Protein AF-0000000075980446 (afdb_homodimer)

InterPro domains:
  IPR002347 Short-chain dehydrogenase/reductase SDR [PF00106] (13-188)
  IPR002347 Short-chain dehydrogenase/reductase SDR [PR00080] (93-104)
  IPR002347 Short-chain dehydrogenase/reductase SDR [PR00080] (146-154)
  IPR002347 Short-chain dehydrogenase/reductase SDR [PR00080] (161-180)
  IPR002347 Short-chain dehydrogenase/reductase SDR [PR00081] (14-31)
  IPR002347 Short-chain dehydrogenase/reductase SDR [PR00081] (93-104)
  IPR002347 Short-chain dehydrogenase/reductase SDR [PR00081] (140-156)
  IPR002347 Short-chain dehydrogenase/reductase SDR [PR00081] (161-180)
  IPR036291 NAD(P)-binding domain superfamily [SSF51735] (7-264)

Radius of gyration: 24.49 Å; Cα contacts (8 Å, |Δi|>4): 1030; chains: 2; bounding box: 55×76×62 Å

Structure (mmCIF, N/CA/C/O backbone):
data_AF-0000000075980446-model_v1
#
loop_
_entity.id
_entity.type
_entity.pdbx_description
1 polymer 'Dehydrogenase/reductase SDR family protein 7-like isoform X8'
#
loop_
_atom_site.group_PDB
_atom_site.id
_atom_site.type_symbol
_atom_site.label_atom_id
_atom_site.label_alt_id
_atom_site.label_comp_id
_atom_site.label_asym_id
_atom_site.label_entity_id
_atom_site.label_seq_id
_atom_site.pdbx_PDB_ins_code
_atom_site.Cartn_x
_atom_site.Cartn_y
_atom_site.Cartn_z
_atom_site.occupancy
_atom_site.B_iso_or_equiv
_atom_site.auth_seq_id
_atom_site.auth_comp_id
_atom_site.auth_asym_id
_atom_site.auth_atom_id
_atom_site.pdbx_PDB_model_num
ATOM 1 N N . MET A 1 1 ? -15.836 35.219 -12.602 1 21.02 1 MET A N 1
ATOM 2 C CA . MET A 1 1 ? -14.555 35.594 -12.016 1 21.02 1 MET A CA 1
ATOM 3 C C . MET A 1 1 ? -14.586 35.438 -10.492 1 21.02 1 MET A C 1
ATOM 5 O O . MET A 1 1 ? -14.891 36.375 -9.773 1 21.02 1 MET A O 1
ATOM 9 N N . HIS A 1 2 ? -15.367 34.5 -10.016 1 27.27 2 HIS A N 1
ATOM 10 C CA . HIS A 1 2 ? -15.641 34.469 -8.586 1 27.27 2 HIS A CA 1
ATOM 11 C C . HIS A 1 2 ? -14.352 34.531 -7.773 1 27.27 2 HIS A C 1
ATOM 13 O O . HIS A 1 2 ? -13.375 33.875 -8.094 1 27.27 2 HIS A O 1
ATOM 19 N N . LYS A 1 3 ? -14.102 35.75 -7.324 1 30.23 3 LYS A N 1
ATOM 20 C CA . LYS A 1 3 ? -12.977 36.156 -6.48 1 30.23 3 LYS A CA 1
ATOM 21 C C . LYS A 1 3 ? -12.695 35.125 -5.398 1 30.23 3 LYS A C 1
ATOM 23 O O . LYS A 1 3 ? -13.547 34.875 -4.539 1 30.23 3 LYS A O 1
ATOM 28 N N . VAL A 1 4 ? -12.195 34 -5.766 1 33.69 4 VAL A N 1
ATOM 29 C CA . VAL A 1 4 ? -11.594 33.188 -4.73 1 33.69 4 VAL A CA 1
ATOM 30 C C . VAL A 1 4 ? -10.859 34.062 -3.717 1 33.69 4 VAL A C 1
ATOM 32 O O . VAL A 1 4 ? -9.875 34.719 -4.051 1 33.69 4 VAL A O 1
ATOM 35 N N . HIS A 1 5 ? -11.57 35.031 -3.084 1 35.28 5 HIS A N 1
ATOM 36 C CA . HIS A 1 5 ? -11.078 35.844 -1.991 1 35.28 5 HIS A CA 1
ATOM 37 C C . HIS A 1 5 ? -10.047 35.094 -1.156 1 35.28 5 HIS A C 1
ATOM 39 O O . HIS A 1 5 ? -10.391 34.219 -0.392 1 35.28 5 HIS A O 1
ATOM 45 N N . ARG A 1 6 ? -8.875 34.688 -1.707 1 39.31 6 ARG A N 1
ATOM 46 C CA . ARG A 1 6 ? -7.668 33.906 -1.4 1 39.31 6 ARG A CA 1
ATOM 47 C C . ARG A 1 6 ? -7.023 34.406 -0.108 1 39.31 6 ARG A C 1
ATOM 49 O O . ARG A 1 6 ? -5.918 33.969 0.236 1 39.31 6 ARG A O 1
ATOM 56 N N . ASP A 1 7 ? -7.297 35.531 0.406 1 41.75 7 ASP A N 1
ATOM 57 C CA . ASP A 1 7 ? -6.324 35.938 1.417 1 41.75 7 ASP A CA 1
ATOM 58 C C . ASP A 1 7 ? -6.309 34.938 2.59 1 41.75 7 ASP A C 1
ATOM 60 O O . ASP A 1 7 ? -6.891 35.219 3.643 1 41.75 7 ASP A O 1
ATOM 64 N N . LYS A 1 8 ? -6.73 33.719 2.387 1 56.25 8 LYS A N 1
ATOM 65 C CA . LYS A 1 8 ? -6.914 32.938 3.611 1 56.25 8 LYS A CA 1
ATOM 66 C C . LYS A 1 8 ? -5.602 32.812 4.383 1 56.25 8 LYS A C 1
ATOM 68 O O . LYS A 1 8 ? -4.656 32.156 3.91 1 56.25 8 LYS A O 1
ATOM 73 N N . SER A 1 9 ? -5.262 33.875 5.25 1 77.81 9 SER A N 1
ATOM 74 C CA . SER A 1 9 ? -4.113 34.094 6.117 1 77.81 9 SER A CA 1
ATOM 75 C C . SER A 1 9 ? -3.814 32.875 6.984 1 77.81 9 SER A C 1
ATOM 77 O O . SER A 1 9 ? -4.734 32.219 7.473 1 77.81 9 SER A O 1
ATOM 79 N N . LEU A 1 10 ? -2.586 32.312 6.848 1 89 10 LEU A N 1
ATOM 80 C CA . LEU A 1 10 ? -2.092 31.25 7.691 1 89 10 LEU A CA 1
ATOM 81 C C . LEU A 1 10 ? -1.815 31.75 9.109 1 89 10 LEU A C 1
ATOM 83 O O . LEU A 1 10 ? -1.533 30.953 10.008 1 89 10 LEU A O 1
ATOM 87 N N . VAL A 1 11 ? -2.053 33.062 9.227 1 91.62 11 VAL A N 1
ATOM 88 C CA . VAL A 1 11 ? -1.737 33.656 10.516 1 91.62 11 VAL A CA 1
ATOM 89 C C . VAL A 1 11 ? -2.65 33.062 11.594 1 91.62 11 VAL A C 1
ATOM 91 O O . VAL A 1 11 ? -3.873 33.062 11.445 1 91.62 11 VAL A O 1
ATOM 94 N N . GLY A 1 12 ? -2.045 32.531 12.602 1 93.81 12 GLY A N 1
ATOM 95 C CA . GLY A 1 12 ? -2.781 32.031 13.75 1 93.81 12 GLY A CA 1
ATOM 96 C C . GLY A 1 12 ? -3.24 30.609 13.594 1 93.81 12 GLY A C 1
ATOM 97 O O . GLY A 1 12 ? -3.721 29.984 14.547 1 93.81 12 GLY A O 1
ATOM 98 N N . LYS A 1 13 ? -3.121 30.016 12.414 1 95.06 13 LYS A N 1
ATOM 99 C CA . LYS A 1 13 ? -3.508 28.625 12.203 1 95.06 13 LYS A CA 1
ATOM 100 C C . LYS A 1 13 ? -2.564 27.672 12.93 1 95.06 13 LYS A C 1
ATOM 102 O O . LYS A 1 13 ? -1.362 27.938 13.016 1 95.06 13 LYS A O 1
ATOM 107 N N . ILE A 1 14 ? -3.133 26.656 13.445 1 97.62 14 ILE A N 1
ATOM 108 C CA . ILE A 1 14 ? -2.355 25.656 14.172 1 97.62 14 ILE A CA 1
ATOM 109 C C . ILE A 1 14 ? -1.976 24.516 13.234 1 97.62 14 ILE A C 1
ATOM 111 O O . ILE A 1 14 ? -2.848 23.844 12.68 1 97.62 14 ILE A O 1
ATOM 115 N N . VAL A 1 15 ? -0.643 24.281 13.078 1 97.88 15 VAL A N 1
ATOM 116 C CA . VAL A 1 15 ? -0.138 23.312 12.117 1 97.88 15 VAL A CA 1
ATOM 117 C C . VAL A 1 15 ? 0.655 22.219 12.836 1 97.88 15 VAL A C 1
ATOM 119 O O . VAL A 1 15 ? 1.551 22.531 13.633 1 97.88 15 VAL A O 1
ATOM 122 N N . LEU A 1 16 ? 0.258 21 12.641 1 98.69 16 LEU A N 1
ATOM 123 C CA . LEU A 1 16 ? 1.044 19.844 13.078 1 98.69 16 LEU A CA 1
ATOM 124 C C . LEU A 1 16 ? 1.894 19.312 11.938 1 98.69 16 LEU A C 1
ATOM 126 O O . LEU A 1 16 ? 1.36 18.891 10.906 1 98.69 16 LEU A O 1
ATOM 130 N N . VAL A 1 17 ? 3.207 19.312 12.062 1 98.06 17 VAL A N 1
ATOM 131 C CA . VAL A 1 17 ? 4.133 18.812 11.047 1 98.06 17 VAL A CA 1
ATOM 132 C C . VAL A 1 17 ? 4.82 17.547 11.555 1 98.06 17 VAL A C 1
ATOM 134 O O . VAL A 1 17 ? 5.574 17.594 12.531 1 98.06 17 VAL A O 1
ATOM 137 N N . THR A 1 18 ? 4.566 16.469 10.914 1 97.81 18 THR A N 1
ATOM 138 C CA . THR A 1 18 ? 5.301 15.25 11.266 1 97.81 18 THR A CA 1
ATOM 139 C C . THR A 1 18 ? 6.648 15.211 10.547 1 97.81 18 THR A C 1
ATOM 141 O O . THR A 1 18 ? 6.789 15.75 9.453 1 97.81 18 THR A O 1
ATOM 144 N N . GLY A 1 19 ? 7.637 14.578 11.234 1 95.88 19 GLY A N 1
ATOM 145 C CA . GLY A 1 19 ? 8.977 14.555 10.672 1 95.88 19 GLY A CA 1
ATOM 146 C C . GLY A 1 19 ? 9.641 15.922 10.656 1 95.88 19 GLY A C 1
ATOM 147 O O . GLY A 1 19 ? 10.375 16.25 9.719 1 95.88 19 GLY A O 1
ATOM 148 N N . ALA A 1 20 ? 9.383 16.703 11.609 1 96.75 20 ALA A N 1
ATOM 149 C CA . ALA A 1 20 ? 9.797 18.109 11.609 1 96.75 20 ALA A CA 1
ATOM 150 C C . ALA A 1 20 ? 11.258 18.25 12.047 1 96.75 20 ALA A C 1
ATOM 152 O O . ALA A 1 20 ? 11.789 19.359 12.117 1 96.75 20 ALA A O 1
ATOM 153 N N . SER A 1 21 ? 11.945 17.141 12.273 1 95.38 21 SER A N 1
ATOM 154 C CA . SER A 1 21 ? 13.273 17.188 12.867 1 95.38 21 SER A CA 1
ATOM 155 C C . SER A 1 21 ? 14.352 17.406 11.812 1 95.38 21 SER A C 1
ATOM 157 O O . SER A 1 21 ? 15.516 17.672 12.141 1 95.38 21 SER A O 1
ATOM 159 N N . SER A 1 22 ? 14.023 17.188 10.516 1 90.12 22 SER A N 1
ATOM 160 C CA . SER A 1 22 ? 15.039 17.344 9.477 1 90.12 22 SER A CA 1
ATOM 161 C C . SER A 1 22 ? 14.398 17.484 8.094 1 90.12 22 SER A C 1
ATOM 163 O O . SER A 1 22 ? 13.18 17.344 7.957 1 90.12 22 SER A O 1
ATOM 165 N N . GLY A 1 23 ? 15.219 17.984 7.18 1 87.75 23 GLY A N 1
ATOM 166 C CA . GLY A 1 23 ? 14.852 17.953 5.773 1 87.75 23 GLY A CA 1
ATOM 167 C C . GLY A 1 23 ? 13.648 18.812 5.449 1 87.75 23 GLY A C 1
ATOM 168 O O . GLY A 1 23 ? 13.617 20 5.801 1 87.75 23 GLY A O 1
ATOM 169 N N . LEU A 1 24 ? 12.758 18.203 4.676 1 85.88 24 LEU A N 1
ATOM 170 C CA . LEU A 1 24 ? 11.57 18.922 4.219 1 85.88 24 LEU A CA 1
ATOM 171 C C . LEU A 1 24 ? 10.664 19.266 5.395 1 85.88 24 LEU A C 1
ATOM 173 O O . LEU A 1 24 ? 10.062 20.344 5.414 1 85.88 24 LEU A O 1
ATOM 177 N N . GLY A 1 25 ? 10.602 18.359 6.398 1 93.06 25 GLY A N 1
ATOM 178 C CA . GLY A 1 25 ? 9.789 18.641 7.57 1 93.06 25 GLY A CA 1
ATOM 179 C C . GLY A 1 25 ? 10.234 19.859 8.344 1 93.06 25 GLY A C 1
ATOM 180 O O . GLY A 1 25 ? 9.406 20.672 8.758 1 93.06 25 GLY A O 1
ATOM 181 N N . GLU A 1 26 ? 11.5 19.922 8.461 1 94.94 26 GLU A N 1
ATOM 182 C CA . GLU A 1 26 ? 12.055 21.109 9.125 1 94.94 26 GLU A CA 1
ATOM 183 C C . GLU A 1 26 ? 11.797 22.375 8.312 1 94.94 26 GLU A C 1
ATOM 185 O O . GLU A 1 26 ? 11.414 23.406 8.867 1 94.94 26 GLU A O 1
ATOM 190 N N . ALA A 1 27 ? 11.961 22.297 7 1 92.5 27 ALA A N 1
ATOM 191 C CA . ALA A 1 27 ? 11.711 23.438 6.121 1 92.5 27 ALA A CA 1
ATOM 192 C C . ALA A 1 27 ? 10.25 23.859 6.168 1 92.5 27 ALA A C 1
ATOM 194 O O . ALA A 1 27 ? 9.938 25.047 6.145 1 92.5 27 ALA A O 1
ATOM 195 N N . LEU A 1 28 ? 9.391 22.922 6.242 1 93.56 28 LEU A N 1
ATOM 196 C CA . LEU A 1 28 ? 7.965 23.203 6.34 1 93.56 28 LEU A CA 1
ATOM 197 C C . LEU A 1 28 ? 7.637 23.906 7.648 1 93.56 28 LEU A C 1
ATOM 199 O O . LEU A 1 28 ? 6.852 24.859 7.668 1 93.56 28 LEU A O 1
ATOM 203 N N . ALA A 1 29 ? 8.266 23.422 8.727 1 96.69 29 ALA A N 1
ATOM 204 C CA . ALA A 1 29 ? 8.078 24.062 10.023 1 96.69 29 ALA A CA 1
ATOM 205 C C . ALA A 1 29 ? 8.508 25.531 9.977 1 96.69 29 ALA A C 1
ATOM 207 O O . ALA A 1 29 ? 7.785 26.406 10.461 1 96.69 29 ALA A O 1
ATOM 208 N N . HIS A 1 30 ? 9.633 25.797 9.352 1 95.62 30 HIS A N 1
ATOM 209 C CA . HIS A 1 30 ? 10.133 27.156 9.211 1 95.62 30 HIS A CA 1
ATOM 210 C C . HIS A 1 30 ? 9.18 28.016 8.398 1 95.62 30 HIS A C 1
ATOM 212 O O . HIS A 1 30 ? 8.859 29.141 8.789 1 95.62 30 HIS A O 1
ATOM 218 N N . ALA A 1 31 ? 8.711 27.469 7.312 1 93 31 ALA A N 1
ATOM 219 C CA . ALA A 1 31 ? 7.816 28.203 6.426 1 93 31 ALA A CA 1
ATOM 220 C C . ALA A 1 31 ? 6.504 28.547 7.129 1 93 31 ALA A C 1
ATOM 222 O O . ALA A 1 31 ? 6.012 29.672 7.035 1 93 31 ALA A O 1
ATOM 223 N N . CYS A 1 32 ? 5.961 27.594 7.887 1 94.88 32 CYS A N 1
ATOM 224 C CA . CYS A 1 32 ? 4.711 27.812 8.609 1 94.88 32 CYS A CA 1
ATOM 225 C C . CYS A 1 32 ? 4.895 28.844 9.719 1 94.88 32 CYS A C 1
ATOM 227 O O . CYS A 1 32 ? 4.047 29.703 9.906 1 94.88 32 CYS A O 1
ATOM 229 N N . PHE A 1 33 ? 6.016 28.719 10.398 1 95.81 33 PHE A N 1
ATOM 230 C CA . PHE A 1 33 ? 6.312 29.641 11.484 1 95.81 33 PHE A CA 1
ATOM 231 C C . PHE A 1 33 ? 6.43 31.078 10.953 1 95.81 33 PHE A C 1
ATOM 233 O O . PHE A 1 33 ? 5.836 32 11.516 1 95.81 33 PHE A O 1
ATOM 240 N N . LYS A 1 34 ? 7.105 31.25 9.859 1 92.94 34 LYS A N 1
ATOM 241 C CA . LYS A 1 34 ? 7.285 32.562 9.234 1 92.94 34 LYS A CA 1
ATOM 242 C C . LYS A 1 34 ? 5.957 33.125 8.742 1 92.94 34 LYS A C 1
ATOM 244 O O . LYS A 1 34 ? 5.766 34.344 8.719 1 92.94 34 LYS A O 1
ATOM 249 N N . ALA A 1 35 ? 5.039 32.25 8.43 1 91 35 ALA A N 1
ATOM 250 C CA . ALA A 1 35 ? 3.736 32.656 7.906 1 91 35 ALA A CA 1
ATOM 251 C C . ALA A 1 35 ? 2.781 33.031 9.039 1 91 35 ALA A C 1
ATOM 253 O O . ALA A 1 35 ? 1.65 33.469 8.789 1 91 35 ALA A O 1
ATOM 254 N N . GLY A 1 36 ? 3.23 32.875 10.32 1 93.06 36 GLY A N 1
ATOM 255 C CA . GLY A 1 36 ? 2.439 33.312 11.469 1 93.06 36 GLY A CA 1
ATOM 256 C C . GLY A 1 36 ? 1.646 32.156 12.094 1 93.06 36 GLY A C 1
ATOM 257 O O . GLY A 1 36 ? 0.797 32.406 12.961 1 93.06 36 GLY A O 1
ATOM 258 N N . CYS A 1 37 ? 1.95 30.922 11.75 1 95.25 37 CYS A N 1
ATOM 259 C CA . CYS A 1 37 ? 1.242 29.766 12.289 1 95.25 37 CYS A CA 1
ATOM 260 C C . CYS A 1 37 ? 1.756 29.406 13.68 1 95.25 37 CYS A C 1
ATOM 262 O O . CYS A 1 37 ? 2.881 29.766 14.039 1 95.25 37 CYS A O 1
ATOM 264 N N . LYS A 1 38 ? 0.873 28.812 14.445 1 97.38 38 LYS A N 1
ATOM 265 C CA . LYS A 1 38 ? 1.296 28.047 15.617 1 97.38 38 LYS A CA 1
ATOM 266 C C . LYS A 1 38 ? 1.717 26.641 15.234 1 97.38 38 LYS A C 1
ATOM 268 O O . LYS A 1 38 ? 0.899 25.844 14.758 1 97.38 38 LYS A O 1
ATOM 273 N N . VAL A 1 39 ? 2.99 26.312 15.523 1 98.25 39 VAL A N 1
ATOM 274 C CA . VAL A 1 39 ? 3.545 25.094 14.93 1 98.25 39 VAL A CA 1
ATOM 275 C C . VAL A 1 39 ? 3.76 24.047 16.016 1 98.25 39 VAL A C 1
ATOM 277 O O . VAL A 1 39 ? 4.324 24.328 17.062 1 98.25 39 VAL A O 1
ATOM 280 N N . ILE A 1 40 ? 3.26 22.844 15.789 1 98.75 40 ILE A N 1
ATOM 281 C CA . ILE A 1 40 ? 3.564 21.656 16.562 1 98.75 40 ILE A CA 1
ATOM 282 C C . ILE A 1 40 ? 4.574 20.797 15.82 1 98.75 40 ILE A C 1
ATOM 284 O O . ILE A 1 40 ? 4.281 20.281 14.742 1 98.75 40 ILE A O 1
ATOM 288 N N . LEU A 1 41 ? 5.766 20.688 16.422 1 98.75 41 LEU A N 1
ATOM 289 C CA . LEU A 1 41 ? 6.855 19.906 15.844 1 98.75 41 LEU A CA 1
ATOM 290 C C . LEU A 1 41 ? 6.801 18.453 16.328 1 98.75 41 LEU A C 1
ATOM 292 O O . LEU A 1 41 ? 6.988 18.203 17.531 1 98.75 41 LEU A O 1
ATOM 296 N N . ALA A 1 42 ? 6.594 17.531 15.383 1 98.69 42 ALA A N 1
ATOM 297 C CA . ALA A 1 42 ? 6.438 16.141 15.797 1 98.69 42 ALA A CA 1
ATOM 298 C C . ALA A 1 42 ? 7.508 15.258 15.172 1 98.69 42 ALA A C 1
ATOM 300 O O . ALA A 1 42 ? 7.746 15.32 13.961 1 98.69 42 ALA A O 1
ATOM 301 N N . SER A 1 43 ? 8.164 14.469 15.906 1 97.75 43 SER A N 1
ATOM 302 C CA . SER A 1 43 ? 9.125 13.438 15.508 1 97.75 43 SER A CA 1
ATOM 303 C C . SER A 1 43 ? 9.531 12.578 16.688 1 97.75 43 SER A C 1
ATOM 305 O O . SER A 1 43 ? 9.156 12.859 17.828 1 97.75 43 SER A O 1
ATOM 307 N N . ARG A 1 44 ? 10.281 11.57 16.359 1 96.19 44 ARG A N 1
ATOM 308 C CA . ARG A 1 44 ? 10.797 10.719 17.422 1 96.19 44 ARG A CA 1
ATOM 309 C C . ARG A 1 44 ? 12.062 11.32 18.047 1 96.19 44 ARG A C 1
ATOM 311 O O . ARG A 1 44 ? 12.477 10.914 19.125 1 96.19 44 ARG A O 1
ATOM 318 N N . ARG A 1 45 ? 12.719 12.258 17.406 1 95.94 45 ARG A N 1
ATOM 319 C CA . ARG A 1 45 ? 14.016 12.797 17.812 1 95.94 45 ARG A CA 1
ATOM 320 C C . ARG A 1 45 ? 13.859 14.086 18.594 1 95.94 45 ARG A C 1
ATOM 322 O O . ARG A 1 45 ? 14.07 15.18 18.062 1 95.94 45 ARG A O 1
ATOM 329 N N . LYS A 1 46 ? 13.719 13.969 19.859 1 96.94 46 LYS A N 1
ATOM 330 C CA . LYS A 1 46 ? 13.391 15.109 20.719 1 96.94 46 LYS A CA 1
ATOM 331 C C . LYS A 1 46 ? 14.5 16.156 20.688 1 96.94 46 LYS A C 1
ATOM 333 O O . LYS A 1 46 ? 14.234 17.344 20.578 1 96.94 46 LYS A O 1
ATOM 338 N N . LYS A 1 47 ? 15.734 15.711 20.703 1 97.69 47 LYS A N 1
ATOM 339 C CA . LYS A 1 47 ? 16.859 16.641 20.719 1 97.69 47 LYS A CA 1
ATOM 340 C C . LYS A 1 47 ? 16.891 17.469 19.438 1 97.69 47 LYS A C 1
ATOM 342 O O . LYS A 1 47 ? 17.125 18.688 19.484 1 97.69 47 LYS A O 1
ATOM 347 N N . LYS A 1 48 ? 16.641 16.859 18.312 1 97.75 48 LYS A N 1
ATOM 348 C CA . LYS A 1 48 ? 16.625 17.578 17.047 1 97.75 48 LYS A CA 1
ATOM 349 C C . LYS A 1 48 ? 15.445 18.547 16.984 1 97.75 48 LYS A C 1
ATOM 351 O O . LYS A 1 48 ? 15.562 19.641 16.422 1 97.75 48 LYS A O 1
ATOM 356 N N . LEU A 1 49 ? 14.344 18.141 17.594 1 98.31 49 LEU A N 1
ATOM 357 C CA . LEU A 1 49 ? 13.18 19.031 17.625 1 98.31 49 LEU A CA 1
ATOM 358 C C . LEU A 1 49 ? 13.469 20.266 18.453 1 98.31 49 LEU A C 1
ATOM 360 O O . LEU A 1 49 ? 13.039 21.375 18.109 1 98.31 49 LEU A O 1
ATOM 364 N N . GLU A 1 50 ? 14.18 20.078 19.531 1 98.25 50 GLU A N 1
ATOM 365 C CA . GLU A 1 50 ? 14.555 21.203 20.375 1 98.25 50 GLU A CA 1
ATOM 366 C C . GLU A 1 50 ? 15.445 22.188 19.609 1 98.25 50 GLU A C 1
ATOM 368 O O . GLU A 1 50 ? 15.305 23.406 19.75 1 98.25 50 GLU A O 1
ATOM 373 N N . ARG A 1 51 ? 16.312 21.641 18.844 1 97.94 51 ARG A N 1
ATOM 374 C CA . ARG A 1 51 ? 17.141 22.484 18 1 97.94 51 ARG A CA 1
ATOM 375 C C . ARG A 1 51 ? 16.297 23.281 17.016 1 97.94 51 ARG A C 1
ATOM 377 O O . ARG A 1 51 ? 16.484 24.5 16.859 1 97.94 51 ARG A O 1
ATOM 384 N N . VAL A 1 52 ? 15.375 22.641 16.359 1 97.94 52 VAL A N 1
ATOM 385 C CA . VAL A 1 52 ? 14.5 23.312 15.398 1 97.94 52 VAL A CA 1
ATOM 386 C C . VAL A 1 52 ? 13.68 24.375 16.109 1 97.94 52 VAL A C 1
ATOM 388 O O . VAL A 1 52 ? 13.523 25.484 15.594 1 97.94 52 VAL A O 1
ATOM 391 N N . LYS A 1 53 ? 13.148 24.016 17.266 1 97.94 53 LYS A N 1
ATOM 392 C CA . LYS A 1 53 ? 12.383 24.969 18.062 1 97.94 53 LYS A CA 1
ATOM 393 C C . LYS A 1 53 ? 13.211 26.219 18.359 1 97.94 53 LYS A C 1
ATOM 395 O O . LYS A 1 53 ? 12.734 27.344 18.188 1 97.94 53 LYS A O 1
ATOM 400 N N . LYS A 1 54 ? 14.445 26.078 18.766 1 97.44 54 LYS A N 1
ATOM 401 C CA . LYS A 1 54 ? 15.328 27.203 19.062 1 97.44 54 LYS A CA 1
ATOM 402 C C . LYS A 1 54 ? 15.562 28.047 17.828 1 97.44 54 LYS A C 1
ATOM 404 O O . LYS A 1 54 ? 15.547 29.281 17.906 1 97.44 54 LYS A O 1
ATOM 409 N N . ASP A 1 55 ? 15.734 27.391 16.719 1 96.56 55 ASP A N 1
ATOM 410 C CA . ASP A 1 55 ? 15.922 28.094 15.461 1 96.56 55 ASP A CA 1
ATOM 411 C C . ASP A 1 55 ? 14.695 28.938 15.109 1 96.56 55 ASP A C 1
ATOM 413 O O . ASP A 1 55 ? 14.828 30.094 14.688 1 96.56 55 ASP A O 1
ATOM 417 N N . LEU A 1 56 ? 13.539 28.391 15.297 1 96.69 56 LEU A N 1
ATOM 418 C CA . LEU A 1 56 ? 12.297 29.078 14.953 1 96.69 56 LEU A CA 1
ATOM 419 C C . LEU A 1 56 ? 12.094 30.297 15.844 1 96.69 56 LEU A C 1
ATOM 421 O O . LEU A 1 56 ? 11.742 31.375 15.352 1 96.69 56 LEU A O 1
ATOM 425 N N . ILE A 1 57 ? 12.359 30.172 17.109 1 95.44 57 ILE A N 1
ATOM 426 C CA . ILE A 1 57 ? 12.141 31.25 18.078 1 95.44 57 ILE A CA 1
ATOM 427 C C . ILE A 1 57 ? 13.109 32.406 17.781 1 95.44 57 ILE A C 1
ATOM 429 O O . ILE A 1 57 ? 12.781 33.562 18.031 1 95.44 57 ILE A O 1
ATOM 433 N N . SER A 1 58 ? 14.211 32.062 17.203 1 94.44 58 SER A N 1
ATOM 434 C CA . SER A 1 58 ? 15.234 33.094 16.938 1 94.44 58 SER A CA 1
ATOM 435 C C . SER A 1 58 ? 14.93 33.844 15.664 1 94.44 58 SER A C 1
ATOM 437 O O . SER A 1 58 ? 15.555 34.875 15.383 1 94.44 58 SER A O 1
ATOM 439 N N . LEU A 1 59 ? 14.039 33.375 14.906 1 92.31 59 LEU A N 1
ATOM 440 C CA . LEU A 1 59 ? 13.703 34 13.641 1 92.31 59 LEU A CA 1
ATOM 441 C C . LEU A 1 59 ? 12.945 35.312 13.883 1 92.31 59 LEU A C 1
ATOM 443 O O . LEU A 1 59 ? 12.125 35.406 14.797 1 92.31 59 LEU A O 1
ATOM 447 N N . LYS A 1 60 ? 13.258 36.344 13.117 1 87.31 60 LYS A N 1
ATOM 448 C CA . LYS A 1 60 ? 12.453 37.562 13.094 1 87.31 60 LYS A CA 1
ATOM 449 C C . LYS A 1 60 ? 11.242 37.406 12.172 1 87.31 60 LYS A C 1
ATOM 451 O O . LYS A 1 60 ? 11.391 37.156 10.977 1 87.31 60 LYS A O 1
ATOM 456 N N . THR A 1 61 ? 10.078 37.406 12.789 1 86.31 61 THR A N 1
ATOM 457 C CA . THR A 1 61 ? 8.867 37.188 12.008 1 86.31 61 THR A CA 1
ATOM 458 C C . THR A 1 61 ? 8.008 38.469 11.984 1 86.31 61 THR A C 1
ATOM 460 O O . THR A 1 61 ? 8.125 39.312 12.875 1 86.31 61 THR A O 1
ATOM 463 N N . LYS A 1 62 ? 7.23 38.594 10.914 1 86.31 62 LYS A N 1
ATOM 464 C CA . LYS A 1 62 ? 6.32 39.719 10.734 1 86.31 62 LYS A CA 1
ATOM 465 C C . LYS A 1 62 ? 5.117 39.594 11.664 1 86.31 62 LYS A C 1
ATOM 467 O O . LYS A 1 62 ? 4.535 40.625 12.062 1 86.31 62 LYS A O 1
ATOM 472 N N . TRP A 1 63 ? 4.82 38.438 12.094 1 86.19 63 TRP A N 1
ATOM 473 C CA . TRP A 1 63 ? 3.627 38.156 12.891 1 86.19 63 TRP A CA 1
ATOM 474 C C . TRP A 1 63 ? 4.004 37.75 14.312 1 86.19 63 TRP A C 1
ATOM 476 O O . TRP A 1 63 ? 5.152 37.375 14.578 1 86.19 63 TRP A O 1
ATOM 486 N N . PRO A 1 64 ? 2.965 37.938 15.219 1 82.88 64 PRO A N 1
ATOM 487 C CA . PRO A 1 64 ? 3.234 37.438 16.562 1 82.88 64 PRO A CA 1
ATOM 488 C C . PRO A 1 64 ? 3.658 35.969 16.547 1 82.88 64 PRO A C 1
ATOM 490 O O . PRO A 1 64 ? 3.121 35.156 15.758 1 82.88 64 PRO A O 1
ATOM 493 N N . SER A 1 65 ? 4.699 35.781 17.25 1 84.69 65 SER A N 1
ATOM 494 C CA . SER A 1 65 ? 5.238 34.406 17.266 1 84.69 65 SER A CA 1
ATOM 495 C C . SER A 1 65 ? 4.789 33.656 18.5 1 84.69 65 SER A C 1
ATOM 497 O O . SER A 1 65 ? 4.648 34.219 19.578 1 84.69 65 SER A O 1
ATOM 499 N N . TYR A 1 66 ? 4.422 32.406 18.328 1 91.44 66 TYR A N 1
ATOM 500 C CA . TYR A 1 66 ? 4.117 31.469 19.406 1 91.44 66 TYR A CA 1
ATOM 501 C C . TYR A 1 66 ? 5.203 30.406 19.531 1 91.44 66 TYR A C 1
ATOM 503 O O . TYR A 1 66 ? 5.723 29.922 18.516 1 91.44 66 TYR A O 1
ATOM 511 N N . GLU A 1 67 ? 5.516 30.203 20.75 1 95.75 67 GLU A N 1
ATOM 512 C CA . GLU A 1 67 ? 6.523 29.172 20.953 1 95.75 67 GLU A CA 1
ATOM 513 C C . GLU A 1 67 ? 6.059 27.828 20.406 1 95.75 67 GLU A C 1
ATOM 515 O O . GLU A 1 67 ? 4.969 27.359 20.734 1 95.75 67 GLU A O 1
ATOM 520 N N . PRO A 1 68 ? 6.848 27.219 19.547 1 98.19 68 PRO A N 1
ATOM 521 C CA . PRO A 1 68 ? 6.457 25.922 18.984 1 98.19 68 PRO A CA 1
ATOM 522 C C . PRO A 1 68 ? 6.316 24.844 20.062 1 98.19 68 PRO A C 1
ATOM 524 O O . PRO A 1 68 ? 7.027 24.875 21.062 1 98.19 68 PRO A O 1
ATOM 527 N N . TYR A 1 69 ? 5.398 23.969 19.906 1 98.62 69 TYR A N 1
ATOM 528 C CA . TYR A 1 69 ? 5.203 22.828 20.797 1 98.62 69 TYR A CA 1
ATOM 529 C C . TYR A 1 69 ? 5.914 21.594 20.266 1 98.62 69 TYR A C 1
ATOM 531 O O . TYR A 1 69 ? 5.816 21.281 19.078 1 98.62 69 TYR A O 1
ATOM 539 N N . ILE A 1 70 ? 6.648 20.938 21.125 1 98.69 70 ILE A N 1
ATOM 540 C CA . ILE A 1 70 ? 7.355 19.719 20.75 1 98.69 70 ILE A CA 1
ATOM 541 C C . ILE A 1 70 ? 6.508 18.5 21.109 1 98.69 70 ILE A C 1
ATOM 543 O O . ILE A 1 70 ? 6.094 18.328 22.25 1 98.69 70 ILE A O 1
ATOM 547 N N . LEU A 1 71 ? 6.23 17.672 20.109 1 98.69 71 LEU A N 1
ATOM 548 C CA . LEU A 1 71 ? 5.488 16.438 20.297 1 98.69 71 LEU A CA 1
ATOM 549 C C . LEU A 1 71 ? 6.355 15.227 19.953 1 98.69 71 LEU A C 1
ATOM 551 O O . LEU A 1 71 ? 6.73 15.039 18.797 1 98.69 71 LEU A O 1
ATOM 555 N N . SER A 1 72 ? 6.691 14.461 20.969 1 98.25 72 SER A N 1
ATOM 556 C CA . SER A 1 72 ? 7.371 13.203 20.703 1 98.25 72 SER A CA 1
ATOM 557 C C . SER A 1 72 ? 6.414 12.18 20.078 1 98.25 72 SER A C 1
ATOM 559 O O . SER A 1 72 ? 5.5 11.695 20.75 1 98.25 72 SER A O 1
ATOM 561 N N . LEU A 1 73 ? 6.617 11.844 18.828 1 98.19 73 LEU A N 1
ATOM 562 C CA . LEU A 1 73 ? 5.707 10.977 18.094 1 98.19 73 LEU A CA 1
ATOM 563 C C . LEU A 1 73 ? 6.477 9.914 17.312 1 98.19 73 LEU A C 1
ATOM 565 O O . LEU A 1 73 ? 7.336 10.242 16.5 1 98.19 73 LEU A O 1
ATOM 569 N N . ASP A 1 74 ? 6.242 8.68 17.656 1 97.31 74 ASP A N 1
ATOM 570 C CA . ASP A 1 74 ? 6.75 7.547 16.891 1 97.31 74 ASP A CA 1
ATOM 571 C C . ASP A 1 74 ? 5.637 6.883 16.094 1 97.31 74 ASP A C 1
ATOM 573 O O . ASP A 1 74 ? 4.773 6.207 16.656 1 97.31 74 ASP A O 1
ATOM 577 N N . LEU A 1 75 ? 5.73 7.043 14.797 1 96.25 75 LEU A N 1
ATOM 578 C CA . LEU A 1 75 ? 4.688 6.527 13.922 1 96.25 75 LEU A CA 1
ATOM 579 C C . LEU A 1 75 ? 4.719 5.004 13.875 1 96.25 75 LEU A C 1
ATOM 581 O O . LEU A 1 75 ? 3.773 4.371 13.398 1 96.25 75 LEU A O 1
ATOM 585 N N . ASN A 1 76 ? 5.82 4.391 14.352 1 94.88 76 ASN A N 1
ATOM 586 C CA . ASN A 1 76 ? 5.906 2.938 14.406 1 94.88 76 ASN A CA 1
ATOM 587 C C . ASN A 1 76 ? 5.051 2.369 15.531 1 94.88 76 ASN A C 1
ATOM 589 O O . ASN A 1 76 ? 4.738 1.177 15.539 1 94.88 76 ASN A O 1
ATOM 593 N N . ASP A 1 77 ? 4.742 3.18 16.484 1 96.44 77 ASP A N 1
ATOM 594 C CA . ASP A 1 77 ? 3.969 2.734 17.641 1 96.44 77 ASP A CA 1
ATOM 595 C C . ASP A 1 77 ? 2.492 3.09 17.484 1 96.44 77 ASP A C 1
ATOM 597 O O . ASP A 1 77 ? 1.998 4.016 18.125 1 96.44 77 ASP A O 1
ATOM 601 N N . LEU A 1 78 ? 1.767 2.314 16.719 1 97 78 LEU A N 1
ATOM 602 C CA . LEU A 1 78 ? 0.382 2.594 16.359 1 97 78 LEU A CA 1
ATOM 603 C C . LEU A 1 78 ? -0.492 2.73 17.594 1 97 78 LEU A C 1
ATOM 605 O O . LEU A 1 78 ? -1.4 3.562 17.641 1 97 78 LEU A O 1
ATOM 609 N N . LYS A 1 79 ? -0.217 1.981 18.609 1 96.31 79 LYS A N 1
ATOM 610 C CA . LYS A 1 79 ? -1.048 1.953 19.797 1 96.31 79 LYS A CA 1
ATOM 611 C C . LYS A 1 79 ? -0.964 3.275 20.562 1 96.31 79 LYS A C 1
ATOM 613 O O . LYS A 1 79 ? -1.914 3.666 21.25 1 96.31 79 LYS A O 1
ATOM 618 N N . ASP A 1 80 ? 0.131 3.992 20.453 1 97.56 80 ASP A N 1
ATOM 619 C CA . ASP A 1 80 ? 0.38 5.223 21.203 1 97.56 80 ASP A CA 1
ATOM 620 C C . ASP A 1 80 ? -0.132 6.441 20.438 1 97.56 80 ASP A C 1
ATOM 622 O O . ASP A 1 80 ? -0.237 7.531 21 1 97.56 80 ASP A O 1
ATOM 626 N N . ILE A 1 81 ? -0.503 6.332 19.203 1 98.06 81 ILE A N 1
ATOM 627 C CA . ILE A 1 81 ? -0.758 7.465 18.328 1 98.06 81 ILE A CA 1
ATOM 628 C C . ILE A 1 81 ? -2.021 8.195 18.781 1 98.06 81 ILE A C 1
ATOM 630 O O . ILE A 1 81 ? -2.051 9.43 18.828 1 98.06 81 ILE A O 1
ATOM 634 N N . PRO A 1 82 ? -3.082 7.473 19.234 1 97.75 82 PRO A N 1
ATOM 635 C CA . PRO A 1 82 ? -4.266 8.211 19.656 1 97.75 82 PRO A CA 1
ATOM 636 C C . PRO A 1 82 ? -3.986 9.133 20.844 1 97.75 82 PRO A C 1
ATOM 638 O O . PRO A 1 82 ? -4.445 10.281 20.875 1 97.75 82 PRO A O 1
ATOM 641 N N . ALA A 1 83 ? -3.229 8.664 21.766 1 98.38 83 ALA A N 1
ATOM 642 C CA . ALA A 1 83 ? -2.883 9.492 22.922 1 98.38 83 ALA A CA 1
ATOM 643 C C . ALA A 1 83 ? -2.021 10.68 22.516 1 98.38 83 ALA A C 1
ATOM 645 O O . ALA A 1 83 ? -2.197 11.789 23.016 1 98.38 83 ALA A O 1
ATOM 646 N N . LYS A 1 84 ? -1.074 10.469 21.641 1 98.56 84 LYS A N 1
ATOM 647 C CA . LYS A 1 84 ? -0.216 11.547 21.141 1 98.56 84 LYS A CA 1
ATOM 648 C C . LYS A 1 84 ? -1.017 12.562 20.344 1 98.56 84 LYS A C 1
ATOM 650 O O . LYS A 1 84 ? -0.75 13.766 20.422 1 98.56 84 LYS A O 1
ATOM 655 N N . ALA A 1 85 ? -1.98 12.07 19.531 1 98.56 85 ALA A N 1
ATOM 656 C CA . ALA A 1 85 ? -2.869 12.969 18.812 1 98.56 85 ALA A CA 1
ATOM 657 C C . ALA A 1 85 ? -3.658 13.859 19.766 1 98.56 85 ALA A C 1
ATOM 659 O O . ALA A 1 85 ? -3.822 15.055 19.516 1 98.56 85 ALA A O 1
ATOM 660 N N . GLU A 1 86 ? -4.117 13.273 20.844 1 98.44 86 GLU A N 1
ATOM 661 C CA . GLU A 1 86 ? -4.832 14.047 21.844 1 98.44 86 GLU A CA 1
ATOM 662 C C . GLU A 1 86 ? -3.934 15.117 22.469 1 98.44 86 GLU A C 1
ATOM 664 O O . GLU A 1 86 ? -4.363 16.25 22.672 1 98.44 86 GLU A O 1
ATOM 669 N N . GLU A 1 87 ? -2.756 14.742 22.766 1 98.56 87 GLU A N 1
ATOM 670 C CA . GLU A 1 87 ? -1.779 15.703 23.266 1 98.56 87 GLU A CA 1
ATOM 671 C C . GLU A 1 87 ? -1.598 16.859 22.297 1 98.56 87 GLU A C 1
ATOM 673 O O . GLU A 1 87 ? -1.571 18.031 22.703 1 98.56 87 GLU A O 1
ATOM 678 N N . ALA A 1 88 ? -1.492 16.547 21.031 1 98.62 88 ALA A N 1
ATOM 679 C CA . ALA A 1 88 ? -1.335 17.578 20 1 98.62 88 ALA A CA 1
ATOM 680 C C . ALA A 1 88 ? -2.547 18.5 19.969 1 98.62 88 ALA A C 1
ATOM 682 O O . ALA A 1 88 ? -2.4 19.719 19.859 1 98.62 88 ALA A O 1
ATOM 683 N N . LEU A 1 89 ? -3.711 17.922 20.062 1 98.31 89 LEU A N 1
ATOM 684 C CA . LEU A 1 89 ? -4.953 18.688 20.031 1 98.31 89 LEU A CA 1
ATOM 685 C C . LEU A 1 89 ? -5.051 19.625 21.234 1 98.31 89 LEU A C 1
ATOM 687 O O . LEU A 1 89 ? -5.609 20.719 21.141 1 98.31 89 LEU A O 1
ATOM 691 N N . HIS A 1 90 ? -4.461 19.234 22.328 1 97.81 90 HIS A N 1
ATOM 692 C CA . HIS A 1 90 ? -4.535 20.016 23.562 1 97.81 90 HIS A CA 1
ATOM 693 C C . HIS A 1 90 ? -3.482 21.109 23.578 1 97.81 90 HIS A C 1
ATOM 695 O O . HIS A 1 90 ? -3.637 22.109 24.281 1 97.81 90 HIS A O 1
ATOM 701 N N . ALA A 1 91 ? -2.436 21 22.797 1 97.62 91 ALA A N 1
ATOM 702 C CA . ALA A 1 91 ? -1.325 21.953 22.828 1 97.62 91 ALA A CA 1
ATOM 703 C C . ALA A 1 91 ? -1.814 23.375 22.562 1 97.62 91 ALA A C 1
ATOM 705 O O . ALA A 1 91 ? -1.461 24.297 23.297 1 97.62 91 ALA A O 1
ATOM 706 N N . PHE A 1 92 ? -2.656 23.547 21.547 1 97.19 92 PHE A N 1
ATOM 707 C CA . PHE A 1 92 ? -3.178 24.875 21.219 1 97.19 92 PHE A CA 1
ATOM 708 C C . PHE A 1 92 ? -4.695 24.844 21.078 1 97.19 92 PHE A C 1
ATOM 710 O O . PHE A 1 92 ? -5.297 25.781 20.562 1 97.19 92 PHE A O 1
ATOM 717 N N . GLY A 1 93 ? -5.355 23.703 21.422 1 96.62 93 GLY A N 1
ATOM 718 C CA . GLY A 1 93 ? -6.805 23.625 21.5 1 96.62 93 GLY A CA 1
ATOM 719 C C . GLY A 1 93 ? -7.426 22.953 20.297 1 96.62 93 GLY A C 1
ATOM 720 O O . GLY A 1 93 ? -8.539 22.422 20.375 1 96.62 93 GLY A O 1
ATOM 721 N N . LYS A 1 94 ? -6.77 23 19.188 1 97.44 94 LYS A N 1
ATOM 722 C CA . LYS A 1 94 ? -7.211 22.344 17.969 1 97.44 94 LYS A CA 1
ATOM 723 C C . LYS A 1 94 ? -6.059 22.203 16.969 1 97.44 94 LYS A C 1
ATOM 725 O O . LYS A 1 94 ? -4.934 22.609 17.25 1 97.44 94 LYS A O 1
ATOM 730 N N . ILE A 1 95 ? -6.293 21.562 15.828 1 98.06 95 ILE A N 1
ATOM 731 C CA . ILE A 1 95 ? -5.367 21.484 14.703 1 98.06 95 ILE A CA 1
ATOM 732 C C . ILE A 1 95 ? -6.078 21.922 13.422 1 98.06 95 ILE A C 1
ATOM 734 O O . ILE A 1 95 ? -7.09 21.328 13.039 1 98.06 95 ILE A O 1
ATOM 738 N N . ASP A 1 96 ? -5.539 22.938 12.805 1 96.56 96 ASP A N 1
ATOM 739 C CA . ASP A 1 96 ? -6.113 23.438 11.555 1 96.56 96 ASP A CA 1
ATOM 740 C C . ASP A 1 96 ? -5.516 22.703 10.352 1 96.56 96 ASP A C 1
ATOM 742 O O . ASP A 1 96 ? -6.207 22.469 9.359 1 96.56 96 ASP A O 1
ATOM 746 N N . ILE A 1 97 ? -4.227 22.406 10.406 1 96.38 97 ILE A N 1
ATOM 747 C CA . ILE A 1 97 ? -3.506 21.812 9.289 1 96.38 97 ILE A CA 1
ATOM 748 C C . ILE A 1 97 ? -2.641 20.656 9.781 1 96.38 97 ILE A C 1
ATOM 750 O O . ILE A 1 97 ? -1.849 20.828 10.711 1 96.38 97 ILE A O 1
ATOM 754 N N . LEU A 1 98 ? -2.855 19.516 9.266 1 97.88 98 LEU A N 1
ATOM 755 C CA . LEU A 1 98 ? -2.002 18.359 9.5 1 97.88 98 LEU A CA 1
ATOM 756 C C . LEU A 1 98 ? -1.129 18.078 8.281 1 97.88 98 LEU A C 1
ATOM 758 O O . LEU A 1 98 ? -1.643 17.766 7.203 1 97.88 98 LEU A O 1
ATOM 762 N N . ILE A 1 99 ? 0.181 18.219 8.438 1 96 99 ILE A N 1
ATOM 763 C CA . ILE A 1 99 ? 1.123 17.938 7.363 1 96 99 ILE A CA 1
ATOM 764 C C . ILE A 1 99 ? 1.792 16.578 7.613 1 96 99 ILE A C 1
ATOM 766 O O . ILE A 1 99 ? 2.637 16.453 8.5 1 96 99 ILE A O 1
ATOM 770 N N . ASN A 1 100 ? 1.372 15.625 6.859 1 95.56 100 ASN A N 1
ATOM 771 C CA . ASN A 1 100 ? 1.956 14.289 6.902 1 95.56 100 ASN A CA 1
ATOM 772 C C . ASN A 1 100 ? 3.207 14.195 6.035 1 95.56 100 ASN A C 1
ATOM 774 O O . ASN A 1 100 ? 3.115 13.906 4.84 1 95.56 100 ASN A O 1
ATOM 778 N N . ASN A 1 101 ? 4.348 14.375 6.684 1 91.06 101 ASN A N 1
ATOM 779 C CA . ASN A 1 101 ? 5.602 14.453 5.938 1 91.06 101 ASN A CA 1
ATOM 780 C C . ASN A 1 101 ? 6.582 13.375 6.371 1 91.06 101 ASN A C 1
ATOM 782 O O . ASN A 1 101 ? 7.523 13.055 5.645 1 91.06 101 ASN A O 1
ATOM 786 N N . SER A 1 102 ? 6.355 12.781 7.531 1 91.25 102 SER A N 1
ATOM 787 C CA . SER A 1 102 ? 7.277 11.781 8.047 1 91.25 102 SER A CA 1
ATOM 788 C C . SER A 1 102 ? 7.336 10.562 7.141 1 91.25 102 SER A C 1
ATOM 790 O O . SER A 1 102 ? 6.355 10.227 6.473 1 91.25 102 SER A O 1
ATOM 792 N N . GLY A 1 103 ? 8.531 9.984 7.102 1 87.44 103 GLY A N 1
ATOM 793 C CA . GLY A 1 103 ? 8.711 8.75 6.352 1 87.44 103 GLY A CA 1
ATOM 794 C C . GLY A 1 103 ? 10.125 8.203 6.422 1 87.44 103 GLY A C 1
ATOM 795 O O . GLY A 1 103 ? 11.031 8.883 6.895 1 87.44 103 GLY A O 1
ATOM 796 N N . VAL A 1 104 ? 10.219 6.98 6.039 1 86.38 104 VAL A N 1
ATOM 797 C CA . VAL A 1 104 ? 11.523 6.32 5.965 1 86.38 104 VAL A CA 1
ATOM 798 C C . VAL A 1 104 ? 11.688 5.656 4.602 1 86.38 104 VAL A C 1
ATOM 800 O O . VAL A 1 104 ? 10.695 5.301 3.951 1 86.38 104 VAL A O 1
ATOM 803 N N . ASN A 1 105 ? 12.875 5.676 4.203 1 81.31 105 ASN A N 1
ATOM 804 C CA . ASN A 1 105 ? 13.219 5.012 2.951 1 81.31 105 ASN A CA 1
ATOM 805 C C . ASN A 1 105 ? 14.031 3.746 3.191 1 81.31 105 ASN A C 1
ATOM 807 O O . ASN A 1 105 ? 14.57 3.545 4.285 1 81.31 105 ASN A O 1
ATOM 811 N N . TYR A 1 106 ? 14.008 2.863 2.238 1 82.88 106 TYR A N 1
ATOM 812 C CA . TYR A 1 106 ? 14.797 1.637 2.221 1 82.88 106 TYR A CA 1
ATOM 813 C C . TYR A 1 106 ? 15.203 1.269 0.799 1 82.88 106 TYR A C 1
ATOM 815 O O . TYR A 1 106 ? 14.406 1.4 -0.134 1 82.88 106 TYR A O 1
ATOM 823 N N . LYS A 1 107 ? 16.469 1.041 0.693 1 79.75 107 LYS A N 1
ATOM 824 C CA . LYS A 1 107 ? 16.969 0.556 -0.593 1 79.75 107 LYS A CA 1
ATOM 825 C C . LYS A 1 107 ? 17.359 -0.917 -0.512 1 79.75 107 LYS A C 1
ATOM 827 O O . LYS A 1 107 ? 18.109 -1.315 0.384 1 79.75 107 LYS A O 1
ATOM 832 N N . GLY A 1 108 ? 16.828 -1.729 -1.352 1 80.12 108 GLY A N 1
ATOM 833 C CA . GLY A 1 108 ? 17.141 -3.146 -1.431 1 80.12 108 GLY A CA 1
ATOM 834 C C . GLY A 1 108 ? 16.312 -3.893 -2.449 1 80.12 108 GLY A C 1
ATOM 835 O O . GLY A 1 108 ? 15.164 -3.516 -2.711 1 80.12 108 GLY A O 1
ATOM 836 N N . GLU A 1 109 ? 16.969 -4.941 -3.008 1 84.25 109 GLU A N 1
ATOM 837 C CA . GLU A 1 109 ? 16.219 -5.809 -3.912 1 84.25 109 GLU A CA 1
ATOM 838 C C . GLU A 1 109 ? 15.203 -6.652 -3.154 1 84.25 109 GLU A C 1
ATOM 840 O O . GLU A 1 109 ? 15.422 -7.012 -1.996 1 84.25 109 GLU A O 1
ATOM 845 N N . ILE A 1 110 ? 14.148 -7 -3.881 1 87.06 110 ILE A N 1
ATOM 846 C CA . ILE A 1 110 ? 13.031 -7.727 -3.289 1 87.06 110 ILE A CA 1
ATOM 847 C C . ILE A 1 110 ? 13.539 -9.016 -2.648 1 87.06 110 ILE A C 1
ATOM 849 O O . ILE A 1 110 ? 13.211 -9.32 -1.5 1 87.06 110 ILE A O 1
ATOM 853 N N . ILE A 1 111 ? 14.406 -9.719 -3.363 1 87.69 111 ILE A N 1
ATOM 854 C CA . ILE A 1 111 ? 14.844 -11.039 -2.916 1 87.69 111 ILE A CA 1
ATOM 855 C C . ILE A 1 111 ? 15.734 -10.891 -1.683 1 87.69 111 ILE A C 1
ATOM 857 O O . ILE A 1 111 ? 15.82 -11.812 -0.863 1 87.69 111 ILE A O 1
ATOM 861 N N . ASN A 1 112 ? 16.297 -9.727 -1.443 1 89.25 112 ASN A N 1
ATOM 862 C CA . ASN A 1 112 ? 17.234 -9.5 -0.344 1 89.25 112 ASN A CA 1
ATOM 863 C C . ASN A 1 112 ? 16.594 -8.68 0.773 1 89.25 112 ASN A C 1
ATOM 865 O O . ASN A 1 112 ? 17.281 -8.227 1.688 1 89.25 112 ASN A O 1
ATOM 869 N N . THR A 1 113 ? 15.391 -8.453 0.663 1 91.19 113 THR A N 1
ATOM 870 C CA . THR A 1 113 ? 14.672 -7.676 1.665 1 91.19 113 THR A CA 1
ATOM 871 C C . THR A 1 113 ? 13.719 -8.562 2.453 1 91.19 113 THR A C 1
ATOM 873 O O . THR A 1 113 ? 12.836 -9.211 1.874 1 91.19 113 THR A O 1
ATOM 876 N N . SER A 1 114 ? 13.93 -8.609 3.748 1 93.31 114 SER A N 1
ATOM 877 C CA . SER A 1 114 ? 13.062 -9.422 4.594 1 93.31 114 SER A CA 1
ATOM 878 C C . SER A 1 114 ? 11.656 -8.836 4.684 1 93.31 114 SER A C 1
ATOM 880 O O . SER A 1 114 ? 11.477 -7.621 4.527 1 93.31 114 SER A O 1
ATOM 882 N N . ILE A 1 115 ? 10.68 -9.695 5 1 94.19 115 ILE A N 1
ATOM 883 C CA . ILE A 1 115 ? 9.289 -9.281 5.129 1 94.19 115 ILE A CA 1
ATOM 884 C C . ILE A 1 115 ? 9.156 -8.266 6.262 1 94.19 115 ILE A C 1
ATOM 886 O O . ILE A 1 115 ? 8.32 -7.363 6.199 1 94.19 115 ILE A O 1
ATOM 890 N N . ASP A 1 116 ? 10.031 -8.352 7.246 1 93.94 116 ASP A N 1
ATOM 891 C CA . ASP A 1 116 ? 9.984 -7.434 8.383 1 93.94 116 ASP A CA 1
ATOM 892 C C . ASP A 1 116 ? 10.258 -6 7.941 1 93.94 116 ASP A C 1
ATOM 894 O O . ASP A 1 116 ? 9.68 -5.055 8.484 1 93.94 116 ASP A O 1
ATOM 898 N N . ILE A 1 117 ? 11.102 -5.824 6.98 1 92.5 117 ILE A N 1
ATOM 899 C CA . ILE A 1 117 ? 11.406 -4.496 6.461 1 92.5 117 ILE A CA 1
ATOM 900 C C . ILE A 1 117 ? 10.195 -3.945 5.711 1 92.5 117 ILE A C 1
ATOM 902 O O . ILE A 1 117 ? 9.836 -2.775 5.867 1 92.5 117 ILE A O 1
ATOM 906 N N . ASP A 1 118 ? 9.547 -4.797 4.887 1 94.38 118 ASP A N 1
ATOM 907 C CA . ASP A 1 118 ? 8.328 -4.395 4.203 1 94.38 118 ASP A CA 1
ATOM 908 C C . ASP A 1 118 ? 7.277 -3.9 5.199 1 94.38 118 ASP A C 1
ATOM 910 O O . ASP A 1 118 ? 6.648 -2.861 4.984 1 94.38 118 ASP A O 1
ATOM 914 N N . VAL A 1 119 ? 7.121 -4.668 6.227 1 95.88 119 VAL A N 1
ATOM 915 C CA . VAL A 1 119 ? 6.117 -4.352 7.238 1 95.88 119 VAL A CA 1
ATOM 916 C C . VAL A 1 119 ? 6.488 -3.051 7.945 1 95.88 119 VAL A C 1
ATOM 918 O O . VAL A 1 119 ? 5.645 -2.172 8.125 1 95.88 119 VAL A O 1
ATOM 921 N N . LYS A 1 120 ? 7.711 -2.896 8.32 1 94.56 120 LYS A N 1
ATOM 922 C CA . LYS A 1 120 ? 8.172 -1.708 9.031 1 94.56 120 LYS A CA 1
ATOM 923 C C . LYS A 1 120 ? 7.934 -0.446 8.211 1 94.56 120 LYS A C 1
ATOM 925 O O . LYS A 1 120 ? 7.441 0.558 8.734 1 94.56 120 LYS A O 1
ATOM 930 N N . LEU A 1 121 ? 8.312 -0.497 6.953 1 93.19 121 LEU A N 1
ATOM 931 C CA . LEU A 1 121 ? 8.109 0.664 6.09 1 93.19 121 LEU A CA 1
ATOM 932 C C . LEU A 1 121 ? 6.633 1.002 5.965 1 93.19 121 LEU A C 1
ATOM 934 O O . LEU A 1 121 ? 6.254 2.176 5.992 1 93.19 121 LEU A O 1
ATOM 938 N N . MET A 1 122 ? 5.832 -0.015 5.832 1 96.12 122 MET A N 1
ATOM 939 C CA . MET A 1 122 ? 4.391 0.187 5.703 1 96.12 122 MET A CA 1
ATOM 940 C C . MET A 1 122 ? 3.814 0.816 6.965 1 96.12 122 MET A C 1
ATOM 942 O O . MET A 1 122 ? 2.926 1.667 6.891 1 96.12 122 MET A O 1
ATOM 946 N N . VAL A 1 123 ? 4.324 0.39 8.117 1 96.81 123 VAL A N 1
ATOM 947 C CA . VAL A 1 123 ? 3.828 0.921 9.375 1 96.81 123 VAL A CA 1
ATOM 948 C C . VAL A 1 123 ? 4.164 2.406 9.484 1 96.81 123 VAL A C 1
ATOM 950 O O . VAL A 1 123 ? 3.287 3.23 9.75 1 96.81 123 VAL A O 1
ATOM 953 N N . VAL A 1 124 ? 5.336 2.77 9.188 1 94.62 124 VAL A N 1
ATOM 954 C CA . VAL A 1 124 ? 5.801 4.141 9.383 1 94.62 124 VAL A CA 1
ATOM 955 C C . VAL A 1 124 ? 5.25 5.035 8.273 1 94.62 124 VAL A C 1
ATOM 957 O O . VAL A 1 124 ? 4.734 6.121 8.547 1 94.62 124 VAL A O 1
ATOM 960 N N . ASN A 1 125 ? 5.281 4.594 7 1 92.94 125 ASN A N 1
ATOM 961 C CA . ASN A 1 125 ? 4.996 5.441 5.852 1 92.94 125 ASN A CA 1
ATOM 962 C C . ASN A 1 125 ? 3.504 5.492 5.543 1 92.94 125 ASN A C 1
ATOM 964 O O . ASN A 1 125 ? 3.045 6.367 4.805 1 92.94 125 ASN A O 1
ATOM 968 N N . TYR A 1 126 ? 2.768 4.566 6.086 1 95.19 126 TYR A N 1
ATOM 969 C CA . TYR A 1 126 ? 1.352 4.496 5.746 1 95.19 126 TYR A CA 1
ATOM 970 C C . TYR A 1 126 ? 0.493 4.379 6.996 1 95.19 126 TYR A C 1
ATOM 972 O O . TYR A 1 126 ? -0.17 5.34 7.395 1 95.19 126 TYR A O 1
ATOM 980 N N . PHE A 1 127 ? 0.569 3.283 7.832 1 97.81 127 PHE A N 1
ATOM 981 C CA . PHE A 1 127 ? -0.342 3.045 8.945 1 97.81 127 PHE A CA 1
ATOM 982 C C . PHE A 1 127 ? -0.223 4.148 9.992 1 97.81 127 PHE A C 1
ATOM 984 O O . PHE A 1 127 ? -1.222 4.559 10.586 1 97.81 127 PHE A O 1
ATOM 991 N N . GLY A 1 128 ? 1.005 4.535 10.312 1 97.81 128 GLY A N 1
ATOM 992 C CA . GLY A 1 128 ? 1.192 5.609 11.266 1 97.81 128 GLY A CA 1
ATOM 993 C C . GLY A 1 128 ? 0.431 6.871 10.906 1 97.81 128 GLY A C 1
ATOM 994 O O . GLY A 1 128 ? -0.188 7.496 11.766 1 97.81 128 GLY A O 1
ATOM 995 N N . HIS A 1 129 ? 0.473 7.254 9.633 1 96.81 129 HIS A N 1
ATOM 996 C CA . HIS A 1 129 ? -0.253 8.43 9.156 1 96.81 129 HIS A CA 1
ATOM 997 C C . HIS A 1 129 ? -1.761 8.211 9.242 1 96.81 129 HIS A C 1
ATOM 999 O O . HIS A 1 129 ? -2.502 9.117 9.625 1 96.81 129 HIS A O 1
ATOM 1005 N N . VAL A 1 130 ? -2.234 7.023 8.82 1 97.19 130 VAL A N 1
ATOM 1006 C CA . VAL A 1 130 ? -3.652 6.684 8.867 1 97.19 130 VAL A CA 1
ATOM 1007 C C . VAL A 1 130 ? -4.168 6.801 10.305 1 97.19 130 VAL A C 1
ATOM 1009 O O . VAL A 1 130 ? -5.207 7.414 10.547 1 97.19 130 VAL A O 1
ATOM 1012 N N . ALA A 1 131 ? -3.404 6.242 11.242 1 97.81 131 ALA A N 1
ATOM 1013 C CA . ALA A 1 131 ? -3.793 6.297 12.648 1 97.81 131 ALA A CA 1
ATOM 1014 C C . ALA A 1 131 ? -3.861 7.738 13.141 1 97.81 131 ALA A C 1
ATOM 1016 O O . ALA A 1 131 ? -4.789 8.109 13.859 1 97.81 131 ALA A O 1
ATOM 1017 N N . LEU A 1 132 ? -2.893 8.523 12.781 1 98.25 132 LEU A N 1
ATOM 1018 C CA . LEU A 1 132 ? -2.848 9.922 13.195 1 98.25 132 LEU A CA 1
ATOM 1019 C C . LEU A 1 132 ? -4.031 10.695 12.625 1 98.25 132 LEU A C 1
ATOM 1021 O O . LEU A 1 132 ? -4.707 11.43 13.344 1 98.25 132 LEU A O 1
ATOM 1025 N N . ILE A 1 133 ? -4.336 10.516 11.352 1 97.88 133 ILE A N 1
ATOM 1026 C CA . ILE A 1 133 ? -5.438 11.195 10.68 1 97.88 133 ILE A CA 1
ATOM 1027 C C . ILE A 1 133 ? -6.762 10.797 11.32 1 97.88 133 ILE A C 1
ATOM 1029 O O . ILE A 1 133 ? -7.602 11.648 11.617 1 97.88 133 ILE A O 1
ATOM 1033 N N . LYS A 1 134 ? -6.926 9.492 11.547 1 97.06 134 LYS A N 1
ATOM 1034 C CA . LYS A 1 134 ? -8.164 9.008 12.164 1 97.06 134 LYS A CA 1
ATOM 1035 C C . LYS A 1 134 ? -8.359 9.609 13.547 1 97.06 134 LYS A C 1
ATOM 1037 O O . LYS A 1 134 ? -9.492 9.797 13.992 1 97.06 134 LYS A O 1
ATOM 1042 N N . SER A 1 135 ? -7.27 9.898 14.242 1 97.81 135 SER A N 1
ATOM 1043 C CA . SER A 1 135 ? -7.328 10.43 15.594 1 97.81 135 SER A CA 1
ATOM 1044 C C . SER A 1 135 ? -7.637 11.93 15.586 1 97.81 135 SER A C 1
ATOM 1046 O O . SER A 1 135 ? -8.266 12.438 16.516 1 97.81 135 SER A O 1
ATOM 1048 N N . ILE A 1 136 ? -7.266 12.633 14.555 1 98.19 136 ILE A N 1
ATOM 1049 C CA . ILE A 1 136 ? -7.379 14.086 14.508 1 98.19 136 ILE A CA 1
ATOM 1050 C C . ILE A 1 136 ? -8.633 14.484 13.742 1 98.19 136 ILE A C 1
ATOM 1052 O O . ILE A 1 136 ? -9.281 15.484 14.062 1 98.19 136 ILE A O 1
ATOM 1056 N N . LEU A 1 137 ? -9.062 13.672 12.812 1 97.31 137 LEU A N 1
ATOM 1057 C CA . LEU A 1 137 ? -10.109 13.977 11.844 1 97.31 137 LEU A CA 1
ATOM 1058 C C . LEU A 1 137 ? -11.43 14.297 12.547 1 97.31 137 LEU A C 1
ATOM 1060 O O . LEU A 1 137 ? -12.109 15.258 12.18 1 97.31 137 LEU A O 1
ATOM 1064 N N . PRO A 1 138 ? -11.812 13.547 13.586 1 96.75 138 PRO A N 1
ATOM 1065 C CA . PRO A 1 138 ? -13.07 13.875 14.258 1 96.75 138 PRO A CA 1
ATOM 1066 C C . PRO A 1 138 ? -13.094 15.305 14.797 1 96.75 138 PRO A C 1
ATOM 1068 O O . PRO A 1 138 ? -14.133 15.977 14.727 1 96.75 138 PRO A O 1
ATOM 1071 N N . SER A 1 139 ? -12 15.781 15.312 1 97.44 139 SER A N 1
ATOM 1072 C CA . SER A 1 139 ? -11.922 17.156 15.812 1 97.44 139 SER A CA 1
ATOM 1073 C C . SER A 1 139 ? -12.047 18.156 14.68 1 97.44 139 SER A C 1
ATOM 1075 O O . SER A 1 139 ? -12.688 19.203 14.844 1 97.44 139 SER A O 1
ATOM 1077 N N . MET A 1 140 ? -11.461 17.891 13.516 1 96.69 140 MET A N 1
ATOM 1078 C CA . MET A 1 140 ? -11.578 18.781 12.359 1 96.69 140 MET A CA 1
ATOM 1079 C C . MET A 1 140 ? -13.016 18.828 11.859 1 96.69 140 MET A C 1
ATOM 1081 O O . MET A 1 140 ? -13.508 19.906 11.492 1 96.69 140 MET A O 1
ATOM 1085 N N . ILE A 1 141 ? -13.625 17.688 11.867 1 94.69 141 ILE A N 1
ATOM 1086 C CA . ILE A 1 141 ? -15.016 17.609 11.43 1 94.69 141 ILE A CA 1
ATOM 1087 C C . ILE A 1 141 ? -15.898 18.422 12.367 1 94.69 141 ILE A C 1
ATOM 1089 O O . ILE A 1 141 ? -16.75 19.188 11.914 1 94.69 141 ILE A O 1
ATOM 1093 N N . LYS A 1 142 ? -15.719 18.266 13.625 1 95.69 142 LYS A N 1
ATOM 1094 C CA . LYS A 1 142 ? -16.469 19.016 14.617 1 95.69 142 LYS A CA 1
ATOM 1095 C C . LYS A 1 142 ? -16.25 20.531 14.461 1 95.69 142 LYS A C 1
ATOM 1097 O O . LYS A 1 142 ? -17.203 21.312 14.57 1 95.69 142 LYS A O 1
ATOM 1102 N N . ALA A 1 143 ? -15.055 20.953 14.211 1 95 143 ALA A N 1
ATOM 1103 C CA . ALA A 1 143 ? -14.703 22.359 14.016 1 95 143 ALA A CA 1
ATOM 1104 C C . ALA A 1 143 ? -15.219 22.875 12.68 1 95 143 ALA A C 1
ATOM 1106 O O . ALA A 1 143 ? -15.336 24.094 12.477 1 95 143 ALA A O 1
ATOM 1107 N N . GLY A 1 144 ? -15.492 22 11.695 1 93.75 144 GLY A N 1
ATOM 1108 C CA . GLY A 1 144 ? -15.992 22.359 10.375 1 93.75 144 GLY A CA 1
ATOM 1109 C C . GLY A 1 144 ? -14.93 22.922 9.453 1 93.75 144 GLY A C 1
ATOM 1110 O O . GLY A 1 144 ? -15.242 23.672 8.523 1 93.75 144 GLY A O 1
ATOM 1111 N N . ASN A 1 145 ? -13.719 22.703 9.812 1 91.94 145 ASN A N 1
ATOM 1112 C CA . ASN A 1 145 ? -12.594 23.188 9.016 1 91.94 145 ASN A CA 1
ATOM 1113 C C . ASN A 1 145 ? -11.344 22.344 9.258 1 91.94 145 ASN A C 1
ATOM 1115 O O . ASN A 1 145 ? -11.164 21.797 10.344 1 91.94 145 ASN A O 1
ATOM 1119 N N . GLY A 1 146 ? -10.531 22.219 8.227 1 94.06 146 GLY A N 1
ATOM 1120 C CA . GLY A 1 146 ? -9.273 21.5 8.367 1 94.06 146 GLY A CA 1
ATOM 1121 C C . GLY A 1 146 ? -8.586 21.234 7.043 1 94.06 146 GLY A C 1
ATOM 1122 O O . GLY A 1 146 ? -9.242 21.188 5.996 1 94.06 146 GLY A O 1
ATOM 1123 N N . HIS A 1 147 ? -7.258 21.141 7.102 1 93.88 147 HIS A N 1
ATOM 1124 C CA . HIS A 1 147 ? -6.422 20.734 5.977 1 93.88 147 HIS A CA 1
ATOM 1125 C C . HIS A 1 147 ? -5.555 19.531 6.332 1 93.88 147 HIS A C 1
ATOM 1127 O O . HIS A 1 147 ? -4.887 19.531 7.371 1 93.88 147 HIS A O 1
ATOM 1133 N N . ILE A 1 148 ? -5.699 18.562 5.555 1 94.5 148 ILE A N 1
ATOM 1134 C CA . ILE A 1 148 ? -4.832 17.391 5.68 1 94.5 148 ILE A CA 1
ATOM 1135 C C . ILE A 1 148 ? -3.939 17.281 4.445 1 94.5 148 ILE A C 1
ATOM 1137 O O . ILE A 1 148 ? -4.43 17.109 3.328 1 94.5 148 ILE A O 1
ATOM 1141 N N . VAL A 1 149 ? -2.613 17.375 4.688 1 91.88 149 VAL A N 1
ATOM 1142 C CA . VAL A 1 149 ? -1.648 17.438 3.596 1 91.88 149 VAL A CA 1
ATOM 1143 C C . VAL A 1 149 ? -0.747 16.203 3.633 1 91.88 149 VAL A C 1
ATOM 1145 O O . VAL A 1 149 ? -0.257 15.82 4.695 1 91.88 149 VAL A O 1
ATOM 1148 N N . SER A 1 150 ? -0.655 15.586 2.512 1 89.88 150 SER A N 1
ATOM 1149 C CA . SER A 1 150 ? 0.312 14.508 2.357 1 89.88 150 SER A CA 1
ATOM 1150 C C . SER A 1 150 ? 1.488 14.938 1.486 1 89.88 150 SER A C 1
ATOM 1152 O O . SER A 1 150 ? 1.295 15.484 0.399 1 89.88 150 SER A O 1
ATOM 1154 N N . VAL A 1 151 ? 2.705 14.727 2.033 1 82.88 151 VAL A N 1
ATOM 1155 C CA . VAL A 1 151 ? 3.916 15.031 1.279 1 82.88 151 VAL A CA 1
ATOM 1156 C C . VAL A 1 151 ? 4.688 13.742 0.996 1 82.88 151 VAL A C 1
ATOM 1158 O O . VAL A 1 151 ? 4.988 12.977 1.915 1 82.88 151 VAL A O 1
ATOM 1161 N N . SER A 1 152 ? 4.789 13.352 -0.27 1 72.06 152 SER A N 1
ATOM 1162 C CA . SER A 1 152 ? 5.543 12.172 -0.664 1 72.06 152 SER A CA 1
ATOM 1163 C C . SER A 1 152 ? 6.875 12.555 -1.305 1 72.06 152 SER A C 1
ATOM 1165 O O . SER A 1 152 ? 6.961 13.555 -2.016 1 72.06 152 SER A O 1
ATOM 1167 N N . ASN A 1 153 ? 7.977 11.875 -0.878 1 61.81 153 ASN A N 1
ATOM 1168 C CA . ASN A 1 153 ? 9.281 12.141 -1.47 1 61.81 153 ASN A CA 1
ATOM 1169 C C . ASN A 1 153 ? 9.703 11.031 -2.424 1 61.81 153 ASN A C 1
ATOM 1171 O O . ASN A 1 153 ? 9.414 9.852 -2.184 1 61.81 153 ASN A O 1
ATOM 1175 N N . ALA A 1 154 ? 10.039 11.367 -3.686 1 50.44 154 ALA A N 1
ATOM 1176 C CA . ALA A 1 154 ? 10.438 10.406 -4.707 1 50.44 154 ALA A CA 1
ATOM 1177 C C . ALA A 1 154 ? 11.875 9.93 -4.484 1 50.44 154 ALA A C 1
ATOM 1179 O O . ALA A 1 154 ? 12.797 10.414 -5.141 1 50.44 154 ALA A O 1
ATOM 1180 N N . SER A 1 155 ? 12.234 9.492 -3.402 1 48.5 155 SER A N 1
ATOM 1181 C CA . SER A 1 155 ? 13.672 9.258 -3.328 1 48.5 155 SER A CA 1
ATOM 1182 C C . SER A 1 155 ? 14 7.781 -3.508 1 48.5 155 SER A C 1
ATOM 1184 O O . SER A 1 155 ? 15.156 7.426 -3.768 1 48.5 155 SER A O 1
ATOM 1186 N N . SER A 1 156 ? 13.125 6.859 -3.246 1 51.94 156 SER A N 1
ATOM 1187 C CA . SER A 1 156 ? 13.578 5.473 -3.311 1 51.94 156 SER A CA 1
ATOM 1188 C C . SER A 1 156 ? 12.688 4.648 -4.238 1 51.94 156 SER A C 1
ATOM 1190 O O . SER A 1 156 ? 11.5 4.934 -4.387 1 51.94 156 SER A O 1
ATOM 1192 N N . PHE A 1 157 ? 13.484 3.695 -4.902 1 57.72 157 PHE A N 1
ATOM 1193 C CA . PHE A 1 157 ? 12.828 2.83 -5.875 1 57.72 157 PHE A CA 1
ATOM 1194 C C . PHE A 1 157 ? 12.711 1.406 -5.344 1 57.72 157 PHE A C 1
ATOM 1196 O O . PHE A 1 157 ? 12.539 0.462 -6.117 1 57.72 157 PHE A O 1
ATOM 1203 N N . SER A 1 158 ? 12.781 1.323 -4.047 1 71.94 158 SER A N 1
ATOM 1204 C CA . SER A 1 158 ? 12.594 -0.041 -3.562 1 71.94 158 SER A CA 1
ATOM 1205 C C . SER A 1 158 ? 11.117 -0.43 -3.568 1 71.94 158 SER A C 1
ATOM 1207 O O . SER A 1 158 ? 10.242 0.436 -3.529 1 71.94 158 SER A O 1
ATOM 1209 N N . SER A 1 159 ? 10.898 -1.748 -3.625 1 74.38 159 SER A N 1
ATOM 1210 C CA . SER A 1 159 ? 9.531 -2.273 -3.652 1 74.38 159 SER A CA 1
ATOM 1211 C C . SER A 1 159 ? 8.773 -1.916 -2.379 1 74.38 159 SER A C 1
ATOM 1213 O O . SER A 1 159 ? 7.59 -1.58 -2.428 1 74.38 159 SER A O 1
ATOM 1215 N N . SER A 1 160 ? 9.484 -2.021 -1.247 1 86.75 160 SER A N 1
ATOM 1216 C CA . SER A 1 160 ? 8.828 -1.737 0.028 1 86.75 160 SER A CA 1
ATOM 1217 C C . SER A 1 160 ? 8.414 -0.272 0.123 1 86.75 160 SER A C 1
ATOM 1219 O O . SER A 1 160 ? 7.316 0.04 0.58 1 86.75 160 SER A O 1
ATOM 1221 N N . TYR A 1 161 ? 9.266 0.575 -0.306 1 83 161 TYR A N 1
ATOM 1222 C CA . TYR A 1 161 ? 8.945 1.997 -0.303 1 83 161 TYR A CA 1
ATOM 1223 C C . TYR A 1 161 ? 7.82 2.305 -1.284 1 83 161 TYR A C 1
ATOM 1225 O O . TYR A 1 161 ? 6.855 2.99 -0.936 1 83 161 TYR A O 1
ATOM 1233 N N . ALA A 1 162 ? 7.969 1.826 -2.498 1 78.5 162 ALA A N 1
ATOM 1234 C CA . ALA A 1 162 ? 6.941 2.047 -3.514 1 78.5 162 ALA A CA 1
ATOM 1235 C C . ALA A 1 162 ? 5.574 1.578 -3.023 1 78.5 162 ALA A C 1
ATOM 1237 O O . ALA A 1 162 ? 4.574 2.281 -3.189 1 78.5 162 ALA A O 1
ATOM 1238 N N . ALA A 1 163 ? 5.562 0.439 -2.459 1 87.62 163 ALA A N 1
ATOM 1239 C CA . ALA A 1 163 ? 4.305 -0.111 -1.956 1 87.62 163 ALA A CA 1
ATOM 1240 C C . ALA A 1 163 ? 3.701 0.791 -0.884 1 87.62 163 ALA A C 1
ATOM 1242 O O . ALA A 1 163 ? 2.506 1.09 -0.916 1 87.62 163 ALA A O 1
ATOM 1243 N N . SER A 1 164 ? 4.496 1.219 0.062 1 90.44 164 SER A N 1
ATOM 1244 C CA . SER A 1 164 ? 3.994 2.053 1.147 1 90.44 164 SER A CA 1
ATOM 1245 C C . SER A 1 164 ? 3.502 3.398 0.628 1 90.44 164 SER A C 1
ATOM 1247 O O . SER A 1 164 ? 2.473 3.906 1.078 1 90.44 164 SER A O 1
ATOM 1249 N N . GLU A 1 165 ? 4.207 3.941 -0.289 1 83.56 165 GLU A N 1
ATOM 1250 C CA . GLU A 1 165 ? 3.816 5.223 -0.868 1 83.56 165 GLU A CA 1
ATOM 1251 C C . GLU A 1 165 ? 2.516 5.102 -1.657 1 83.56 165 GLU A C 1
ATOM 1253 O O . GLU A 1 165 ? 1.657 5.98 -1.592 1 83.56 165 GLU A O 1
ATOM 1258 N N . HIS A 1 166 ? 2.402 4.105 -2.387 1 80.75 166 HIS A N 1
ATOM 1259 C CA . HIS A 1 166 ? 1.18 3.902 -3.156 1 80.75 166 HIS A CA 1
ATOM 1260 C C . HIS A 1 166 ? -0.013 3.648 -2.238 1 80.75 166 HIS A C 1
ATOM 1262 O O . HIS A 1 166 ? -1.135 4.059 -2.545 1 80.75 166 HIS A O 1
ATOM 1268 N N . ALA A 1 167 ? 0.219 2.887 -1.237 1 89 167 ALA A N 1
ATOM 1269 C CA . ALA A 1 167 ? -0.837 2.703 -0.246 1 89 167 ALA A CA 1
ATOM 1270 C C . ALA A 1 167 ? -1.283 4.039 0.336 1 89 167 ALA A C 1
ATOM 1272 O O . ALA A 1 167 ? -2.482 4.309 0.441 1 89 167 ALA A O 1
ATOM 1273 N N . LYS A 1 168 ? -0.292 4.836 0.673 1 88.88 168 LYS A N 1
ATOM 1274 C CA . LYS A 1 168 ? -0.565 6.16 1.221 1 88.88 168 LYS A CA 1
ATOM 1275 C C . LYS A 1 168 ? -1.359 7.012 0.233 1 88.88 168 LYS A C 1
ATOM 1277 O O . LYS A 1 168 ? -2.363 7.625 0.601 1 88.88 168 LYS A O 1
ATOM 1282 N N . GLN A 1 169 ? -0.954 7.008 -0.923 1 79.75 169 GLN A N 1
ATOM 1283 C CA . GLN A 1 169 ? -1.621 7.801 -1.953 1 79.75 169 GLN A CA 1
ATOM 1284 C C . GLN A 1 169 ? -3.066 7.348 -2.143 1 79.75 169 GLN A C 1
ATOM 1286 O O . GLN A 1 169 ? -3.973 8.18 -2.25 1 79.75 169 GLN A O 1
ATOM 1291 N N . ALA A 1 170 ? -3.299 6.098 -2.246 1 79.19 170 ALA A N 1
ATOM 1292 C CA . ALA A 1 170 ? -4.648 5.562 -2.398 1 79.19 170 ALA A CA 1
ATOM 1293 C C . ALA A 1 170 ? -5.539 5.98 -1.232 1 79.19 170 ALA A C 1
ATOM 1295 O O . ALA A 1 170 ? -6.691 6.375 -1.432 1 79.19 170 ALA A O 1
ATOM 1296 N N . PHE A 1 171 ? -5.004 5.922 -0.073 1 87.31 171 PHE A N 1
ATOM 1297 C CA . PHE A 1 171 ? -5.734 6.336 1.119 1 87.31 171 PHE A CA 1
ATOM 1298 C C . PHE A 1 171 ? -6.164 7.793 1.015 1 87.31 171 PHE A C 1
ATOM 1300 O O . PHE A 1 171 ? -7.324 8.125 1.271 1 87.31 171 PHE A O 1
ATOM 1307 N N . PHE A 1 172 ? -5.266 8.594 0.623 1 83.81 172 PHE A N 1
ATOM 1308 C CA . PHE A 1 172 ? -5.539 10.023 0.583 1 83.81 172 PHE A CA 1
ATOM 1309 C C . PHE A 1 172 ? -6.562 10.344 -0.501 1 83.81 172 PHE A C 1
ATOM 1311 O O . PHE A 1 172 ? -7.367 11.266 -0.348 1 83.81 172 PHE A O 1
ATOM 1318 N N . GLU A 1 173 ? -6.531 9.625 -1.517 1 75.06 173 GLU A N 1
ATOM 1319 C CA . GLU A 1 173 ? -7.535 9.82 -2.557 1 75.06 173 GLU A CA 1
ATOM 1320 C C . GLU A 1 173 ? -8.938 9.484 -2.047 1 75.06 173 GLU A C 1
ATOM 1322 O O . GLU A 1 173 ? -9.891 10.211 -2.314 1 75.06 173 GLU A O 1
ATOM 1327 N N . VAL A 1 174 ? -9.023 8.383 -1.368 1 79.19 174 VAL A N 1
ATOM 1328 C CA . VAL A 1 174 ? -10.312 7.992 -0.823 1 79.19 174 VAL A CA 1
ATOM 1329 C C . VAL A 1 174 ? -10.742 8.977 0.262 1 79.19 174 VAL A C 1
ATOM 1331 O O . VAL A 1 174 ? -11.914 9.344 0.345 1 79.19 174 VAL A O 1
ATOM 1334 N N . LEU A 1 175 ? -9.781 9.383 1.059 1 85 175 LEU A N 1
ATOM 1335 C CA . LEU A 1 175 ? -10.055 10.375 2.092 1 85 175 LEU A CA 1
ATOM 1336 C C . LEU A 1 175 ? -10.625 11.648 1.483 1 85 175 LEU A C 1
ATOM 1338 O O . LEU A 1 175 ? -11.609 12.195 1.982 1 85 175 LEU A O 1
ATOM 1342 N N . ARG A 1 176 ? -9.992 12.07 0.448 1 81.44 176 ARG A N 1
ATOM 1343 C CA . ARG A 1 176 ? -10.445 13.266 -0.256 1 81.44 176 ARG A CA 1
ATOM 1344 C C . ARG A 1 176 ? -11.875 13.102 -0.745 1 81.44 176 ARG A C 1
ATOM 1346 O O . ARG A 1 176 ? -12.703 14 -0.585 1 81.44 176 ARG A O 1
ATOM 1353 N N . ALA A 1 177 ? -12.141 11.969 -1.338 1 74.69 177 ALA A N 1
ATOM 1354 C CA . ALA A 1 177 ? -13.477 11.688 -1.857 1 74.69 177 ALA A CA 1
ATOM 1355 C C . ALA A 1 177 ? -14.508 11.688 -0.737 1 74.69 177 ALA A C 1
ATOM 1357 O O . ALA A 1 177 ? -15.602 12.242 -0.894 1 74.69 177 ALA A O 1
ATOM 1358 N N . GLU A 1 178 ? -14.25 11.133 0.378 1 79.69 178 GLU A N 1
ATOM 1359 C CA . GLU A 1 178 ? -15.195 11.023 1.484 1 79.69 178 GLU A CA 1
ATOM 1360 C C . GLU A 1 178 ? -15.453 12.375 2.139 1 79.69 178 GLU A C 1
ATOM 1362 O O . GLU A 1 178 ? -16.531 12.617 2.688 1 79.69 178 GLU A O 1
ATOM 1367 N N . LEU A 1 179 ? -14.422 13.258 2.043 1 82.38 179 LEU A N 1
ATOM 1368 C CA . LEU A 1 179 ? -14.531 14.547 2.727 1 82.38 179 LEU A CA 1
ATOM 1369 C C . LEU A 1 179 ? -14.969 15.641 1.759 1 82.38 179 LEU A C 1
ATOM 1371 O O . LEU A 1 179 ? -15.023 16.812 2.131 1 82.38 179 LEU A O 1
ATOM 1375 N N . ALA A 1 180 ? -15.305 15.289 0.564 1 77.44 180 ALA A N 1
ATOM 1376 C CA . ALA A 1 180 ? -15.617 16.234 -0.501 1 77.44 180 ALA A CA 1
ATOM 1377 C C . ALA A 1 180 ? -16.797 17.125 -0.12 1 77.44 180 ALA A C 1
ATOM 1379 O O . ALA A 1 180 ? -16.891 18.281 -0.541 1 77.44 180 ALA A O 1
ATOM 1380 N N . SER A 1 181 ? -17.656 16.625 0.73 1 79.5 181 SER A N 1
ATOM 1381 C CA . SER A 1 181 ? -18.859 17.375 1.097 1 79.5 181 SER A CA 1
ATOM 1382 C C . SER A 1 181 ? -18.641 18.188 2.367 1 79.5 181 SER A C 1
ATOM 1384 O O . SER A 1 181 ? -19.547 18.875 2.844 1 79.5 181 SER A O 1
ATOM 1386 N N . THR A 1 182 ? -17.469 18.094 2.92 1 85.69 182 THR A N 1
ATOM 1387 C CA . THR A 1 182 ? -17.141 18.844 4.125 1 85.69 182 THR A CA 1
ATOM 1388 C C . THR A 1 182 ? -16.219 20.016 3.793 1 85.69 182 THR A C 1
ATOM 1390 O O . THR A 1 182 ? -15.836 20.203 2.635 1 85.69 182 THR A O 1
ATOM 1393 N N . ASN A 1 183 ? -15.938 20.828 4.766 1 89.12 183 ASN A N 1
ATOM 1394 C CA . ASN A 1 183 ? -15 21.938 4.609 1 89.12 183 ASN A CA 1
ATOM 1395 C C . ASN A 1 183 ? -13.578 21.531 4.977 1 89.12 183 ASN A C 1
ATOM 1397 O O . ASN A 1 183 ? -12.75 22.391 5.289 1 89.12 183 ASN A O 1
ATOM 1401 N N . ILE A 1 184 ? -13.406 20.266 5.02 1 91.25 184 ILE A N 1
ATOM 1402 C CA . ILE A 1 184 ? -12.07 19.734 5.262 1 91.25 184 ILE A CA 1
ATOM 1403 C C . ILE A 1 184 ? -11.391 19.422 3.93 1 91.25 184 ILE A C 1
ATOM 1405 O O . ILE A 1 184 ? -11.93 18.656 3.117 1 91.25 184 ILE A O 1
ATOM 1409 N N . HIS A 1 185 ? -10.18 19.969 3.738 1 88.31 185 HIS A N 1
ATOM 1410 C CA . HIS A 1 185 ? -9.461 19.859 2.473 1 88.31 185 HIS A CA 1
ATOM 1411 C C . HIS A 1 185 ? -8.305 18.875 2.578 1 88.31 185 HIS A C 1
ATOM 1413 O O . HIS A 1 185 ? -7.543 18.922 3.549 1 88.31 185 HIS A O 1
ATOM 1419 N N . VAL A 1 186 ? -8.266 18.016 1.587 1 87.19 186 VAL A N 1
ATOM 1420 C CA . VAL A 1 186 ? -7.18 17.031 1.508 1 87.19 186 VAL A CA 1
ATOM 1421 C C . VAL A 1 186 ? -6.27 17.375 0.329 1 87.19 186 VAL A C 1
ATOM 1423 O O . VAL A 1 186 ? -6.73 17.469 -0.812 1 87.19 186 VAL A O 1
ATOM 1426 N N . VAL A 1 187 ? -4.961 17.625 0.646 1 81.88 187 VAL A N 1
ATOM 1427 C CA . VAL A 1 187 ? -3.967 17.953 -0.373 1 81.88 187 VAL A CA 1
ATOM 1428 C C . VAL A 1 187 ? -2.92 16.844 -0.441 1 81.88 187 VAL A C 1
ATOM 1430 O O . VAL A 1 187 ? -2.326 16.469 0.576 1 81.88 187 VAL A O 1
ATOM 1433 N N . ASN A 1 188 ? -2.842 16.219 -1.532 1 75.81 188 ASN A N 1
ATOM 1434 C CA . ASN A 1 188 ? -1.84 15.188 -1.762 1 75.81 188 ASN A CA 1
ATOM 1435 C C . ASN A 1 188 ? -0.742 15.664 -2.705 1 75.81 188 ASN A C 1
ATOM 1437 O O . ASN A 1 188 ? -0.973 15.828 -3.904 1 75.81 188 ASN A O 1
ATOM 1441 N N . LEU A 1 189 ? 0.365 15.992 -2.088 1 70.88 189 LEU A N 1
ATOM 1442 C CA . LEU A 1 189 ? 1.475 16.469 -2.904 1 70.88 189 LEU A CA 1
ATOM 1443 C C . LEU A 1 189 ? 2.352 15.312 -3.365 1 70.88 189 LEU A C 1
ATOM 1445 O O . LEU A 1 189 ? 2.73 14.461 -2.562 1 70.88 189 LEU A O 1
ATOM 1449 N N . GLY A 1 190 ? 2.311 14.992 -4.629 1 58.66 190 GLY A N 1
ATOM 1450 C CA . GLY A 1 190 ? 3.064 13.914 -5.246 1 58.66 190 GLY A CA 1
ATOM 1451 C C . GLY A 1 190 ? 4.555 13.992 -4.977 1 58.66 190 GLY A C 1
ATOM 1452 O O . GLY A 1 190 ? 4.988 14.727 -4.086 1 58.66 190 GLY A O 1
ATOM 1453 N N . TYR A 1 191 ? 5.332 13.352 -5.738 1 52.19 191 TYR A N 1
ATOM 1454 C CA . TYR A 1 191 ? 6.754 13.062 -5.586 1 52.19 191 TYR A CA 1
ATOM 1455 C C . TYR A 1 191 ? 7.594 14.312 -5.781 1 52.19 191 TYR A C 1
ATOM 1457 O O . TYR A 1 191 ? 7.613 14.891 -6.871 1 52.19 191 TYR A O 1
ATOM 1465 N N . LEU A 1 192 ? 7.883 14.969 -4.586 1 55.72 192 LEU A N 1
ATOM 1466 C CA . LEU A 1 192 ? 8.844 16.062 -4.613 1 55.72 192 LEU A CA 1
ATOM 1467 C C . LEU A 1 192 ? 10.273 15.539 -4.695 1 55.72 192 LEU A C 1
ATOM 1469 O O . LEU A 1 192 ? 10.609 14.562 -4.027 1 55.72 192 LEU A O 1
ATOM 1473 N N . LYS A 1 193 ? 10.914 15.82 -5.773 1 53.31 193 LYS A N 1
ATOM 1474 C CA . LYS A 1 193 ? 12.336 15.508 -5.805 1 53.31 193 LYS A CA 1
ATOM 1475 C C . LYS A 1 193 ? 13.133 16.469 -4.926 1 53.31 193 LYS A C 1
ATOM 1477 O O . LYS A 1 193 ? 13.203 17.672 -5.215 1 53.31 193 LYS A O 1
ATOM 1482 N N . ILE A 1 194 ? 13.328 15.984 -3.676 1 53.59 194 ILE A N 1
ATOM 1483 C CA . ILE A 1 194 ? 14.055 16.844 -2.75 1 53.59 194 ILE A CA 1
ATOM 1484 C C . ILE A 1 194 ? 15.531 16.438 -2.725 1 53.59 194 ILE A C 1
ATOM 1486 O O . ILE A 1 194 ? 15.859 15.25 -2.791 1 53.59 194 ILE A O 1
ATOM 1490 N N . LYS A 1 195 ? 16.344 17.266 -3.047 1 47.44 195 LYS A N 1
ATOM 1491 C CA . LYS A 1 195 ? 17.781 17.047 -2.889 1 47.44 195 LYS A CA 1
ATOM 1492 C C . LYS A 1 195 ? 18.125 16.672 -1.448 1 47.44 195 LYS A C 1
ATOM 1494 O O . LYS A 1 195 ? 17.859 17.438 -0.523 1 47.44 195 LYS A O 1
ATOM 1499 N N . LEU A 1 196 ? 17.812 15.328 -1.13 1 45.41 196 LEU A N 1
ATOM 1500 C CA . LEU A 1 196 ? 18.172 14.969 0.239 1 45.41 196 LEU A CA 1
ATOM 1501 C C . LEU A 1 196 ? 19.688 14.812 0.382 1 45.41 196 LEU A C 1
ATOM 1503 O O . LEU A 1 196 ? 20.359 14.367 -0.549 1 45.41 196 LEU A O 1
ATOM 1507 N N . PRO A 1 197 ? 20.172 15.32 1.398 1 39.12 197 PRO A N 1
ATOM 1508 C CA . PRO A 1 197 ? 21.562 14.938 1.655 1 39.12 197 PRO A CA 1
ATOM 1509 C C . PRO A 1 197 ? 21.75 13.43 1.798 1 39.12 197 PRO A C 1
ATOM 1511 O O . PRO A 1 197 ? 20.797 12.719 2.137 1 39.12 197 PRO A O 1
ATOM 1514 N N . SER A 1 198 ? 22.734 12.789 1.157 1 37.41 198 SER A N 1
ATOM 1515 C CA . SER A 1 198 ? 23.172 11.406 0.996 1 37.41 198 SER A CA 1
ATOM 1516 C C . SER A 1 198 ? 22.938 10.594 2.264 1 37.41 198 SER A C 1
ATOM 1518 O O . SER A 1 198 ? 23.484 9.508 2.428 1 37.41 198 SER A O 1
ATOM 1520 N N . ASN A 1 199 ? 22.219 10.93 3.291 1 34.56 199 ASN A N 1
ATOM 1521 C CA . ASN A 1 199 ? 22.328 10.055 4.453 1 34.56 199 ASN A CA 1
ATOM 1522 C C . ASN A 1 199 ? 21.359 8.875 4.375 1 34.56 199 ASN A C 1
ATOM 1524 O O . ASN A 1 199 ? 21 8.297 5.402 1 34.56 199 ASN A O 1
ATOM 1528 N N . GLY A 1 200 ? 20.859 8.57 3.359 1 39.5 200 GLY A N 1
ATOM 1529 C CA . GLY A 1 200 ? 19.906 7.484 3.389 1 39.5 200 GLY A CA 1
ATOM 1530 C C . GLY A 1 200 ? 20.469 6.215 4.008 1 39.5 200 GLY A C 1
ATOM 1531 O O . GLY A 1 200 ? 21.672 6.059 4.129 1 39.5 200 GLY A O 1
ATOM 1532 N N . LEU A 1 201 ? 19.719 5.598 4.832 1 36.16 201 LEU A N 1
ATOM 1533 C CA . LEU A 1 201 ? 20.141 4.301 5.355 1 36.16 201 LEU A CA 1
ATOM 1534 C C . LEU A 1 201 ? 20.75 3.439 4.254 1 36.16 201 LEU A C 1
ATOM 1536 O O . LEU A 1 201 ? 20.016 2.908 3.406 1 36.16 201 LEU A O 1
ATOM 1540 N N . GLN A 1 202 ? 21.922 3.955 3.734 1 34.62 202 GLN A N 1
ATOM 1541 C CA . GLN A 1 202 ? 22.625 3.141 2.754 1 34.62 202 GLN A CA 1
ATOM 1542 C C . GLN A 1 202 ? 23.047 1.804 3.354 1 34.62 202 GLN A C 1
ATOM 1544 O O . GLN A 1 202 ? 23.656 1.764 4.426 1 34.62 202 GLN A O 1
ATOM 1549 N N . ASN A 1 203 ? 22.422 0.852 3.098 1 31.5 203 ASN A N 1
ATOM 1550 C CA . ASN A 1 203 ? 23.25 -0.319 3.324 1 31.5 203 ASN A CA 1
ATOM 1551 C C . ASN A 1 203 ? 24.609 -0.183 2.623 1 31.5 203 ASN A C 1
ATOM 1553 O O . ASN A 1 203 ? 24.672 0.246 1.47 1 31.5 203 ASN A O 1
ATOM 1557 N N . ALA A 1 204 ? 25.797 -0.153 3.35 1 30.5 204 ALA A N 1
ATOM 1558 C CA . ALA A 1 204 ? 27.188 -0.075 2.926 1 30.5 204 ALA A CA 1
ATOM 1559 C C . ALA A 1 204 ? 27.422 -0.884 1.652 1 30.5 204 ALA A C 1
ATOM 1561 O O . ALA A 1 204 ? 28.281 -0.538 0.837 1 30.5 204 ALA A O 1
ATOM 1562 N N . ASP A 1 205 ? 27.078 -2.152 1.598 1 29.48 205 ASP A N 1
ATOM 1563 C CA . ASP A 1 205 ? 27.812 -3.027 0.682 1 29.48 205 ASP A CA 1
ATOM 1564 C C . ASP A 1 205 ? 27.312 -2.863 -0.75 1 29.48 205 ASP A C 1
ATOM 1566 O O . ASP A 1 205 ? 27.781 -3.537 -1.664 1 29.48 205 ASP A O 1
ATOM 1570 N N . SER A 1 206 ? 26.062 -2.777 -0.993 1 30.08 206 SER A N 1
ATOM 1571 C CA . SER A 1 206 ? 25.75 -3.209 -2.352 1 30.08 206 SER A CA 1
ATOM 1572 C C . SER A 1 206 ? 26.156 -2.154 -3.375 1 30.08 206 SER A C 1
ATOM 1574 O O . SER A 1 206 ? 26.141 -0.958 -3.082 1 30.08 206 SER A O 1
ATOM 1576 N N . LYS A 1 207 ? 26.891 -2.586 -4.484 1 32.59 207 LYS A N 1
ATOM 1577 C CA . LYS A 1 207 ? 27.5 -2.076 -5.707 1 32.59 207 LYS A CA 1
ATOM 1578 C C . LYS A 1 207 ? 26.547 -1.135 -6.445 1 32.59 207 LYS A C 1
ATOM 1580 O O . LYS A 1 207 ? 26.891 -0.6 -7.5 1 32.59 207 LYS A O 1
ATOM 1585 N N . TYR A 1 208 ? 25.406 -1.258 -6.227 1 26.98 208 TYR A N 1
ATOM 1586 C CA . TYR A 1 208 ? 24.609 -0.479 -7.168 1 26.98 208 TYR A CA 1
ATOM 1587 C C . TYR A 1 208 ? 24.656 1.006 -6.824 1 26.98 208 TYR A C 1
ATOM 1589 O O . TYR A 1 208 ? 23.922 1.471 -5.957 1 26.98 208 TYR A O 1
ATOM 1597 N N . LYS A 1 209 ? 25.906 1.564 -6.906 1 28.88 209 LYS A N 1
ATOM 1598 C CA . LYS A 1 209 ? 26.094 3.008 -7.035 1 28.88 209 LYS A CA 1
ATOM 1599 C C . LYS A 1 209 ? 25.188 3.58 -8.125 1 28.88 209 LYS A C 1
ATOM 1601 O O . LYS A 1 209 ? 25.594 3.695 -9.281 1 28.88 209 LYS A O 1
ATOM 1606 N N . VAL A 1 210 ? 24.109 3.078 -8.422 1 29.34 210 VAL A N 1
ATOM 1607 C CA . VAL A 1 210 ? 23.359 3.941 -9.336 1 29.34 210 VAL A CA 1
ATOM 1608 C C . VAL A 1 210 ? 23.5 5.398 -8.891 1 29.34 210 VAL A C 1
ATOM 1610 O O . VAL A 1 210 ? 23.141 5.746 -7.766 1 29.34 210 VAL A O 1
ATOM 1613 N N . ILE A 1 211 ? 24.5 6.031 -9.312 1 2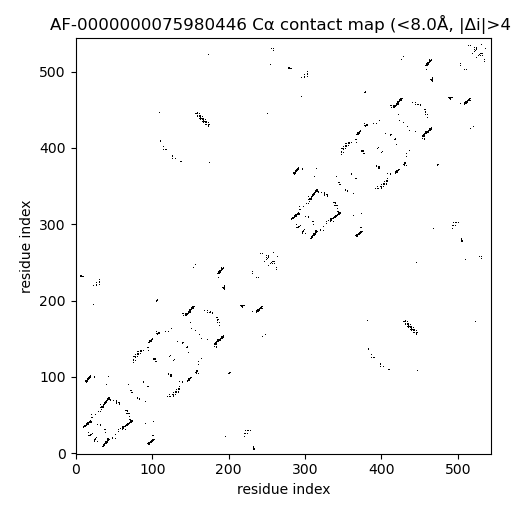9.53 211 ILE A N 1
ATOM 1614 C CA . ILE A 1 211 ? 24.812 7.457 -9.258 1 29.53 211 ILE A CA 1
ATOM 1615 C C . ILE A 1 211 ? 23.5 8.258 -9.25 1 29.53 211 ILE A C 1
ATOM 1617 O O . ILE A 1 211 ? 22.672 8.109 -10.148 1 29.53 211 ILE A O 1
ATOM 1621 N N . ASP A 1 212 ? 23.016 8.742 -8.141 1 34.66 212 ASP A N 1
ATOM 1622 C CA . ASP A 1 212 ? 22.031 9.75 -7.75 1 34.66 212 ASP A CA 1
ATOM 1623 C C . ASP A 1 212 ? 22.172 11.008 -8.609 1 34.66 212 ASP A C 1
ATOM 1625 O O . ASP A 1 212 ? 22.828 11.977 -8.203 1 34.66 212 ASP A O 1
ATOM 1629 N N . GLN A 1 213 ? 22.703 10.906 -9.695 1 34.94 213 GLN A N 1
ATOM 1630 C CA . GLN A 1 213 ? 22.688 12.117 -10.508 1 34.94 213 GLN A CA 1
ATOM 1631 C C . GLN A 1 213 ? 21.312 12.773 -10.469 1 34.94 213 GLN A C 1
ATOM 1633 O O . GLN A 1 213 ? 21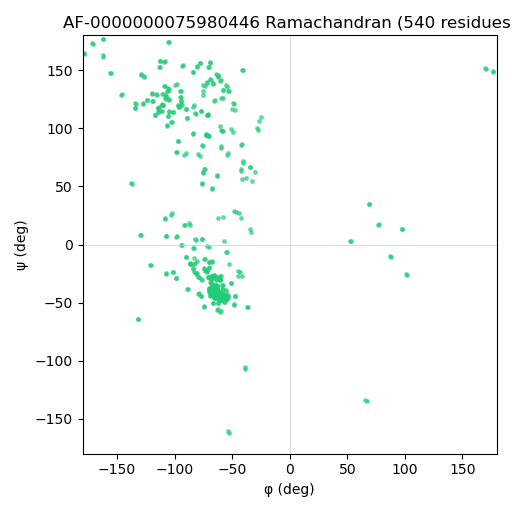.172 13.953 -10.812 1 34.94 213 GLN A O 1
ATOM 1638 N N . THR A 1 214 ? 20.312 12.055 -10.266 1 36.59 214 THR A N 1
ATOM 1639 C CA . THR A 1 214 ? 18.969 12.609 -10.172 1 36.59 214 THR A CA 1
ATOM 1640 C C . THR A 1 214 ? 18.828 13.477 -8.922 1 36.59 214 THR A C 1
ATOM 1642 O O . THR A 1 214 ? 17.875 14.242 -8.797 1 36.59 214 THR A O 1
ATOM 1645 N N . THR A 1 215 ? 19.688 13.391 -8.039 1 39.25 215 THR A N 1
ATOM 1646 C CA . THR A 1 215 ? 19.688 14.211 -6.836 1 39.25 215 THR A CA 1
ATOM 1647 C C . THR A 1 215 ? 19.984 15.672 -7.18 1 39.25 215 THR A C 1
ATOM 1649 O O . THR A 1 215 ? 19.5 16.578 -6.504 1 39.25 215 THR A O 1
ATOM 1652 N N . ALA A 1 216 ? 20.766 15.891 -8.258 1 42.31 216 ALA A N 1
ATOM 1653 C CA . ALA A 1 216 ? 21.156 17.266 -8.594 1 42.31 216 ALA A CA 1
ATOM 1654 C C . ALA A 1 216 ? 19.953 18.094 -9.008 1 42.31 216 ALA A C 1
ATOM 1656 O O . ALA A 1 216 ? 19.938 19.312 -8.812 1 42.31 216 ALA A O 1
ATOM 1657 N N . GLU A 1 217 ? 18.906 17.469 -9.516 1 48.84 217 GLU A N 1
ATOM 1658 C CA . GLU A 1 217 ? 17.844 18.297 -10.062 1 48.84 217 GLU A CA 1
ATOM 1659 C C . GLU A 1 217 ? 16.656 18.375 -9.109 1 48.84 217 GLU A C 1
ATOM 1661 O O . GLU A 1 217 ? 15.57 18.828 -9.484 1 48.84 217 GLU A O 1
ATOM 1666 N N . GLY A 1 218 ? 16.953 18.172 -7.848 1 56.72 218 GLY A N 1
ATOM 1667 C CA . GLY A 1 218 ? 15.828 18.266 -6.938 1 56.72 218 GLY A CA 1
ATOM 1668 C C . GLY A 1 218 ? 15.641 19.656 -6.355 1 56.72 218 GLY A C 1
ATOM 1669 O O . GLY A 1 218 ? 16.516 20.5 -6.477 1 56.72 218 GLY A O 1
ATOM 1670 N N . MET A 1 219 ? 14.344 20.016 -5.941 1 61.88 219 MET A N 1
ATOM 1671 C CA . MET A 1 219 ? 14.008 21.281 -5.285 1 61.88 219 MET A CA 1
ATOM 1672 C C . MET A 1 219 ? 14.648 21.359 -3.904 1 61.88 219 MET A C 1
ATOM 1674 O O . MET A 1 219 ? 14.789 20.344 -3.221 1 61.88 219 MET A O 1
ATOM 1678 N N . ASN A 1 220 ? 15.156 22.594 -3.658 1 75.38 220 ASN A N 1
ATOM 1679 C CA . ASN A 1 220 ? 15.562 22.859 -2.281 1 75.38 220 ASN A CA 1
ATOM 1680 C C . ASN A 1 220 ? 14.391 22.719 -1.313 1 75.38 220 ASN A C 1
ATOM 1682 O O . ASN A 1 220 ? 13.258 23.078 -1.65 1 75.38 220 ASN A O 1
ATOM 1686 N N . PRO A 1 221 ? 14.672 22.172 -0.153 1 78.69 221 PRO A N 1
ATOM 1687 C CA . PRO A 1 221 ? 13.602 21.969 0.827 1 78.69 221 PRO A CA 1
ATOM 1688 C C . PRO A 1 221 ? 12.789 23.234 1.086 1 78.69 221 PRO A C 1
ATOM 1690 O O . PRO A 1 221 ? 11.57 23.172 1.243 1 78.69 221 PRO A O 1
ATOM 1693 N N . ASP A 1 222 ? 13.398 24.391 1.032 1 82.56 222 ASP A N 1
ATOM 1694 C CA . ASP A 1 222 ? 12.695 25.641 1.303 1 82.56 222 ASP A CA 1
ATOM 1695 C C . ASP A 1 222 ? 11.719 25.969 0.182 1 82.56 222 ASP A C 1
ATOM 1697 O O . ASP A 1 222 ? 10.594 26.406 0.442 1 82.56 222 ASP A O 1
ATOM 1701 N N . GLU A 1 223 ? 12.164 25.719 -0.979 1 78.88 223 GLU A N 1
ATOM 1702 C CA . GLU A 1 223 ? 11.289 25.953 -2.125 1 78.88 223 GLU A CA 1
ATOM 1703 C C . GLU A 1 223 ? 10.102 24.984 -2.115 1 78.88 223 GLU A C 1
ATOM 1705 O O . GLU A 1 223 ? 8.969 25.375 -2.398 1 78.88 223 GLU A O 1
ATOM 1710 N N . ALA A 1 224 ? 10.445 23.828 -1.746 1 79.12 224 ALA A N 1
ATOM 1711 C CA . ALA A 1 224 ? 9.391 22.812 -1.666 1 79.12 224 ALA A CA 1
ATOM 1712 C C . ALA A 1 224 ? 8.375 23.172 -0.582 1 79.12 224 ALA A C 1
ATOM 1714 O O . ALA A 1 224 ? 7.168 23.031 -0.789 1 79.12 224 ALA A O 1
ATOM 1715 N N . ALA A 1 225 ? 8.875 23.672 0.52 1 84.56 225 ALA A N 1
ATOM 1716 C CA . ALA A 1 225 ? 8.008 24.047 1.636 1 84.56 225 ALA A CA 1
ATOM 1717 C C . ALA A 1 225 ? 7.07 25.172 1.248 1 84.56 225 ALA A C 1
ATOM 1719 O O . ALA A 1 225 ? 5.879 25.141 1.565 1 84.56 225 ALA A O 1
ATOM 1720 N N . ASP A 1 226 ? 7.598 26.109 0.49 1 82.94 226 ASP A N 1
ATOM 1721 C CA . ASP A 1 226 ? 6.777 27.234 0.031 1 82.94 226 ASP A CA 1
ATOM 1722 C C . ASP A 1 226 ? 5.68 26.75 -0.917 1 82.94 226 ASP A C 1
ATOM 1724 O O . ASP A 1 226 ? 4.551 27.25 -0.871 1 82.94 226 ASP A O 1
ATOM 1728 N N . CYS A 1 227 ? 6.055 25.812 -1.659 1 76.38 227 CYS A N 1
ATOM 1729 C CA . CYS A 1 227 ? 5.086 25.234 -2.592 1 76.38 227 CYS A CA 1
ATOM 1730 C C . CYS A 1 227 ? 3.953 24.547 -1.849 1 76.38 227 CYS A C 1
ATOM 1732 O O . CYS A 1 227 ? 2.785 24.703 -2.209 1 76.38 227 CYS A O 1
ATOM 1734 N N . VAL A 1 228 ? 4.359 23.828 -0.865 1 82.19 228 VAL A N 1
ATOM 1735 C CA . VAL A 1 228 ? 3.369 23.109 -0.07 1 82.19 228 VAL A CA 1
ATOM 1736 C C . VAL A 1 228 ? 2.432 24.109 0.607 1 82.19 228 VAL A C 1
ATOM 1738 O O . VAL A 1 228 ? 1.21 23.938 0.573 1 82.19 228 VAL A O 1
ATOM 1741 N N . LEU A 1 229 ? 2.955 25.203 1.164 1 85.06 229 LEU A N 1
ATOM 1742 C CA . LEU A 1 229 ? 2.154 26.203 1.868 1 85.06 229 LEU A CA 1
ATOM 1743 C C . LEU A 1 229 ? 1.218 26.922 0.906 1 85.06 229 LEU A C 1
ATOM 1745 O O . LEU A 1 229 ? 0.069 27.219 1.25 1 85.06 229 LEU A O 1
ATOM 1749 N N . ASN A 1 230 ? 1.754 27.156 -0.234 1 80.88 230 ASN A N 1
ATOM 1750 C CA . ASN A 1 230 ? 0.927 27.797 -1.246 1 80.88 230 ASN A CA 1
ATOM 1751 C C . ASN A 1 230 ? -0.239 26.906 -1.671 1 80.88 230 ASN A C 1
ATOM 1753 O O . ASN A 1 230 ? -1.343 27.406 -1.913 1 80.88 230 ASN A O 1
ATOM 1757 N N . ALA A 1 231 ? 0.078 25.656 -1.755 1 77.56 231 ALA A N 1
ATOM 1758 C CA . ALA A 1 231 ? -0.967 24.719 -2.121 1 77.56 231 ALA A CA 1
ATOM 1759 C C . ALA A 1 231 ? -2.061 24.656 -1.058 1 77.56 231 ALA A C 1
ATOM 1761 O O . ALA A 1 231 ? -3.248 24.594 -1.382 1 77.56 231 ALA A O 1
ATOM 1762 N N . VAL A 1 232 ? -1.688 24.719 0.136 1 81.12 232 VAL A N 1
ATOM 1763 C CA . VAL A 1 232 ? -2.635 24.703 1.246 1 81.12 232 VAL A CA 1
ATOM 1764 C C . VAL A 1 232 ? -3.473 25.984 1.232 1 81.12 232 VAL A C 1
ATOM 1766 O O . VAL A 1 232 ? -4.691 25.938 1.405 1 81.12 232 VAL A O 1
ATOM 1769 N N . ASN A 1 233 ? -2.801 27.062 0.993 1 76.69 233 ASN A N 1
ATOM 1770 C CA . ASN A 1 233 ? -3.453 28.375 1.03 1 76.69 233 ASN A CA 1
ATOM 1771 C C . ASN A 1 233 ? -4.441 28.531 -0.119 1 76.69 233 ASN A C 1
ATOM 1773 O O . ASN A 1 233 ? -5.461 29.219 0.025 1 76.69 233 ASN A O 1
ATOM 1777 N N . SER A 1 234 ? -4.078 28.078 -1.252 1 68.56 234 SER A N 1
ATOM 1778 C CA . SER A 1 234 ? -4.914 28.266 -2.432 1 68.56 234 SER A CA 1
ATOM 1779 C C . SER A 1 234 ? -6.109 27.312 -2.42 1 68.56 234 SER A C 1
ATOM 1781 O O . SER A 1 234 ? -7.074 27.516 -3.162 1 68.56 234 SER A O 1
ATOM 1783 N N . GLY A 1 235 ? -6.277 26.578 -1.412 1 59.09 235 GLY A N 1
ATOM 1784 C CA . GLY A 1 235 ? -7.363 25.609 -1.376 1 59.09 235 GLY A CA 1
ATOM 1785 C C . GLY A 1 235 ? -7.379 24.688 -2.582 1 59.09 235 GLY A C 1
ATOM 1786 O O . GLY A 1 235 ? -8.406 24.078 -2.889 1 59.09 235 GLY A O 1
ATOM 1787 N N . GLN A 1 236 ? -6.32 24.859 -3.496 1 48.09 236 GLN A N 1
ATOM 1788 C CA . GLN A 1 236 ? -6.297 24.078 -4.723 1 48.09 236 GLN A CA 1
ATOM 1789 C C . GLN A 1 236 ? -5.996 22.609 -4.426 1 48.09 236 GLN A C 1
ATOM 1791 O O . GLN A 1 236 ? -5.18 22.297 -3.553 1 48.09 236 GLN A O 1
ATOM 1796 N N . ASN A 1 237 ? -6.941 21.781 -4.617 1 43.72 237 ASN A N 1
ATOM 1797 C CA . ASN A 1 237 ? -6.789 20.344 -4.414 1 43.72 237 ASN A CA 1
ATOM 1798 C C . ASN A 1 237 ? -5.422 19.859 -4.887 1 43.72 237 ASN A C 1
ATOM 1800 O O . ASN A 1 237 ? -4.551 20.656 -5.223 1 43.72 237 ASN A O 1
ATOM 1804 N N . ASP A 1 238 ? -5.246 19.141 -5.996 1 41 238 ASP A N 1
ATOM 1805 C CA . ASP A 1 238 ? -4.188 18.25 -6.445 1 41 238 ASP A CA 1
ATOM 1806 C C . ASP A 1 238 ? -2.98 19.031 -6.957 1 41 238 ASP A C 1
ATOM 1808 O O . ASP A 1 238 ? -3.1 19.812 -7.895 1 41 238 ASP A O 1
ATOM 1812 N N . VAL A 1 239 ? -2.086 19.656 -6.098 1 37.78 239 VAL A N 1
ATOM 1813 C CA . VAL A 1 239 ? -0.849 20.125 -6.715 1 37.78 239 VAL A CA 1
ATOM 1814 C C . VAL A 1 239 ? 0.077 18.938 -6.98 1 37.78 239 VAL A C 1
ATOM 1816 O O . VAL A 1 239 ? 0.479 18.234 -6.047 1 37.78 239 VAL A O 1
ATOM 1819 N N . ILE A 1 240 ? -0.002 18.219 -8.031 1 36.34 240 ILE A N 1
ATOM 1820 C CA . ILE A 1 240 ? 0.931 17.156 -8.383 1 36.34 240 ILE A CA 1
ATOM 1821 C C . ILE A 1 240 ? 2.277 17.75 -8.773 1 36.34 240 ILE A C 1
ATOM 1823 O O . ILE A 1 240 ? 2.359 18.547 -9.727 1 36.34 240 ILE A O 1
ATOM 1827 N N . PHE A 1 241 ? 3.262 17.891 -7.852 1 34.91 241 PHE A N 1
ATOM 1828 C CA . PHE A 1 241 ? 4.602 18.281 -8.258 1 34.91 241 PHE A CA 1
ATOM 1829 C C . PHE A 1 241 ? 5.328 17.141 -8.945 1 34.91 241 PHE A C 1
ATOM 1831 O O . PHE A 1 241 ? 5.699 16.156 -8.297 1 34.91 241 PHE A O 1
ATOM 1838 N N . ALA A 1 242 ? 5.047 16.609 -10.008 1 34.75 242 ALA A N 1
ATOM 1839 C CA . ALA A 1 242 ? 5.559 15.438 -10.703 1 34.75 242 ALA A CA 1
ATOM 1840 C C . ALA A 1 242 ? 6.996 15.664 -11.172 1 34.75 242 ALA A C 1
ATOM 1842 O O . ALA A 1 242 ? 7.238 16.422 -12.109 1 34.75 242 ALA A O 1
ATOM 1843 N N . SER A 1 243 ? 8.102 16.125 -10.562 1 33.5 243 SER A N 1
ATOM 1844 C CA . SER A 1 243 ? 9.336 15.828 -11.281 1 33.5 243 SER A CA 1
ATOM 1845 C C . SER A 1 243 ? 9.578 14.328 -11.391 1 33.5 243 SER A C 1
ATOM 1847 O O . SER A 1 243 ? 10.125 13.711 -10.477 1 33.5 243 SER A O 1
ATOM 1849 N N . LEU A 1 244 ? 8.766 13.578 -11.969 1 35.5 244 LEU A N 1
ATOM 1850 C CA . LEU A 1 244 ? 8.883 12.125 -12.062 1 35.5 244 LEU A CA 1
ATOM 1851 C C . LEU A 1 244 ? 10.195 11.727 -12.727 1 35.5 244 LEU A C 1
ATOM 1853 O O . LEU A 1 244 ? 10.492 12.164 -13.844 1 35.5 244 LEU A O 1
ATOM 1857 N N . THR A 1 245 ? 11.203 11.391 -12.055 1 36.06 245 THR A N 1
ATOM 1858 C CA . THR A 1 245 ? 12.359 10.781 -12.711 1 36.06 245 THR A CA 1
ATOM 1859 C C . THR A 1 245 ? 11.906 9.766 -13.758 1 36.06 245 THR A C 1
ATOM 1861 O O . THR A 1 245 ? 10.82 9.195 -13.648 1 36.06 245 THR A O 1
ATOM 1864 N N . PRO A 1 246 ? 12.781 9.602 -14.867 1 34.62 246 PRO A N 1
ATOM 1865 C CA . PRO A 1 246 ? 12.477 8.672 -15.953 1 34.62 246 PRO A CA 1
ATOM 1866 C C . PRO A 1 246 ? 12.07 7.289 -15.453 1 34.62 246 PRO A C 1
ATOM 1868 O O . PRO A 1 246 ? 11.164 6.664 -16 1 34.62 246 PRO A O 1
ATOM 1871 N N . LYS A 1 247 ? 12.844 6.785 -14.656 1 36.31 247 LYS A N 1
ATOM 1872 C CA . LYS A 1 247 ? 12.578 5.422 -14.203 1 36.31 247 LYS A CA 1
ATOM 1873 C C . LYS A 1 247 ? 11.25 5.34 -13.453 1 36.31 247 LYS A C 1
ATOM 1875 O O . LYS A 1 247 ? 10.484 4.398 -13.648 1 36.31 247 LYS A O 1
ATOM 1880 N N . LEU A 1 248 ? 11.133 6.234 -12.523 1 37.69 248 LEU A N 1
ATOM 1881 C CA . LEU A 1 248 ? 9.781 6.312 -11.977 1 37.69 248 LEU A CA 1
ATOM 1882 C C . LEU A 1 248 ? 8.773 6.68 -13.062 1 37.69 248 LEU A C 1
ATOM 1884 O O . LEU A 1 248 ? 7.637 6.207 -13.039 1 37.69 248 LEU A O 1
ATOM 1888 N N . ALA A 1 249 ? 9.367 7.438 -14.016 1 39.09 249 ALA A N 1
ATOM 1889 C CA . ALA A 1 249 ? 8.641 7.699 -15.258 1 39.09 249 ALA A CA 1
ATOM 1890 C C . ALA A 1 249 ? 8.359 6.406 -16.016 1 39.09 249 ALA A C 1
ATOM 1892 O O . ALA A 1 249 ? 7.273 6.223 -16.562 1 39.09 249 ALA A O 1
ATOM 1893 N N . GLY A 1 250 ? 9.359 5.648 -16.094 1 38.75 250 GLY A N 1
ATOM 1894 C CA . GLY A 1 250 ? 9.25 4.312 -16.656 1 38.75 250 GLY A CA 1
ATOM 1895 C C . GLY A 1 250 ? 8.32 3.408 -15.867 1 38.75 250 GLY A C 1
ATOM 1896 O O . GLY A 1 250 ? 7.504 2.693 -16.453 1 38.75 250 GLY A O 1
ATOM 1897 N N . LEU A 1 251 ? 8.602 3.281 -14.641 1 38.44 251 LEU A N 1
ATOM 1898 C CA . LEU A 1 251 ? 7.652 2.543 -13.812 1 38.44 251 LEU A CA 1
ATOM 1899 C C . LEU A 1 251 ? 6.258 3.15 -13.914 1 38.44 251 LEU A C 1
ATOM 1901 O O . LEU A 1 251 ? 5.266 2.426 -14.023 1 38.44 251 LEU A O 1
ATOM 1905 N N . LEU A 1 252 ? 6.281 4.441 -13.945 1 41.12 252 LEU A N 1
ATOM 1906 C CA . LEU A 1 252 ? 5.043 5.152 -14.234 1 41.12 252 LEU A CA 1
ATOM 1907 C C . LEU A 1 252 ? 4.609 4.93 -15.68 1 41.12 252 LEU A C 1
ATOM 1909 O O . LEU A 1 252 ? 3.424 4.75 -15.953 1 41.12 252 LEU A O 1
ATOM 1913 N N . TYR A 1 253 ? 5.68 5.004 -16.609 1 41.16 253 TYR A N 1
ATOM 1914 C CA . TYR A 1 253 ? 5.453 4.77 -18.031 1 41.16 253 TYR A CA 1
ATOM 1915 C C . TYR A 1 253 ? 4.922 3.361 -18.266 1 41.16 253 TYR A C 1
ATOM 1917 O O . TYR A 1 253 ? 4.02 3.164 -19.094 1 41.16 253 TYR A O 1
ATOM 1925 N N . ASN A 1 254 ? 5.59 2.404 -17.891 1 39.91 254 ASN A N 1
ATOM 1926 C CA . ASN A 1 254 ? 5.25 1.006 -18.125 1 39.91 254 ASN A CA 1
ATOM 1927 C C . ASN A 1 254 ? 4 0.59 -17.359 1 39.91 254 ASN A C 1
ATOM 1929 O O . ASN A 1 254 ? 3.221 -0.239 -17.828 1 39.91 254 ASN A O 1
ATOM 1933 N N . PHE A 1 255 ? 3.764 1.191 -16.281 1 42 255 PHE A N 1
ATOM 1934 C CA . PHE A 1 255 ? 2.639 0.756 -15.469 1 42 255 PHE A CA 1
ATOM 1935 C C . PHE A 1 255 ? 1.495 1.761 -15.539 1 42 255 PHE A C 1
ATOM 1937 O O . PHE A 1 255 ? 0.33 1.396 -15.375 1 42 255 PHE A O 1
ATOM 1944 N N . PHE A 1 256 ? 1.99 3.266 -15.922 1 36.78 256 PHE A N 1
ATOM 1945 C CA . PHE A 1 256 ? 1.087 4.375 -16.203 1 36.78 256 PHE A CA 1
ATOM 1946 C C . PHE A 1 256 ? 1.584 5.18 -17.406 1 36.78 256 PHE A C 1
ATOM 1948 O O . PHE A 1 256 ? 1.944 6.348 -17.266 1 36.78 256 PHE A O 1
ATOM 1955 N N . PRO A 1 257 ? 1.839 4.559 -18.5 1 39.34 257 PRO A N 1
ATOM 1956 C CA . PRO A 1 257 ? 2.455 5.246 -19.641 1 39.34 257 PRO A CA 1
ATOM 1957 C C . PRO A 1 257 ? 1.777 6.578 -19.953 1 39.34 257 PRO A C 1
ATOM 1959 O O . PRO A 1 257 ? 2.449 7.539 -20.328 1 39.34 257 PRO A O 1
ATOM 1962 N N . SER A 1 258 ? 0.62 6.715 -19.984 1 35.16 258 SER A N 1
ATOM 1963 C CA . SER A 1 258 ? -0.112 7.93 -20.312 1 35.16 258 SER A CA 1
ATOM 1964 C C . SER A 1 258 ? 0.188 9.047 -19.312 1 35.16 258 SER A C 1
ATOM 1966 O O . SER A 1 258 ? 0.28 10.219 -19.703 1 35.16 258 SER A O 1
ATOM 1968 N N . VAL A 1 259 ? 0.365 8.773 -18.125 1 37.69 259 VAL A N 1
ATOM 1969 C CA . VAL A 1 259 ? 0.838 9.781 -17.188 1 37.69 259 VAL A CA 1
ATOM 1970 C C . VAL A 1 259 ? 2.283 10.156 -17.5 1 37.69 259 VAL A C 1
ATOM 1972 O O . VAL A 1 259 ? 2.65 11.328 -17.453 1 37.69 259 VAL A O 1
ATOM 1975 N N . TYR A 1 260 ? 2.902 9.133 -17.875 1 38.84 260 TYR A N 1
ATOM 1976 C CA . TYR A 1 260 ? 4.242 9.43 -18.375 1 38.84 260 TYR A CA 1
ATOM 1977 C C . TYR A 1 260 ? 4.195 10.438 -19.516 1 38.84 260 TYR A C 1
ATOM 1979 O O . TYR A 1 260 ? 4.945 11.414 -19.516 1 38.84 260 TYR A O 1
ATOM 1987 N N . PHE A 1 261 ? 3.355 10.227 -20.5 1 36.97 261 PHE A N 1
ATOM 1988 C CA . PHE A 1 261 ? 3.27 11.141 -21.625 1 36.97 261 PHE A CA 1
ATOM 1989 C C . PHE A 1 261 ? 2.643 12.469 -21.219 1 36.97 261 PHE A C 1
ATOM 1991 O O . PHE A 1 261 ? 3.068 13.531 -21.672 1 36.97 261 PHE A O 1
ATOM 1998 N N . TYR A 1 262 ? 1.754 12.531 -20.438 1 33.94 262 TYR A N 1
ATOM 1999 C CA . TYR A 1 262 ? 1.168 13.766 -19.922 1 33.94 262 TYR A CA 1
ATOM 2000 C C . TYR A 1 262 ? 2.184 14.555 -19.109 1 33.94 262 TYR A C 1
ATOM 2002 O O . TYR A 1 262 ? 2.293 15.781 -19.25 1 33.94 262 TYR A O 1
ATOM 2010 N N . LEU A 1 263 ? 2.92 13.883 -18.422 1 35.19 263 LEU A N 1
ATOM 2011 C CA . LEU A 1 263 ? 3.928 14.539 -17.594 1 35.19 263 LEU A CA 1
ATOM 2012 C C . LEU A 1 263 ? 5.109 14.992 -18.453 1 35.19 263 LEU A C 1
ATOM 2014 O O . LEU A 1 263 ? 5.766 15.992 -18.125 1 35.19 263 LEU A O 1
ATOM 2018 N N . THR A 1 264 ? 5.234 14.219 -19.438 1 38.62 264 THR A N 1
ATOM 2019 C CA . THR A 1 264 ? 6.289 14.656 -20.344 1 38.62 264 THR A CA 1
ATOM 2020 C C . THR A 1 264 ? 5.773 15.727 -21.297 1 38.62 264 THR A C 1
ATOM 2022 O O . THR A 1 264 ? 6.559 16.469 -21.891 1 38.62 264 THR A O 1
ATOM 2025 N N . LYS A 1 265 ? 4.555 15.758 -21.5 1 34.62 265 LYS A N 1
ATOM 2026 C CA . LYS A 1 265 ? 4.078 16.859 -22.344 1 34.62 265 LYS A CA 1
ATOM 2027 C C . LYS A 1 265 ? 4.09 18.172 -21.562 1 34.62 265 LYS A C 1
ATOM 2029 O O . LYS A 1 265 ? 4.449 19.219 -22.109 1 34.62 265 LYS A O 1
ATOM 2034 N N . ASN A 1 266 ? 3.475 18.219 -20.391 1 31.08 266 ASN A N 1
ATOM 2035 C CA . ASN A 1 266 ? 3.455 19.531 -19.734 1 31.08 266 ASN A CA 1
ATOM 2036 C C . ASN A 1 266 ? 4.82 19.875 -19.141 1 31.08 266 ASN A C 1
ATOM 2038 O O . ASN A 1 266 ? 4.996 20.969 -18.578 1 31.08 266 ASN A O 1
ATOM 2042 N N . LYS A 1 267 ? 5.703 19.031 -19.031 1 34.44 267 LYS A N 1
ATOM 2043 C CA . LYS A 1 267 ? 7.059 19.484 -18.75 1 34.44 267 LYS A CA 1
ATOM 2044 C C . LYS A 1 267 ? 7.52 20.5 -19.797 1 34.44 267 LYS A C 1
ATOM 2046 O O . LYS A 1 267 ? 8.617 21.062 -19.688 1 34.44 267 LYS A O 1
ATOM 2051 N N . THR A 1 268 ? 6.723 20.703 -20.828 1 31.7 268 THR A N 1
ATOM 2052 C CA . THR A 1 268 ? 7.207 21.828 -21.609 1 31.7 268 THR A CA 1
ATOM 2053 C C . THR A 1 268 ? 6.766 23.156 -20.969 1 31.7 268 THR A C 1
ATOM 2055 O O . THR A 1 268 ? 7.145 24.219 -21.438 1 31.7 268 THR A O 1
ATOM 2058 N N . ARG A 1 269 ? 5.664 23.25 -20.156 1 29.58 269 ARG A N 1
ATOM 2059 C CA . ARG A 1 269 ? 5.461 24.656 -19.812 1 29.58 269 ARG A CA 1
ATOM 2060 C C . ARG A 1 269 ? 6.184 25.016 -18.516 1 29.58 269 ARG A C 1
ATOM 2062 O O . ARG A 1 269 ? 5.84 24.516 -17.453 1 29.58 269 ARG A O 1
ATOM 2069 N N . ARG A 1 270 ? 7.453 25.234 -18.344 1 30.05 270 ARG A N 1
ATOM 2070 C CA . ARG A 1 270 ? 8.438 25.875 -17.469 1 30.05 270 ARG A CA 1
ATOM 2071 C C . ARG A 1 270 ? 7.82 27.031 -16.703 1 30.05 270 ARG A C 1
ATOM 2073 O O . ARG A 1 270 ? 7.078 27.844 -17.281 1 30.05 270 ARG A O 1
ATOM 2080 N N . CYS A 1 271 ? 7.594 26.969 -15.312 1 24.78 271 CYS A N 1
ATOM 2081 C CA . CYS A 1 271 ? 7.48 28.234 -14.602 1 24.78 271 CYS A CA 1
ATOM 2082 C C . CYS A 1 271 ? 8.398 29.281 -15.211 1 24.78 271 CYS A C 1
ATOM 2084 O O . CYS A 1 271 ? 9.625 29.172 -15.125 1 24.78 271 CYS A O 1
ATOM 2086 N N . SER A 1 272 ? 8.109 29.703 -16.484 1 22.42 272 SER A N 1
ATOM 2087 C CA . SER A 1 272 ? 8.664 31.016 -16.812 1 22.42 272 SER A CA 1
ATOM 2088 C C . SER A 1 272 ? 8.102 32.094 -15.898 1 22.42 272 SER A C 1
ATOM 2090 O O . SER A 1 272 ? 6.926 32.062 -15.523 1 22.42 272 SER A O 1
ATOM 2092 N N . MET B 1 1 ? 9.031 -10.969 -38.75 1 20.92 1 MET B N 1
ATOM 2093 C CA . MET B 1 1 ? 7.828 -11.711 -38.375 1 20.92 1 MET B CA 1
ATOM 2094 C C . MET B 1 1 ? 8.141 -12.789 -37.344 1 20.92 1 MET B C 1
ATOM 2096 O O . MET B 1 1 ? 8.43 -13.93 -37.719 1 20.92 1 MET B O 1
ATOM 2100 N N . HIS B 1 2 ? 9.109 -12.539 -36.531 1 27.72 2 HIS B N 1
ATOM 2101 C CA . HIS B 1 2 ? 9.664 -13.602 -35.688 1 27.72 2 HIS B CA 1
ATOM 2102 C C . HIS B 1 2 ? 8.555 -14.367 -34.969 1 27.72 2 HIS B C 1
ATOM 2104 O O . HIS B 1 2 ? 7.66 -13.758 -34.375 1 27.72 2 HIS B O 1
ATOM 2110 N N . LYS B 1 3 ? 8.203 -15.477 -35.594 1 30.84 3 LYS B N 1
ATOM 2111 C CA . LYS B 1 3 ? 7.223 -16.469 -35.125 1 30.84 3 LYS B CA 1
ATOM 2112 C C . LYS B 1 3 ? 7.355 -16.719 -33.625 1 30.84 3 LYS B C 1
ATOM 2114 O O . LYS B 1 3 ? 8.391 -17.188 -33.188 1 30.84 3 LYS B O 1
ATOM 2119 N N . VAL B 1 4 ? 6.961 -15.797 -32.875 1 34.28 4 VAL B N 1
ATOM 2120 C CA . VAL B 1 4 ? 6.754 -16.156 -31.453 1 34.28 4 VAL B CA 1
ATOM 2121 C C . VAL B 1 4 ? 6.09 -17.516 -31.359 1 34.28 4 VAL B C 1
ATOM 2123 O O . VAL B 1 4 ? 4.941 -17.688 -31.781 1 34.28 4 VAL B O 1
ATOM 2126 N N . HIS B 1 5 ? 6.703 -18.562 -31.953 1 35.72 5 HIS B N 1
ATOM 2127 C CA . HIS B 1 5 ? 6.289 -19.953 -31.828 1 35.72 5 HIS B CA 1
ATOM 2128 C C . HIS B 1 5 ? 5.688 -20.234 -30.469 1 35.72 5 HIS B C 1
ATOM 2130 O O . HIS B 1 5 ? 6.422 -20.391 -29.484 1 35.72 5 HIS B O 1
ATOM 2136 N N . ARG B 1 6 ? 4.645 -19.484 -30 1 40.53 6 ARG B N 1
ATOM 2137 C CA . ARG B 1 6 ? 3.904 -19.359 -28.75 1 40.53 6 ARG B CA 1
ATOM 2138 C C . ARG B 1 6 ? 3.299 -20.688 -28.328 1 40.53 6 ARG B C 1
ATOM 2140 O O . ARG B 1 6 ? 2.326 -20.719 -27.562 1 40.53 6 ARG B O 1
ATOM 2147 N N . ASP B 1 7 ? 3.486 -21.734 -28.969 1 41.91 7 ASP B N 1
ATOM 2148 C CA . ASP B 1 7 ? 2.688 -22.859 -28.469 1 41.91 7 ASP B CA 1
ATOM 2149 C C . ASP B 1 7 ? 2.99 -23.141 -27 1 41.91 7 ASP B C 1
ATOM 2151 O O . ASP B 1 7 ? 3.738 -24.078 -26.688 1 41.91 7 ASP B O 1
ATOM 2155 N N . LYS B 1 8 ? 3.484 -22.188 -26.219 1 56.25 8 LYS B N 1
ATOM 2156 C CA . LYS B 1 8 ? 4 -22.594 -24.922 1 56.25 8 LYS B CA 1
ATOM 2157 C C . LYS B 1 8 ? 2.912 -23.25 -24.078 1 56.25 8 LYS B C 1
ATOM 2159 O O . LYS B 1 8 ? 1.956 -22.594 -23.672 1 56.25 8 LYS B O 1
ATOM 2164 N N . SER B 1 9 ? 2.668 -24.625 -24.312 1 77.94 9 SER B N 1
ATOM 2165 C CA . SER B 1 9 ? 1.726 -25.578 -23.719 1 77.94 9 SER B CA 1
ATOM 2166 C C . SER B 1 9 ? 1.769 -25.516 -22.188 1 77.94 9 SER B C 1
ATOM 2168 O O . SER B 1 9 ? 2.84 -25.375 -21.609 1 77.94 9 SER B O 1
ATOM 2170 N N . LEU B 1 10 ? 0.599 -25.219 -21.547 1 89 10 LEU B N 1
ATOM 2171 C CA . LEU B 1 10 ? 0.432 -25.25 -20.109 1 89 10 LEU B CA 1
ATOM 2172 C C . LEU B 1 10 ? 0.43 -26.688 -19.594 1 89 10 LEU B C 1
ATOM 2174 O O . LEU B 1 10 ? 0.452 -26.922 -18.375 1 89 10 LEU B O 1
ATOM 2178 N N . VAL B 1 11 ? 0.546 -27.578 -20.578 1 91.62 11 VAL B N 1
ATOM 2179 C CA . VAL B 1 11 ? 0.465 -28.984 -20.219 1 91.62 11 VAL B CA 1
ATOM 2180 C C . VAL B 1 11 ? 1.656 -29.359 -19.344 1 91.62 11 VAL B C 1
ATOM 2182 O O . VAL B 1 11 ? 2.807 -29.109 -19.703 1 91.62 11 VAL B O 1
ATOM 2185 N N . GLY B 1 12 ? 1.356 -29.875 -18.188 1 93.75 12 GLY B N 1
ATOM 2186 C CA . GLY B 1 12 ? 2.387 -30.375 -17.297 1 93.75 12 GLY B CA 1
ATOM 2187 C C . GLY B 1 12 ? 2.953 -29.297 -16.375 1 93.75 12 GLY B C 1
ATOM 2188 O O . GLY B 1 12 ? 3.703 -29.594 -15.445 1 93.75 12 GLY B O 1
ATOM 2189 N N . LYS B 1 13 ? 2.645 -28.031 -16.594 1 95.06 13 LYS B N 1
ATOM 2190 C CA . LYS B 1 13 ? 3.127 -26.953 -15.734 1 95.06 13 LYS B CA 1
ATOM 2191 C C 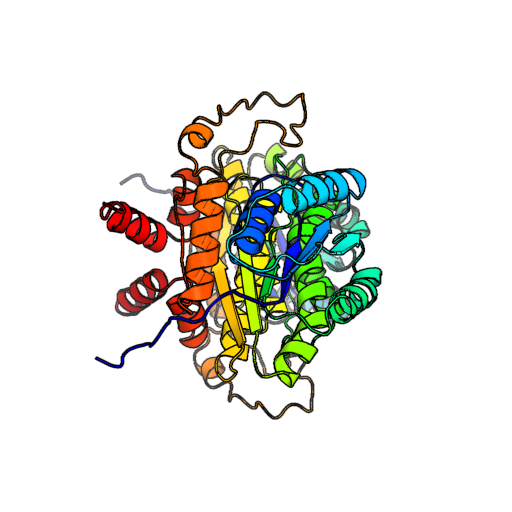. LYS B 1 13 ? 2.488 -27.031 -14.352 1 95.06 13 LYS B C 1
ATOM 2193 O O . LYS B 1 13 ? 1.317 -27.391 -14.219 1 95.06 13 LYS B O 1
ATOM 2198 N N . ILE B 1 14 ? 3.281 -26.734 -13.375 1 97.62 14 ILE B N 1
ATOM 2199 C CA . ILE B 1 14 ? 2.807 -26.75 -12 1 97.62 14 ILE B CA 1
ATOM 2200 C C . ILE B 1 14 ? 2.35 -25.344 -11.586 1 97.62 14 ILE B C 1
ATOM 2202 O O . ILE B 1 14 ? 3.137 -24.406 -11.602 1 97.62 14 ILE B O 1
ATOM 2206 N N . VAL B 1 15 ? 1.045 -25.234 -11.203 1 97.94 15 VAL B N 1
ATOM 2207 C CA . VAL B 1 15 ? 0.443 -23.938 -10.906 1 97.94 15 VAL B CA 1
ATOM 2208 C C . VAL B 1 15 ? -0.036 -23.906 -9.461 1 97.94 15 VAL B C 1
ATOM 2210 O O . VAL B 1 15 ? -0.753 -24.797 -9.016 1 97.94 15 VAL B O 1
ATOM 2213 N N . LEU B 1 16 ? 0.439 -22.938 -8.711 1 98.69 16 LEU B N 1
ATOM 2214 C CA . LEU B 1 16 ? -0.091 -22.641 -7.387 1 98.69 16 LEU B CA 1
ATOM 2215 C C . LEU B 1 16 ? -1.113 -21.516 -7.449 1 98.69 16 LEU B C 1
ATOM 2217 O O . LEU B 1 16 ? -0.785 -20.406 -7.855 1 98.69 16 LEU B O 1
ATOM 2221 N N . VAL B 1 17 ? -2.359 -21.766 -7.082 1 98 17 VAL B N 1
ATOM 2222 C CA . VAL B 1 17 ? -3.43 -20.781 -7.086 1 98 17 VAL B CA 1
ATOM 2223 C C . VAL B 1 17 ? -3.836 -20.453 -5.648 1 98 17 VAL B C 1
ATOM 2225 O O . VAL B 1 17 ? -4.344 -21.312 -4.93 1 98 17 VAL B O 1
ATOM 2228 N N . THR B 1 18 ? -3.617 -19.25 -5.246 1 97.88 18 THR B N 1
ATOM 2229 C CA . THR B 1 18 ? -4.113 -18.844 -3.934 1 97.88 18 THR B CA 1
ATOM 2230 C C . THR B 1 18 ? -5.574 -18.406 -4.016 1 97.88 18 THR B C 1
ATOM 2232 O O . THR B 1 18 ? -6.02 -17.906 -5.051 1 97.88 18 THR B O 1
ATOM 2235 N N . GLY B 1 19 ? -6.301 -18.656 -2.9 1 95.88 19 GLY B N 1
ATOM 2236 C CA . GLY B 1 19 ? -7.723 -18.359 -2.904 1 95.88 19 GLY B CA 1
ATOM 2237 C C . GLY B 1 19 ? -8.523 -19.266 -3.818 1 95.88 19 GLY B C 1
ATOM 2238 O O . GLY B 1 19 ? -9.477 -18.828 -4.461 1 95.88 19 GLY B O 1
ATOM 2239 N N . ALA B 1 20 ? -8.141 -20.469 -3.91 1 96.75 20 ALA B N 1
ATOM 2240 C CA . ALA B 1 20 ? -8.703 -21.391 -4.898 1 96.75 20 ALA B CA 1
ATOM 2241 C C . ALA B 1 20 ? -10.023 -21.984 -4.41 1 96.75 20 ALA B C 1
ATOM 2243 O O . ALA B 1 20 ? -10.641 -22.797 -5.105 1 96.75 20 ALA B O 1
ATOM 2244 N N . SER B 1 21 ? -10.516 -21.531 -3.266 1 95.25 21 SER B N 1
ATOM 2245 C CA . SER B 1 21 ? -11.672 -22.172 -2.648 1 95.25 21 SER B CA 1
ATOM 2246 C C . SER B 1 21 ? -12.977 -21.609 -3.195 1 95.25 21 SER B C 1
ATOM 2248 O O . SER B 1 21 ? -14.055 -22.156 -2.924 1 95.25 21 SER B O 1
ATOM 2250 N N . SER B 1 22 ? -12.93 -20.438 -3.871 1 89.88 22 SER B N 1
ATOM 2251 C CA . SER B 1 22 ? -14.164 -19.844 -4.367 1 89.88 22 SER B CA 1
ATOM 2252 C C . SER B 1 22 ? -13.875 -18.797 -5.438 1 89.88 22 SER B C 1
ATOM 2254 O O . SER B 1 22 ? -12.719 -18.469 -5.703 1 89.88 22 SER B O 1
ATOM 2256 N N . GLY B 1 23 ? -14.938 -18.516 -6.191 1 87.69 23 GLY B N 1
ATOM 2257 C CA . GLY B 1 23 ? -14.898 -17.359 -7.082 1 87.69 23 GLY B CA 1
ATOM 2258 C C . GLY B 1 23 ? -13.914 -17.516 -8.219 1 87.69 23 GLY B C 1
ATOM 2259 O O . GLY B 1 23 ? -13.93 -18.531 -8.93 1 87.69 23 GLY B O 1
ATOM 2260 N N . LEU B 1 24 ? -13.156 -16.422 -8.414 1 85.81 24 LEU B N 1
ATOM 2261 C CA . LEU B 1 24 ? -12.195 -16.391 -9.508 1 85.81 24 LEU B CA 1
ATOM 2262 C C . LEU B 1 24 ? -11.086 -17.422 -9.289 1 85.81 24 LEU B C 1
ATOM 2264 O O . LEU B 1 24 ? -10.617 -18.047 -10.25 1 85.81 24 LEU B O 1
ATOM 2268 N N . GLY B 1 25 ? -10.695 -17.625 -8.008 1 93.06 25 GLY B N 1
ATOM 2269 C CA . GLY B 1 25 ? -9.664 -18.609 -7.711 1 93.06 25 GLY B CA 1
ATOM 2270 C C . GLY B 1 25 ? -10.062 -20.016 -8.102 1 93.06 25 GLY B C 1
ATOM 2271 O O . GLY B 1 25 ? -9.25 -20.75 -8.664 1 93.06 25 GLY B O 1
ATOM 2272 N N . GLU B 1 26 ? -11.266 -20.281 -7.785 1 94.94 26 GLU B N 1
ATOM 2273 C CA . GLU B 1 26 ? -11.781 -21.594 -8.172 1 94.94 26 GLU B CA 1
ATOM 2274 C C . GLU B 1 26 ? -11.859 -21.734 -9.688 1 94.94 26 GLU B C 1
ATOM 2276 O O . GLU B 1 26 ? -11.477 -22.766 -10.25 1 94.94 26 GLU B O 1
ATOM 2281 N N . ALA B 1 27 ? -12.312 -20.688 -10.375 1 92.5 27 ALA B N 1
ATOM 2282 C CA . ALA B 1 27 ? -12.406 -20.703 -11.828 1 92.5 27 ALA B CA 1
ATOM 2283 C C . ALA B 1 27 ? -11.023 -20.844 -12.469 1 92.5 27 ALA B C 1
ATOM 2285 O O . ALA B 1 27 ? -10.867 -21.531 -13.477 1 92.5 27 ALA B O 1
ATOM 2286 N N . LEU B 1 28 ? -10.07 -20.219 -11.898 1 93.56 28 LEU B N 1
ATOM 2287 C CA . LEU B 1 28 ? -8.703 -20.312 -12.391 1 93.56 28 LEU B CA 1
ATOM 2288 C C . LEU B 1 28 ? -8.164 -21.719 -12.234 1 93.56 28 LEU B C 1
ATOM 2290 O O . LEU B 1 28 ? -7.508 -22.25 -13.141 1 93.56 28 LEU B O 1
ATOM 2294 N N . ALA B 1 29 ? -8.477 -22.312 -11.062 1 96.69 29 ALA B N 1
ATOM 2295 C CA . ALA B 1 29 ? -8.062 -23.703 -10.836 1 96.69 29 ALA B CA 1
ATOM 2296 C C . ALA B 1 29 ? -8.656 -24.625 -11.891 1 96.69 29 ALA B C 1
ATOM 2298 O O . ALA B 1 29 ? -7.949 -25.469 -12.453 1 96.69 29 ALA B O 1
ATOM 2299 N N . HIS B 1 30 ? -9.914 -24.422 -12.211 1 95.62 30 HIS B N 1
ATOM 2300 C CA . HIS B 1 30 ? -10.586 -25.219 -13.234 1 95.62 30 HIS B CA 1
ATOM 2301 C C . HIS B 1 30 ? -9.945 -25.031 -14.602 1 95.62 30 HIS B C 1
ATOM 2303 O O . HIS B 1 30 ? -9.664 -26.016 -15.305 1 95.62 30 HIS B O 1
ATOM 2309 N N . ALA B 1 31 ? -9.68 -23.797 -14.93 1 93 31 ALA B N 1
ATOM 2310 C CA . ALA B 1 31 ? -9.102 -23.484 -16.234 1 93 31 ALA B CA 1
ATOM 2311 C C . ALA B 1 31 ? -7.707 -24.094 -16.375 1 93 31 ALA B C 1
ATOM 2313 O O . ALA B 1 31 ? -7.379 -24.672 -17.422 1 93 31 ALA B O 1
ATOM 2314 N N . CYS B 1 32 ? -6.902 -24.031 -15.32 1 94.88 32 CYS B N 1
ATOM 2315 C CA . CYS B 1 32 ? -5.555 -24.578 -15.344 1 94.88 32 CYS B CA 1
ATOM 2316 C C . CYS B 1 32 ? -5.594 -26.109 -15.438 1 94.88 32 CYS B C 1
ATOM 2318 O O . CYS B 1 32 ? -4.832 -26.703 -16.203 1 94.88 32 CYS B O 1
ATOM 2320 N N . PHE B 1 33 ? -6.504 -26.672 -14.68 1 95.81 33 PHE B N 1
ATOM 2321 C CA . PHE B 1 33 ? -6.652 -28.125 -14.688 1 95.81 33 PHE B CA 1
ATOM 2322 C C . PHE B 1 33 ? -7.043 -28.625 -16.078 1 95.81 33 PHE B C 1
ATOM 2324 O O . PHE B 1 33 ? -6.441 -29.562 -16.594 1 95.81 33 PHE B O 1
ATOM 2331 N N . LYS B 1 34 ? -7.969 -27.953 -16.719 1 92.94 34 LYS B N 1
ATOM 2332 C CA . LYS B 1 34 ? -8.43 -28.312 -18.047 1 92.94 34 LYS B CA 1
ATOM 2333 C C . LYS B 1 34 ? -7.316 -28.141 -19.078 1 92.94 34 LYS B C 1
ATOM 2335 O O . LYS B 1 34 ? -7.273 -28.859 -20.078 1 92.94 34 LYS B O 1
ATOM 2340 N N . ALA B 1 35 ? -6.41 -27.266 -18.812 1 91 35 ALA B N 1
ATOM 2341 C CA . ALA B 1 35 ? -5.316 -26.969 -19.734 1 91 35 ALA B CA 1
ATOM 2342 C C . ALA B 1 35 ? -4.172 -27.969 -19.562 1 91 35 ALA B C 1
ATOM 2344 O O . ALA B 1 35 ? -3.182 -27.922 -20.297 1 91 35 ALA B O 1
ATOM 2345 N N . GLY B 1 36 ? -4.293 -28.906 -18.578 1 93.12 36 GLY B N 1
ATOM 2346 C CA . GLY B 1 36 ? -3.314 -29.969 -18.406 1 93.12 36 GLY B CA 1
ATOM 2347 C C . GLY B 1 36 ? -2.277 -29.656 -17.344 1 93.12 36 GLY B C 1
ATOM 2348 O O . GLY B 1 36 ? -1.281 -30.375 -17.219 1 93.12 36 GLY B O 1
ATOM 2349 N N . CYS B 1 37 ? -2.508 -28.641 -16.516 1 95.25 37 CYS B N 1
ATOM 2350 C CA . CYS B 1 37 ? -1.57 -28.266 -15.469 1 95.25 37 CYS B CA 1
ATOM 2351 C C . CYS B 1 37 ? -1.709 -29.172 -14.25 1 95.25 37 CYS B C 1
ATOM 2353 O O . CYS B 1 37 ? -2.752 -29.797 -14.055 1 95.25 37 CYS B O 1
ATOM 2355 N N . LYS B 1 38 ? -0.611 -29.281 -13.539 1 97.38 38 LYS B N 1
ATOM 2356 C CA . LYS B 1 38 ? -0.667 -29.766 -12.156 1 97.38 38 LYS B CA 1
ATOM 2357 C C . LYS B 1 38 ? -1.004 -28.641 -11.188 1 97.38 38 LYS B C 1
ATOM 2359 O O . LYS B 1 38 ? -0.232 -27.688 -11.047 1 97.38 38 LYS B O 1
ATOM 2364 N N . VAL B 1 39 ? -2.146 -28.797 -10.492 1 98.25 39 VAL B N 1
ATOM 2365 C CA . VAL B 1 39 ? -2.682 -27.641 -9.781 1 98.25 39 VAL B CA 1
ATOM 2366 C C . VAL B 1 39 ? -2.523 -27.844 -8.273 1 98.25 39 VAL B C 1
ATOM 2368 O O . VAL B 1 39 ? -2.861 -28.906 -7.746 1 98.25 39 VAL B O 1
ATOM 2371 N N . ILE B 1 40 ? -1.956 -26.859 -7.594 1 98.75 40 ILE B N 1
ATOM 2372 C CA . ILE B 1 40 ? -1.937 -26.75 -6.137 1 98.75 40 ILE B CA 1
ATOM 2373 C C . ILE B 1 40 ? -2.988 -25.75 -5.684 1 98.75 40 ILE B C 1
ATOM 2375 O O . ILE B 1 40 ? -2.891 -24.562 -5.992 1 98.75 40 ILE B O 1
ATOM 2379 N N . LEU B 1 41 ? -3.994 -26.266 -4.973 1 98.75 41 LEU B N 1
ATOM 2380 C CA . LEU B 1 41 ? -5.094 -25.453 -4.453 1 98.75 41 LEU B CA 1
ATOM 2381 C C . LEU B 1 41 ? -4.766 -24.922 -3.062 1 98.75 41 LEU B C 1
ATOM 2383 O O . LEU B 1 41 ? -4.637 -25.703 -2.113 1 98.75 41 LEU B O 1
ATOM 2387 N N . ALA B 1 42 ? -4.672 -23.594 -2.953 1 98.69 42 ALA B N 1
ATOM 2388 C CA . ALA B 1 42 ? -4.27 -23.016 -1.667 1 98.69 42 ALA B CA 1
ATOM 2389 C C . ALA B 1 42 ? -5.348 -22.094 -1.109 1 98.69 42 ALA B C 1
ATOM 2391 O O . ALA B 1 42 ? -5.863 -21.234 -1.822 1 98.69 42 ALA B O 1
ATOM 2392 N N . SER B 1 43 ? -5.734 -22.25 0.081 1 97.69 43 SER B N 1
ATOM 2393 C CA . SER B 1 43 ? -6.641 -21.406 0.855 1 97.69 43 SER B CA 1
ATOM 2394 C C . SER B 1 43 ? -6.668 -21.828 2.322 1 97.69 43 SER B C 1
ATOM 2396 O O . SER B 1 43 ? -6.07 -22.844 2.695 1 97.69 43 SER B O 1
ATOM 2398 N N . ARG B 1 44 ? -7.344 -21.016 3.074 1 96.12 44 ARG B N 1
ATOM 2399 C CA . ARG B 1 44 ? -7.504 -21.375 4.484 1 96.12 44 ARG B CA 1
ATOM 2400 C C . ARG B 1 44 ? -8.648 -22.359 4.676 1 96.12 44 ARG B C 1
ATOM 2402 O O . ARG B 1 44 ? -8.758 -23 5.727 1 96.12 44 ARG B O 1
ATOM 2409 N N . ARG B 1 45 ? -9.539 -22.531 3.717 1 95.94 45 ARG B N 1
ATOM 2410 C CA . ARG B 1 45 ? -10.766 -23.328 3.844 1 95.94 45 ARG B CA 1
ATOM 2411 C C . ARG B 1 45 ? -10.57 -24.734 3.277 1 95.94 45 ARG B C 1
ATOM 2413 O O . ARG B 1 45 ? -11.008 -25.016 2.162 1 95.94 45 ARG B O 1
ATOM 2420 N N . LYS B 1 46 ? -10.133 -25.609 4.094 1 96.94 46 LYS B N 1
ATOM 2421 C CA . LYS B 1 46 ? -9.75 -26.953 3.641 1 96.94 46 LYS B CA 1
ATOM 2422 C C . LYS B 1 46 ? -10.945 -27.703 3.062 1 96.94 46 LYS B C 1
ATOM 2424 O O . LYS B 1 46 ? -10.844 -28.344 2.016 1 96.94 46 LYS B O 1
ATOM 2429 N N . LYS B 1 47 ? -12.086 -27.578 3.695 1 97.69 47 LYS B N 1
ATOM 2430 C CA . LYS B 1 47 ? -13.281 -28.297 3.242 1 97.69 47 LYS B CA 1
ATOM 2431 C C . LYS B 1 47 ? -13.695 -27.828 1.849 1 97.69 47 LYS B C 1
ATOM 2433 O O . LYS B 1 47 ? -14.047 -28.656 0.998 1 97.69 47 LYS B O 1
ATOM 2438 N N . LYS B 1 48 ? -13.648 -26.547 1.6 1 97.75 48 LYS B N 1
ATOM 2439 C CA . LYS B 1 48 ? -14 -26.016 0.287 1 97.75 48 LYS B CA 1
ATOM 2440 C C . LYS B 1 48 ? -12.977 -26.438 -0.769 1 97.75 48 LYS B C 1
ATOM 2442 O O . LYS B 1 48 ? -13.344 -26.703 -1.916 1 97.75 48 LYS B O 1
ATOM 2447 N N . LEU B 1 49 ? -11.719 -26.547 -0.346 1 98.31 49 LEU B N 1
ATOM 2448 C CA . LEU B 1 49 ? -10.695 -26.984 -1.278 1 98.31 49 LEU B CA 1
ATOM 2449 C C . LEU B 1 49 ? -10.922 -28.438 -1.679 1 98.31 49 LEU B C 1
ATOM 2451 O O . LEU B 1 49 ? -10.711 -28.812 -2.836 1 98.31 49 LEU B O 1
ATOM 2455 N N . GLU B 1 50 ? -11.336 -29.234 -0.723 1 98.25 50 GLU B N 1
ATOM 2456 C CA . GLU B 1 50 ? -11.641 -30.625 -1.013 1 98.25 50 GLU B CA 1
ATOM 2457 C C . GLU B 1 50 ? -12.781 -30.75 -2.014 1 98.25 50 GLU B C 1
ATOM 2459 O O . GLU B 1 50 ? -12.75 -31.609 -2.902 1 98.25 50 GLU B O 1
ATOM 2464 N N . ARG B 1 51 ? -13.742 -29.906 -1.849 1 97.94 51 ARG B N 1
ATOM 2465 C CA . ARG B 1 51 ? -14.844 -29.891 -2.811 1 97.94 51 ARG B CA 1
ATOM 2466 C C . ARG B 1 51 ? -14.336 -29.531 -4.203 1 97.94 51 ARG B C 1
ATOM 2468 O O . ARG B 1 51 ? -14.688 -30.188 -5.188 1 97.94 51 ARG B O 1
ATOM 2475 N N . VAL B 1 52 ? -13.516 -28.5 -4.316 1 97.94 52 VAL B N 1
ATOM 2476 C CA . VAL B 1 52 ? -12.961 -28.078 -5.598 1 97.94 52 VAL B CA 1
ATOM 2477 C C . VAL B 1 52 ? -12.133 -29.219 -6.199 1 97.94 52 VAL B C 1
ATOM 2479 O O . VAL B 1 52 ? -12.227 -29.5 -7.395 1 97.94 52 VAL B O 1
ATOM 2482 N N . LYS B 1 53 ? -11.305 -29.812 -5.355 1 97.94 53 LYS B N 1
ATOM 2483 C CA . LYS B 1 53 ? -10.492 -30.953 -5.801 1 97.94 53 LYS B CA 1
ATOM 2484 C C . LYS B 1 53 ? -11.367 -32.062 -6.398 1 97.94 53 LYS B C 1
ATOM 2486 O O . LYS B 1 53 ? -11.07 -32.562 -7.473 1 97.94 53 LYS B O 1
ATOM 2491 N N . LYS B 1 54 ? -12.453 -32.406 -5.75 1 97.38 54 LYS B N 1
ATOM 2492 C CA . LYS B 1 54 ? -13.367 -33.438 -6.242 1 97.38 54 LYS B CA 1
ATOM 2493 C C . LYS B 1 54 ? -13.969 -33.031 -7.586 1 97.38 54 LYS B C 1
ATOM 2495 O O . LYS B 1 54 ? -14.078 -33.875 -8.492 1 97.38 54 LYS B O 1
ATOM 2500 N N . ASP B 1 55 ? -14.328 -31.797 -7.688 1 96.56 55 ASP B N 1
ATOM 2501 C CA . ASP B 1 55 ? -14.875 -31.281 -8.938 1 96.56 55 ASP B CA 1
ATOM 2502 C C . ASP B 1 55 ? -13.867 -31.406 -10.078 1 96.56 55 ASP B C 1
ATOM 2504 O O . ASP B 1 55 ? -14.219 -31.812 -11.188 1 96.56 55 ASP B O 1
ATOM 2508 N N . LEU B 1 56 ? -12.633 -31.078 -9.805 1 96.69 56 LEU B N 1
ATOM 2509 C CA . LEU B 1 56 ? -11.594 -31.109 -10.82 1 96.69 56 LEU B CA 1
ATOM 2510 C C . LEU B 1 56 ? -11.328 -32.531 -11.289 1 96.69 56 LEU B C 1
ATOM 2512 O O . LEU B 1 56 ? -11.227 -32.781 -12.492 1 96.69 56 LEU B O 1
ATOM 2516 N N . ILE B 1 57 ? -11.281 -33.469 -10.375 1 95.38 57 ILE B N 1
ATOM 2517 C CA . ILE B 1 57 ? -10.969 -34.844 -10.695 1 95.38 57 ILE B CA 1
ATOM 2518 C C . ILE B 1 57 ? -12.094 -35.438 -11.531 1 95.38 57 ILE B C 1
ATOM 2520 O O . ILE B 1 57 ? -11.859 -36.344 -12.359 1 95.38 57 ILE B O 1
ATOM 2524 N N . SER B 1 58 ? -13.258 -34.938 -11.367 1 94.44 58 SER B N 1
ATOM 2525 C CA . SER B 1 58 ? -14.43 -35.469 -12.062 1 94.44 58 SER B CA 1
ATOM 2526 C C . SER B 1 58 ? -14.508 -34.938 -13.492 1 94.44 58 SER B C 1
ATOM 2528 O O . SER B 1 58 ? -15.297 -35.438 -14.305 1 94.44 58 SER B O 1
ATOM 2530 N N . LEU B 1 59 ? -13.758 -33.938 -13.773 1 92.31 59 LEU B N 1
ATOM 2531 C CA . LEU B 1 59 ? -13.797 -33.344 -15.102 1 92.31 59 LEU B CA 1
ATOM 2532 C C . LEU B 1 59 ? -13.156 -34.25 -16.141 1 92.31 59 LEU B C 1
ATOM 2534 O O . LEU B 1 59 ? -12.148 -34.906 -15.852 1 92.31 59 LEU B O 1
ATOM 2538 N N . LYS B 1 60 ? -13.742 -34.344 -17.312 1 87.25 60 LYS B N 1
ATOM 2539 C CA . LYS B 1 60 ? -13.109 -35 -18.453 1 87.25 60 LYS B CA 1
ATOM 2540 C C . LYS B 1 60 ? -12.133 -34.062 -19.156 1 87.25 60 LYS B C 1
ATOM 2542 O O . LYS B 1 60 ? -12.523 -33 -19.641 1 87.25 60 LYS B O 1
ATOM 2547 N N . THR B 1 61 ? -10.867 -34.406 -19.062 1 86.31 61 THR B N 1
ATOM 2548 C CA . THR B 1 61 ? -9.852 -33.531 -19.641 1 86.31 61 THR B CA 1
ATOM 2549 C C . THR B 1 61 ? -9.172 -34.219 -20.812 1 86.31 61 THR B C 1
ATOM 2551 O O . THR B 1 61 ? -9.172 -35.469 -20.922 1 86.31 61 THR B O 1
ATOM 2554 N N . LYS B 1 62 ? -8.68 -33.375 -21.734 1 86.25 62 LYS B N 1
ATOM 2555 C CA . LYS B 1 62 ? -7.965 -33.844 -22.922 1 86.25 62 LYS B CA 1
ATOM 2556 C C . LYS B 1 62 ? -6.574 -34.375 -22.547 1 86.25 62 LYS B C 1
ATOM 2558 O O . LYS B 1 62 ? -6.035 -35.25 -23.234 1 86.25 62 LYS B O 1
ATOM 2563 N N . TRP B 1 63 ? -6.066 -33.938 -21.469 1 86.12 63 TRP B N 1
ATOM 2564 C CA . TRP B 1 63 ? -4.699 -34.25 -21.047 1 86.12 63 TRP B CA 1
ATOM 2565 C C . TRP B 1 63 ? -4.695 -35.125 -19.812 1 86.12 63 TRP B C 1
ATOM 2567 O O . TRP B 1 63 ? -5.707 -35.219 -19.109 1 86.12 63 TRP B O 1
ATOM 2577 N N . PRO B 1 64 ? -3.512 -35.844 -19.656 1 82.44 64 PRO B N 1
ATOM 2578 C CA . PRO B 1 64 ? -3.41 -36.562 -18.391 1 82.44 64 PRO B CA 1
ATOM 2579 C C . PRO B 1 64 ? -3.656 -35.688 -17.172 1 82.44 64 PRO B C 1
ATOM 2581 O O . PRO B 1 64 ? -3.227 -34.531 -17.141 1 82.44 64 PRO B O 1
ATOM 2584 N N . SER B 1 65 ? -4.484 -36.25 -16.375 1 84.31 65 SER B N 1
ATOM 2585 C CA . SER B 1 65 ? -4.852 -35.438 -15.195 1 84.31 65 SER B CA 1
ATOM 2586 C C . SER B 1 65 ? -4.047 -35.875 -13.969 1 84.31 65 SER B C 1
ATOM 2588 O O . SER B 1 65 ? -3.729 -37.062 -13.812 1 84.31 65 SER B O 1
ATOM 2590 N N . TYR B 1 66 ? -3.566 -34.938 -13.203 1 91.31 66 TYR B N 1
ATOM 2591 C CA . TYR B 1 66 ? -2.924 -35.156 -11.914 1 91.31 66 TYR B CA 1
ATOM 2592 C C . TYR B 1 66 ? -3.832 -34.688 -10.773 1 91.31 66 TYR B C 1
ATOM 2594 O O . TYR B 1 66 ? -4.512 -33.656 -10.883 1 91.31 66 TYR B O 1
ATOM 2602 N N . GLU B 1 67 ? -3.832 -35.562 -9.812 1 95.69 67 GLU B N 1
ATOM 2603 C CA . GLU B 1 67 ? -4.645 -35.188 -8.656 1 95.69 67 GLU B CA 1
ATOM 2604 C C . GLU B 1 67 ? -4.168 -33.844 -8.062 1 95.69 67 GLU B C 1
ATOM 2606 O O . GLU B 1 67 ? -2.986 -33.688 -7.75 1 95.69 67 GLU B O 1
ATOM 2611 N N . PRO B 1 68 ? -5.066 -32.906 -7.922 1 98.19 68 PRO B N 1
ATOM 2612 C CA . PRO B 1 68 ? -4.672 -31.625 -7.336 1 98.19 68 PRO B CA 1
ATOM 2613 C C . PRO B 1 68 ? -4.168 -31.75 -5.902 1 98.19 68 PRO B C 1
ATOM 2615 O O . PRO B 1 68 ? -4.633 -32.625 -5.16 1 98.19 68 PRO B O 1
ATOM 2618 N N . TYR B 1 69 ? -3.205 -30.969 -5.523 1 98.62 69 TYR B N 1
ATOM 2619 C CA . TYR B 1 69 ? -2.686 -30.938 -4.16 1 98.62 69 TYR B CA 1
ATOM 2620 C C . TYR B 1 69 ? -3.357 -29.828 -3.357 1 98.62 69 TYR B C 1
ATOM 2622 O O . TYR B 1 69 ? -3.508 -28.703 -3.844 1 98.62 69 TYR B O 1
ATOM 2630 N N . ILE B 1 70 ? -3.801 -30.172 -2.168 1 98.69 70 ILE B N 1
ATOM 2631 C CA . ILE B 1 70 ? -4.434 -29.188 -1.288 1 98.69 70 ILE B CA 1
ATOM 2632 C C . ILE B 1 70 ? -3.396 -28.609 -0.332 1 98.69 70 ILE B C 1
ATOM 2634 O O . ILE B 1 70 ? -2.715 -29.344 0.381 1 98.69 70 ILE B O 1
ATOM 2638 N N . LEU B 1 71 ? -3.258 -27.297 -0.339 1 98.69 71 LEU B N 1
ATOM 2639 C CA . LEU B 1 71 ? -2.359 -26.578 0.559 1 98.69 71 LEU B CA 1
ATOM 2640 C C . LEU B 1 71 ? -3.141 -25.656 1.481 1 98.69 71 LEU B C 1
ATOM 2642 O O . LEU B 1 71 ? -3.746 -24.672 1.022 1 98.69 71 LEU B O 1
ATOM 2646 N N . SER B 1 72 ? -3.148 -26 2.752 1 98.25 72 SER B N 1
ATOM 2647 C CA . SER B 1 72 ? -3.727 -25.078 3.719 1 98.25 72 SER B CA 1
ATOM 2648 C C . SER B 1 72 ? -2.828 -23.859 3.922 1 98.25 72 SER B C 1
ATOM 2650 O O . SER B 1 72 ? -1.739 -23.969 4.488 1 98.25 72 SER B O 1
ATOM 2652 N N . LEU B 1 73 ? -3.277 -22.703 3.48 1 98.19 73 LEU B N 1
ATOM 2653 C CA . LEU B 1 73 ? -2.467 -21.5 3.504 1 98.19 73 LEU B CA 1
ATOM 2654 C C . LEU B 1 73 ? -3.27 -20.312 4.039 1 98.19 73 LEU B C 1
ATOM 2656 O O . LEU B 1 73 ? -4.324 -19.984 3.494 1 98.19 73 LEU B O 1
ATOM 2660 N N . ASP B 1 74 ? -2.83 -19.781 5.137 1 97.38 74 ASP B N 1
ATOM 2661 C CA . ASP B 1 74 ? -3.369 -18.531 5.68 1 97.38 74 ASP B CA 1
ATOM 2662 C C . ASP B 1 74 ? -2.404 -17.375 5.457 1 97.38 74 ASP B C 1
ATOM 2664 O O . ASP B 1 74 ? -1.364 -17.281 6.113 1 97.38 74 ASP B O 1
ATOM 2668 N N . LEU B 1 75 ? -2.801 -16.484 4.59 1 96.25 75 LEU B N 1
ATOM 2669 C CA . LEU B 1 75 ? -1.936 -15.367 4.227 1 96.25 75 LEU B CA 1
ATOM 2670 C C . LEU B 1 75 ? -1.809 -14.383 5.387 1 96.25 75 LEU B C 1
ATOM 2672 O O . LEU B 1 75 ? -0.932 -13.516 5.375 1 96.25 75 LEU B O 1
ATOM 2676 N N . ASN B 1 76 ? -2.701 -14.492 6.395 1 95 76 ASN B N 1
ATOM 2677 C CA . ASN B 1 76 ? -2.611 -13.633 7.574 1 95 76 ASN B CA 1
ATOM 2678 C C . ASN B 1 76 ? -1.465 -14.062 8.484 1 95 76 ASN B C 1
ATOM 2680 O O . ASN B 1 76 ? -1.029 -13.289 9.344 1 95 76 ASN B O 1
ATOM 2684 N N . ASP B 1 77 ? -1.024 -15.266 8.352 1 96.5 77 ASP B N 1
ATOM 2685 C CA . ASP B 1 77 ? 0.036 -15.797 9.203 1 96.5 77 ASP B CA 1
ATOM 2686 C C . ASP B 1 77 ? 1.39 -15.734 8.5 1 96.5 77 ASP B C 1
ATOM 2688 O O . ASP B 1 77 ? 1.914 -16.75 8.055 1 96.5 77 ASP B O 1
ATOM 2692 N N . LEU B 1 78 ? 2.002 -14.586 8.492 1 97 78 LEU B N 1
ATOM 2693 C CA . LEU B 1 78 ? 3.229 -14.328 7.742 1 97 78 LEU B CA 1
ATOM 2694 C C . LEU B 1 78 ? 4.34 -15.273 8.172 1 97 78 LEU B C 1
ATOM 2696 O O . LEU B 1 78 ? 5.137 -15.727 7.344 1 97 78 LEU B O 1
ATOM 2700 N N . LYS B 1 79 ? 4.391 -15.617 9.414 1 96.31 79 LYS B N 1
ATOM 2701 C CA . LYS B 1 79 ? 5.469 -16.438 9.953 1 96.31 79 LYS B CA 1
ATOM 2702 C C . LYS B 1 79 ? 5.418 -17.859 9.398 1 96.31 79 LYS B C 1
ATOM 2704 O O . LYS B 1 79 ? 6.445 -18.531 9.281 1 96.31 79 LYS B O 1
ATOM 2709 N N . ASP B 1 80 ? 4.258 -18.344 9.031 1 9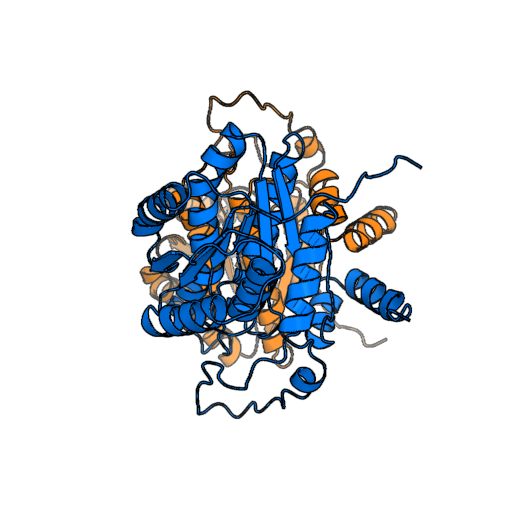7.62 80 ASP B N 1
ATOM 2710 C CA . ASP B 1 80 ? 4.051 -19.719 8.586 1 97.62 80 ASP B CA 1
ATOM 2711 C C . ASP B 1 80 ? 4.234 -19.828 7.07 1 97.62 80 ASP B C 1
ATOM 2713 O O . ASP B 1 80 ? 4.348 -20.938 6.535 1 97.62 80 ASP B O 1
ATOM 2717 N N . ILE B 1 81 ? 4.324 -18.766 6.332 1 98.06 81 ILE B N 1
ATOM 2718 C CA . ILE B 1 81 ? 4.242 -18.766 4.875 1 98.06 81 ILE B CA 1
ATOM 2719 C C . ILE B 1 81 ? 5.488 -19.422 4.289 1 98.06 81 ILE B C 1
ATOM 2721 O O . ILE B 1 81 ? 5.391 -20.234 3.355 1 98.06 81 ILE B O 1
ATOM 2725 N N . PRO B 1 82 ? 6.688 -19.203 4.875 1 97.75 82 PRO B N 1
ATOM 2726 C CA . PRO B 1 82 ? 7.852 -19.875 4.285 1 97.75 82 PRO B CA 1
ATOM 2727 C C . PRO B 1 82 ? 7.746 -21.391 4.34 1 97.75 82 PRO B C 1
ATOM 2729 O O . PRO B 1 82 ? 8.07 -22.078 3.361 1 97.75 82 PRO B O 1
ATOM 2732 N N . ALA B 1 83 ? 7.281 -21.891 5.422 1 98.38 83 ALA B N 1
ATOM 2733 C CA . ALA B 1 83 ? 7.117 -23.344 5.547 1 98.38 83 ALA B CA 1
ATOM 2734 C C . ALA B 1 83 ? 6.055 -23.859 4.578 1 98.38 83 ALA B C 1
ATOM 2736 O O . ALA B 1 83 ? 6.215 -24.922 3.984 1 98.38 83 ALA B O 1
ATOM 2737 N N . LYS B 1 84 ? 4.961 -23.156 4.438 1 98.56 84 LYS B N 1
ATOM 2738 C CA . LYS B 1 84 ? 3.898 -23.547 3.514 1 98.56 84 LYS B CA 1
ATOM 2739 C C . LYS B 1 84 ? 4.375 -23.484 2.066 1 98.56 84 LYS B C 1
ATOM 2741 O O . LYS B 1 84 ? 4 -24.312 1.243 1 98.56 84 LYS B O 1
ATOM 2746 N N . ALA B 1 85 ? 5.176 -22.438 1.75 1 98.56 85 ALA B N 1
ATOM 2747 C CA . ALA B 1 85 ? 5.77 -22.344 0.418 1 98.56 85 ALA B CA 1
ATOM 2748 C C . ALA B 1 85 ? 6.648 -23.547 0.118 1 98.56 85 ALA B C 1
ATOM 2750 O O . ALA B 1 85 ? 6.613 -24.094 -0.99 1 98.56 85 ALA B O 1
ATOM 2751 N N . GLU B 1 86 ? 7.41 -23.953 1.107 1 98.44 86 GLU B N 1
ATOM 2752 C CA . GLU B 1 86 ? 8.25 -25.141 0.945 1 98.44 86 GLU B CA 1
ATOM 2753 C C . GLU B 1 86 ? 7.398 -26.391 0.695 1 98.44 86 GLU B C 1
ATOM 2755 O O . GLU B 1 86 ? 7.734 -27.219 -0.152 1 98.44 86 GLU B O 1
ATOM 2760 N N . GLU B 1 87 ? 6.363 -26.516 1.437 1 98.56 87 GLU B N 1
ATOM 2761 C CA . GLU B 1 87 ? 5.426 -27.609 1.215 1 98.56 87 GLU B CA 1
ATOM 2762 C C . GLU B 1 87 ? 4.902 -27.609 -0.218 1 98.56 87 GLU B C 1
ATOM 2764 O O . GLU B 1 87 ? 4.84 -28.656 -0.866 1 98.56 87 GLU B O 1
ATOM 2769 N N . ALA B 1 88 ? 4.543 -26.453 -0.708 1 98.62 88 ALA B N 1
ATOM 2770 C CA . ALA B 1 88 ? 4.043 -26.328 -2.074 1 98.62 88 ALA B CA 1
ATOM 2771 C C . ALA B 1 88 ? 5.102 -26.734 -3.09 1 98.62 88 ALA B C 1
ATOM 2773 O O . ALA B 1 88 ? 4.805 -27.438 -4.059 1 98.62 88 ALA B O 1
ATOM 2774 N N . LEU B 1 89 ? 6.316 -26.312 -2.859 1 98.31 89 LEU B N 1
ATOM 2775 C CA . LEU B 1 89 ? 7.426 -26.641 -3.758 1 98.31 89 LEU B CA 1
ATOM 2776 C C . LEU B 1 89 ? 7.691 -28.141 -3.783 1 98.31 89 LEU B C 1
ATOM 2778 O O . LEU B 1 89 ? 8.094 -28.688 -4.812 1 98.31 89 LEU B O 1
ATOM 2782 N N . HIS B 1 90 ? 7.414 -28.797 -2.697 1 97.81 90 HIS B N 1
ATOM 2783 C CA . HIS B 1 90 ? 7.684 -30.219 -2.588 1 97.81 90 HIS B CA 1
ATOM 2784 C C . HIS B 1 90 ? 6.543 -31.047 -3.188 1 97.81 90 HIS B C 1
ATOM 2786 O O . HIS B 1 90 ? 6.742 -32.188 -3.572 1 97.81 90 HIS B O 1
ATOM 2792 N N . ALA B 1 91 ? 5.363 -30.484 -3.318 1 97.62 91 ALA B N 1
ATOM 2793 C CA . ALA B 1 91 ? 4.191 -31.219 -3.783 1 97.62 91 ALA B CA 1
ATOM 2794 C C . ALA B 1 91 ? 4.449 -31.859 -5.145 1 97.62 91 ALA B C 1
ATOM 2796 O O . ALA B 1 91 ? 4.172 -33.062 -5.344 1 97.62 91 ALA B O 1
ATOM 2797 N N . PHE B 1 92 ? 5.008 -31.094 -6.09 1 97.19 92 PHE B N 1
ATOM 2798 C CA . PHE B 1 92 ? 5.293 -31.609 -7.422 1 97.19 92 PHE B CA 1
ATOM 2799 C C . PHE B 1 92 ? 6.73 -31.312 -7.828 1 97.19 92 PHE B C 1
ATOM 2801 O O . PHE B 1 92 ? 7.09 -31.422 -9 1 97.19 92 PHE B O 1
ATOM 2808 N N . GLY B 1 93 ? 7.578 -30.797 -6.891 1 96.62 93 GLY B N 1
ATOM 2809 C CA . GLY B 1 93 ? 9.008 -30.641 -7.113 1 96.62 93 GLY B CA 1
ATOM 2810 C C . GLY B 1 93 ? 9.406 -29.219 -7.449 1 96.62 93 GLY B C 1
ATOM 2811 O O . GLY B 1 93 ? 10.555 -28.828 -7.25 1 96.62 93 GLY B O 1
ATOM 2812 N N . LYS B 1 94 ? 8.508 -28.469 -7.984 1 97.44 94 LYS B N 1
ATOM 2813 C CA . LYS B 1 94 ? 8.727 -27.062 -8.312 1 97.44 94 LYS B CA 1
ATOM 2814 C C . LYS B 1 94 ? 7.402 -26.328 -8.523 1 97.44 94 LYS B C 1
ATOM 2816 O O . LYS B 1 94 ? 6.332 -26.938 -8.414 1 97.44 94 LYS B O 1
ATOM 2821 N N . ILE B 1 95 ? 7.441 -25.031 -8.758 1 98.06 95 ILE B N 1
ATOM 2822 C CA . ILE B 1 95 ? 6.297 -24.219 -9.156 1 98.06 95 ILE B CA 1
ATOM 2823 C C . ILE B 1 95 ? 6.645 -23.422 -10.414 1 98.06 95 ILE B C 1
ATOM 2825 O O . ILE B 1 95 ? 7.594 -22.641 -10.414 1 98.06 95 ILE B O 1
ATOM 2829 N N . ASP B 1 96 ? 5.867 -23.625 -11.445 1 96.56 96 ASP B N 1
ATOM 2830 C CA . ASP B 1 96 ? 6.082 -22.922 -12.695 1 96.56 96 ASP B CA 1
ATOM 2831 C C . ASP B 1 96 ? 5.309 -21.594 -12.719 1 96.56 96 ASP B C 1
ATOM 2833 O O . ASP B 1 96 ? 5.777 -20.609 -13.281 1 96.56 96 ASP B O 1
ATOM 2837 N N . ILE B 1 97 ? 4.105 -21.609 -12.156 1 96.31 97 ILE B N 1
ATOM 2838 C CA . ILE B 1 97 ? 3.215 -20.453 -12.195 1 96.31 97 ILE B CA 1
ATOM 2839 C C . ILE B 1 97 ? 2.621 -20.203 -10.812 1 96.31 97 ILE B C 1
ATOM 2841 O O . ILE B 1 97 ? 2.051 -21.109 -10.211 1 96.31 97 ILE B O 1
ATOM 2845 N N . LEU B 1 98 ? 2.848 -19.078 -10.289 1 97.88 98 LEU B N 1
ATOM 2846 C CA . LEU B 1 98 ? 2.207 -18.625 -9.055 1 97.88 98 LEU B CA 1
ATOM 2847 C C . LEU B 1 98 ? 1.118 -17.594 -9.359 1 97.88 98 LEU B C 1
ATOM 2849 O O . LEU B 1 98 ? 1.403 -16.516 -9.867 1 97.88 98 LEU B O 1
ATOM 2853 N N . ILE B 1 99 ? -0.135 -17.953 -9.086 1 96 99 ILE B N 1
ATOM 2854 C CA . ILE B 1 99 ? -1.26 -17.047 -9.281 1 96 99 ILE B CA 1
ATOM 2855 C C . ILE B 1 99 ? -1.699 -16.469 -7.938 1 96 99 ILE B C 1
ATOM 2857 O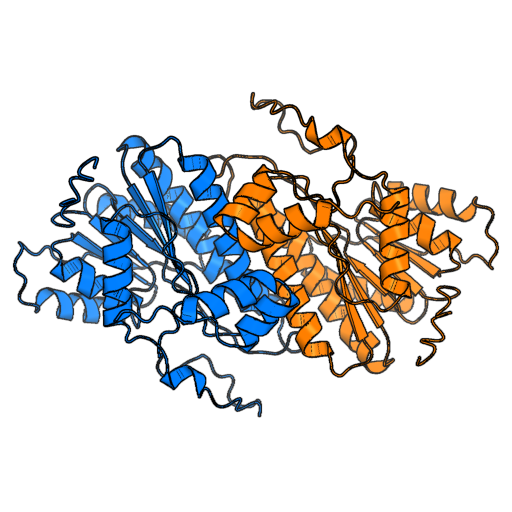 O . ILE B 1 99 ? -2.299 -17.172 -7.117 1 96 99 ILE B O 1
ATOM 2861 N N . ASN B 1 100 ? -1.355 -15.242 -7.738 1 95.5 100 ASN B N 1
ATOM 2862 C CA . ASN B 1 100 ? -1.764 -14.508 -6.547 1 95.5 100 ASN B CA 1
ATOM 2863 C C . ASN B 1 100 ? -3.16 -13.914 -6.707 1 95.5 100 ASN B C 1
ATOM 2865 O O . ASN B 1 100 ? -3.312 -12.805 -7.219 1 95.5 100 ASN B O 1
ATOM 2869 N N . ASN B 1 101 ? -4.137 -14.648 -6.191 1 91.06 101 ASN B N 1
ATOM 2870 C CA . ASN B 1 101 ? -5.527 -14.258 -6.406 1 91.06 101 ASN B CA 1
ATOM 2871 C C . ASN B 1 101 ? -6.258 -14.023 -5.086 1 91.06 101 ASN B C 1
ATOM 2873 O O . ASN B 1 101 ? -7.293 -13.359 -5.055 1 91.06 101 ASN B O 1
ATOM 2877 N N . SER B 1 102 ? -5.703 -14.539 -3.998 1 91.31 102 SER B N 1
ATOM 2878 C CA . SER B 1 102 ? -6.367 -14.414 -2.703 1 91.31 102 SER B CA 1
ATOM 2879 C C . SER B 1 102 ? -6.5 -12.953 -2.289 1 91.31 102 SER B C 1
ATOM 2881 O O . SER B 1 102 ? -5.664 -12.117 -2.65 1 91.31 102 SER B O 1
ATOM 2883 N N . GLY B 1 103 ? -7.602 -12.688 -1.604 1 87.56 103 GLY B N 1
ATOM 2884 C CA . GLY B 1 103 ? -7.809 -11.352 -1.057 1 87.56 103 GLY B CA 1
ATOM 2885 C C . GLY B 1 103 ? -9.102 -11.219 -0.272 1 87.56 103 GLY B C 1
ATOM 2886 O O . GLY B 1 103 ? -9.953 -12.109 -0.319 1 87.56 103 GLY B O 1
ATOM 2887 N N . VAL B 1 104 ? -9.148 -10.18 0.474 1 86.38 104 VAL B N 1
ATOM 2888 C CA . VAL B 1 104 ? -10.344 -9.852 1.238 1 86.38 104 VAL B CA 1
ATOM 2889 C C . VAL B 1 104 ? -10.742 -8.398 0.98 1 86.38 104 VAL B C 1
ATOM 2891 O O . VAL B 1 104 ? -9.891 -7.566 0.645 1 86.38 104 VAL B O 1
ATOM 2894 N N . ASN B 1 105 ? -11.984 -8.227 0.997 1 81.62 105 ASN B N 1
ATOM 2895 C CA . ASN B 1 105 ? -12.523 -6.879 0.845 1 81.62 105 ASN B CA 1
ATOM 2896 C C . ASN B 1 105 ? -13.117 -6.363 2.152 1 81.62 105 ASN B C 1
ATOM 2898 O O . ASN B 1 105 ? -13.367 -7.141 3.074 1 81.62 105 ASN B O 1
ATOM 2902 N N . TYR B 1 106 ? -13.203 -5.074 2.273 1 83.12 106 TYR B N 1
ATOM 2903 C CA . TYR B 1 106 ? -13.836 -4.379 3.389 1 83.12 106 TYR B CA 1
ATOM 2904 C C . TYR B 1 106 ? -14.516 -3.1 2.92 1 83.12 106 TYR B C 1
ATOM 2906 O O . TYR B 1 106 ? -13.977 -2.377 2.076 1 83.12 106 TYR B O 1
ATOM 2914 N N . LYS B 1 107 ? -15.742 -3.018 3.33 1 80.06 107 LYS B N 1
ATOM 2915 C CA . LYS B 1 107 ? -16.453 -1.775 3.057 1 80.06 107 LYS B CA 1
ATOM 2916 C C . LYS B 1 107 ? -16.656 -0.962 4.332 1 80.06 107 LYS B C 1
ATOM 2918 O O . LYS B 1 107 ? -17.125 -1.49 5.344 1 80.06 107 LYS B O 1
ATOM 2923 N N . GLY B 1 108 ? -16.25 0.254 4.352 1 80.56 108 GLY B N 1
ATOM 2924 C CA . GLY B 1 108 ? -16.422 1.164 5.473 1 80.56 108 GLY B CA 1
ATOM 2925 C C . GLY B 1 108 ? -15.766 2.51 5.258 1 80.56 108 GLY B C 1
ATOM 2926 O O . GLY B 1 108 ? -14.75 2.604 4.555 1 80.56 108 GLY B O 1
ATOM 2927 N N . GLU B 1 109 ? -16.422 3.529 5.879 1 84.69 109 GLU B N 1
ATOM 2928 C CA . GLU B 1 109 ? -15.812 4.855 5.848 1 84.69 109 GLU B CA 1
ATOM 2929 C C . GLU B 1 109 ? -14.555 4.906 6.715 1 84.69 109 GLU B C 1
ATOM 2931 O O . GLU B 1 109 ? -14.469 4.207 7.727 1 84.69 109 GLU B O 1
ATOM 2936 N N . ILE B 1 110 ? -13.664 5.805 6.312 1 87.25 110 ILE B N 1
ATOM 2937 C CA . ILE B 1 110 ? -12.375 5.922 6.973 1 87.25 110 ILE B CA 1
ATOM 2938 C C . ILE B 1 110 ? -12.578 6.176 8.461 1 87.25 110 ILE B C 1
ATOM 2940 O O . ILE B 1 110 ? -11.961 5.512 9.305 1 87.25 110 ILE B O 1
ATOM 2944 N N . ILE B 1 111 ? -13.492 7.062 8.781 1 87.75 111 ILE B N 1
ATOM 2945 C CA . ILE B 1 111 ? -13.664 7.492 10.172 1 87.75 111 ILE B CA 1
ATOM 2946 C C . ILE B 1 111 ? -14.266 6.352 10.992 1 87.75 111 ILE B C 1
ATOM 2948 O O . ILE B 1 111 ? -14.062 6.281 12.203 1 87.75 111 ILE B O 1
ATOM 2952 N N . ASN B 1 112 ? -14.883 5.371 10.352 1 89.62 112 ASN B N 1
ATOM 2953 C CA . ASN B 1 112 ? -15.555 4.277 11.039 1 89.62 112 ASN B CA 1
ATOM 2954 C C . ASN B 1 112 ? -14.773 2.973 10.922 1 89.62 112 ASN B C 1
ATOM 2956 O O . ASN B 1 112 ? -15.281 1.904 11.266 1 89.62 112 ASN B O 1
ATOM 2960 N N . THR B 1 113 ? -13.664 3.055 10.414 1 91.44 113 THR B N 1
ATOM 2961 C CA . THR B 1 113 ? -12.82 1.876 10.234 1 91.44 113 THR B CA 1
ATOM 2962 C C . THR B 1 113 ? -11.617 1.926 11.18 1 91.44 113 THR B C 1
ATOM 2964 O O . THR B 1 113 ? -10.836 2.875 11.141 1 91.44 113 THR B O 1
ATOM 2967 N N . SER B 1 114 ? -11.531 0.926 12.031 1 93.44 114 SER B N 1
ATOM 2968 C CA . SER B 1 114 ? -10.406 0.876 12.961 1 93.44 114 SER B CA 1
ATOM 2969 C C . SER B 1 114 ? -9.094 0.596 12.242 1 93.44 114 SER B C 1
ATOM 2971 O O . SER B 1 114 ? -9.086 -0.019 11.172 1 93.44 114 SER B O 1
ATOM 2973 N N . ILE B 1 115 ? -7.992 0.994 12.875 1 94.25 115 ILE B N 1
ATOM 2974 C CA . ILE B 1 115 ? -6.66 0.791 12.312 1 94.25 115 ILE B CA 1
ATOM 2975 C C . ILE B 1 115 ? -6.387 -0.705 12.164 1 94.25 115 ILE B C 1
ATOM 2977 O O . ILE B 1 115 ? -5.688 -1.125 11.234 1 94.25 115 ILE B O 1
ATOM 2981 N N . ASP B 1 116 ? -6.996 -1.509 13 1 93.94 116 ASP B N 1
ATOM 2982 C CA . ASP B 1 116 ? -6.797 -2.953 12.953 1 93.94 116 ASP B CA 1
ATOM 2983 C C . ASP B 1 116 ? -7.32 -3.539 11.641 1 93.94 116 ASP B C 1
ATOM 2985 O O . ASP B 1 116 ? -6.738 -4.484 11.102 1 93.94 116 ASP B O 1
ATOM 2989 N N . ILE B 1 117 ? -8.367 -3 11.133 1 92.69 117 ILE B N 1
ATOM 2990 C CA . ILE B 1 117 ? -8.93 -3.459 9.867 1 92.69 117 ILE B CA 1
ATOM 2991 C C . ILE B 1 117 ? -7.984 -3.09 8.727 1 92.69 117 ILE B C 1
ATOM 2993 O O . ILE B 1 117 ? -7.73 -3.902 7.828 1 92.69 117 ILE B O 1
ATOM 2997 N N . ASP B 1 118 ? -7.453 -1.857 8.742 1 94.5 118 ASP B N 1
ATOM 2998 C CA . ASP B 1 118 ? -6.461 -1.447 7.746 1 94.5 118 ASP B CA 1
ATOM 2999 C C . ASP B 1 118 ? -5.277 -2.412 7.719 1 94.5 118 ASP B C 1
ATOM 3001 O O . ASP B 1 118 ? -4.836 -2.828 6.648 1 94.5 118 ASP B O 1
ATOM 3005 N N . VAL B 1 119 ? -4.812 -2.707 8.891 1 96 119 VAL B N 1
ATOM 3006 C CA . VAL B 1 119 ? -3.646 -3.574 9.016 1 96 119 VAL B CA 1
ATOM 3007 C C . VAL B 1 119 ? -3.988 -4.977 8.516 1 96 119 VAL B C 1
ATOM 3009 O O . VAL B 1 119 ? -3.223 -5.57 7.75 1 96 119 VAL B O 1
ATOM 3012 N N . LYS B 1 120 ? -5.105 -5.492 8.891 1 94.56 120 LYS B N 1
ATOM 3013 C CA . LYS B 1 120 ? -5.52 -6.836 8.492 1 94.56 120 LYS B CA 1
ATOM 3014 C C . LYS B 1 120 ? -5.613 -6.961 6.977 1 94.56 120 LYS B C 1
ATOM 3016 O O . LYS B 1 120 ? -5.129 -7.934 6.398 1 94.56 120 LYS B O 1
ATOM 3021 N N . LEU B 1 121 ? -6.254 -5.996 6.363 1 93.25 121 LEU B N 1
ATOM 3022 C CA . LEU B 1 121 ? -6.391 -6.031 4.91 1 93.25 121 LEU B CA 1
ATOM 3023 C C . LEU B 1 121 ? -5.023 -5.98 4.238 1 93.25 121 LEU B C 1
ATOM 3025 O O . LEU B 1 121 ? -4.781 -6.691 3.262 1 93.25 121 LEU B O 1
ATOM 3029 N N . MET B 1 122 ? -4.168 -5.16 4.762 1 96.19 122 MET B N 1
ATOM 3030 C CA . MET B 1 122 ? -2.826 -5.027 4.199 1 96.19 122 MET B CA 1
ATOM 3031 C C . MET B 1 122 ? -2.049 -6.332 4.328 1 96.19 122 MET B C 1
ATOM 3033 O O . MET B 1 122 ? -1.301 -6.707 3.426 1 96.19 122 MET B O 1
ATOM 3037 N N . VAL B 1 123 ? -2.23 -7.008 5.461 1 96.81 123 VAL B N 1
ATOM 3038 C CA . VAL B 1 123 ? -1.521 -8.266 5.684 1 96.81 123 VAL B CA 1
ATOM 3039 C C . VAL B 1 123 ? -1.988 -9.312 4.676 1 96.81 123 VAL B C 1
ATOM 3041 O O . VAL B 1 123 ? -1.17 -9.938 3.996 1 96.81 123 VAL B O 1
ATOM 3044 N N . VAL B 1 124 ? -3.229 -9.438 4.488 1 94.69 124 VAL B N 1
ATOM 3045 C CA . VAL B 1 124 ? -3.787 -10.5 3.652 1 94.69 124 VAL B CA 1
ATOM 3046 C C . VAL B 1 124 ? -3.607 -10.141 2.18 1 94.69 124 VAL B C 1
ATOM 3048 O O . VAL B 1 124 ? -3.162 -10.977 1.384 1 94.69 124 VAL B O 1
ATOM 3051 N N . ASN B 1 125 ? -3.883 -8.883 1.768 1 93 125 ASN B N 1
ATOM 3052 C CA . ASN B 1 125 ? -3.969 -8.492 0.364 1 93 125 ASN B CA 1
ATOM 3053 C C . ASN B 1 125 ? -2.6 -8.125 -0.199 1 93 125 ASN B C 1
ATOM 3055 O O . ASN B 1 125 ? -2.424 -8.055 -1.417 1 93 125 ASN B O 1
ATOM 3059 N N . TYR B 1 126 ? -1.663 -7.883 0.667 1 95.19 126 TYR B N 1
ATOM 3060 C CA . TYR B 1 126 ? -0.364 -7.422 0.192 1 95.19 126 TYR B CA 1
ATOM 3061 C C . TYR B 1 126 ? 0.766 -8.219 0.829 1 95.19 126 TYR B C 1
ATOM 3063 O O . TYR B 1 126 ? 1.385 -9.062 0.174 1 95.19 126 TYR B O 1
ATOM 3071 N N . PHE B 1 127 ? 1.014 -8.188 2.189 1 97.81 127 PHE B N 1
ATOM 3072 C CA . PHE B 1 127 ? 2.178 -8.797 2.824 1 97.81 127 PHE B CA 1
ATOM 3073 C C . PHE B 1 127 ? 2.178 -10.305 2.621 1 97.81 127 PHE B C 1
ATOM 3075 O O . PHE B 1 127 ? 3.232 -10.914 2.424 1 97.81 127 PHE B O 1
ATOM 3082 N N . GLY B 1 128 ? 1.021 -10.93 2.791 1 97.88 128 GLY B N 1
ATOM 3083 C CA . GLY B 1 128 ? 0.94 -12.367 2.574 1 97.88 128 GLY B CA 1
ATOM 3084 C C . GLY B 1 128 ? 1.454 -12.797 1.212 1 97.88 128 GLY B C 1
ATOM 3085 O O . GLY B 1 128 ? 2.186 -13.781 1.099 1 97.88 128 GLY B O 1
ATOM 3086 N N . HIS B 1 129 ? 1.073 -12.055 0.169 1 96.81 129 HIS B N 1
ATOM 3087 C CA . HIS B 1 129 ? 1.537 -12.344 -1.184 1 96.81 129 HIS B CA 1
ATOM 3088 C C . HIS B 1 129 ? 3.037 -12.102 -1.314 1 96.81 129 HIS B C 1
ATOM 3090 O O . HIS B 1 129 ? 3.742 -12.891 -1.952 1 96.81 129 HIS B O 1
ATOM 3096 N N . VAL B 1 130 ? 3.539 -10.984 -0.757 1 97.19 130 VAL B N 1
ATOM 3097 C CA . VAL B 1 130 ? 4.957 -10.656 -0.794 1 97.19 130 VAL B CA 1
ATOM 3098 C C . VAL B 1 130 ? 5.77 -11.773 -0.151 1 97.19 130 VAL B C 1
ATOM 3100 O O . VAL B 1 130 ? 6.766 -12.234 -0.718 1 97.19 130 VAL B O 1
ATOM 3103 N N . ALA B 1 131 ? 5.309 -12.234 1.021 1 97.81 131 ALA B N 1
ATOM 3104 C CA . ALA B 1 131 ? 6.004 -13.305 1.724 1 97.81 131 ALA B CA 1
ATOM 3105 C C . ALA B 1 131 ? 6.02 -14.586 0.888 1 97.81 131 ALA B C 1
ATOM 3107 O O . ALA B 1 131 ? 7.043 -15.273 0.816 1 97.81 131 ALA B O 1
ATOM 3108 N N . LEU B 1 132 ? 4.918 -14.898 0.286 1 98.25 132 LEU B N 1
ATOM 3109 C CA . LEU B 1 132 ? 4.812 -16.094 -0.54 1 98.25 132 LEU B CA 1
ATOM 3110 C C . LEU B 1 132 ? 5.742 -16.016 -1.746 1 98.25 132 LEU B C 1
ATOM 3112 O O . LEU B 1 132 ? 6.477 -16.953 -2.037 1 98.25 132 LEU B O 1
ATOM 3116 N N . ILE B 1 133 ? 5.762 -14.891 -2.436 1 97.88 133 ILE B N 1
ATOM 3117 C CA . ILE B 1 133 ? 6.594 -14.672 -3.611 1 97.88 133 ILE B CA 1
ATOM 3118 C C . ILE B 1 133 ? 8.07 -14.773 -3.225 1 97.88 133 ILE B C 1
ATOM 3120 O O . ILE B 1 133 ? 8.852 -15.438 -3.902 1 97.88 133 ILE B O 1
ATOM 3124 N N . LYS B 1 134 ? 8.43 -14.109 -2.115 1 97.06 134 LYS B N 1
ATOM 3125 C CA . LYS B 1 134 ? 9.812 -14.148 -1.663 1 97.06 134 LYS B CA 1
ATOM 3126 C C . LYS B 1 134 ? 10.258 -15.57 -1.349 1 97.06 134 LYS B C 1
ATOM 3128 O O . LYS B 1 134 ? 11.43 -15.914 -1.494 1 97.06 134 LYS B O 1
ATOM 3133 N N . SER B 1 135 ? 9.328 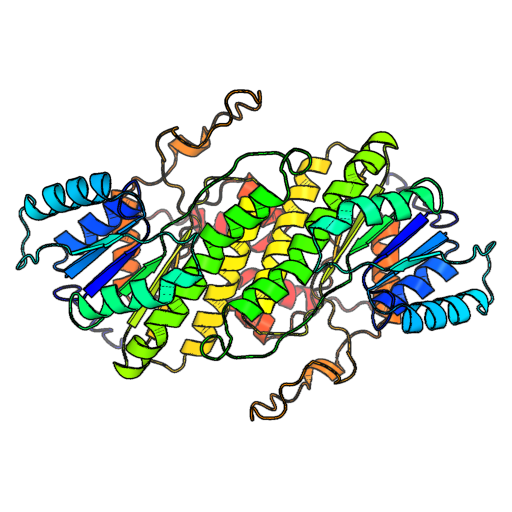-16.406 -0.912 1 97.81 135 SER B N 1
ATOM 3134 C CA . SER B 1 135 ? 9.641 -17.781 -0.534 1 97.81 135 SER B CA 1
ATOM 3135 C C . SER B 1 135 ? 9.766 -18.672 -1.762 1 97.81 135 SER B C 1
ATOM 3137 O O . SER B 1 135 ? 10.531 -19.641 -1.753 1 97.81 135 SER B O 1
ATOM 3139 N N . ILE B 1 136 ? 9.094 -18.359 -2.836 1 98.19 136 ILE B N 1
ATOM 3140 C CA . ILE B 1 136 ? 9.031 -19.219 -4.012 1 98.19 136 ILE B CA 1
ATOM 3141 C C . ILE B 1 136 ? 10.023 -18.734 -5.062 1 98.19 136 ILE B C 1
ATOM 3143 O O . ILE B 1 136 ? 10.617 -19.531 -5.789 1 98.19 136 ILE B O 1
ATOM 3147 N N . LEU B 1 137 ? 10.32 -17.469 -5.09 1 97.31 137 LEU B N 1
ATOM 3148 C CA . LEU B 1 137 ? 11.078 -16.797 -6.141 1 97.31 137 LEU B CA 1
ATOM 3149 C C . LEU B 1 137 ? 12.477 -17.391 -6.273 1 97.31 137 LEU B C 1
ATOM 3151 O O . LEU B 1 137 ? 12.945 -17.625 -7.387 1 97.31 137 LEU B O 1
ATOM 3155 N N . PRO B 1 138 ? 13.164 -17.688 -5.164 1 96.62 138 PRO B N 1
ATOM 3156 C CA . PRO B 1 138 ? 14.5 -18.266 -5.305 1 96.62 138 PRO B C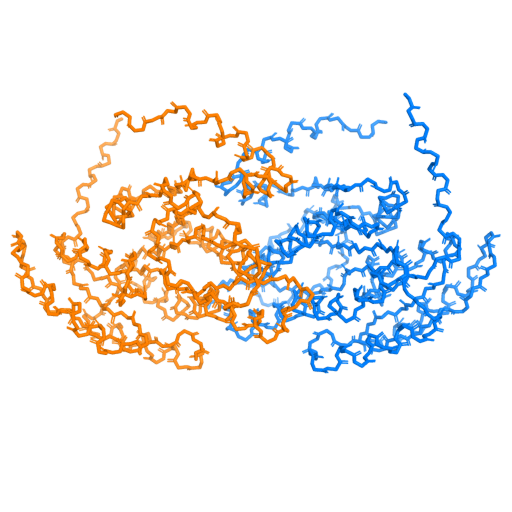A 1
ATOM 3157 C C . PRO B 1 138 ? 14.484 -19.578 -6.098 1 96.62 138 PRO B C 1
ATOM 3159 O O . PRO B 1 138 ? 15.398 -19.828 -6.891 1 96.62 138 PRO B O 1
ATOM 3162 N N . SER B 1 139 ? 13.5 -20.391 -5.906 1 97.38 139 SER B N 1
ATOM 3163 C CA . SER B 1 139 ? 13.383 -21.641 -6.645 1 97.38 139 SER B CA 1
ATOM 3164 C C . SER B 1 139 ? 13.141 -21.391 -8.125 1 97.38 139 SER B C 1
ATOM 3166 O O . SER B 1 139 ? 13.68 -22.094 -8.984 1 97.38 139 SER B O 1
ATOM 3168 N N . MET B 1 140 ? 12.336 -20.391 -8.477 1 96.69 140 MET B N 1
ATOM 3169 C CA . MET B 1 140 ? 12.078 -20.031 -9.867 1 96.69 140 MET B CA 1
ATOM 3170 C C . MET B 1 140 ? 13.352 -19.516 -10.539 1 96.69 140 MET B C 1
ATOM 3172 O O . MET B 1 140 ? 13.625 -19.844 -11.695 1 96.69 140 MET B O 1
ATOM 3176 N N . ILE B 1 141 ? 14.07 -18.734 -9.789 1 94.62 141 ILE B N 1
ATOM 3177 C CA . ILE B 1 141 ? 15.32 -18.188 -10.305 1 94.62 141 ILE B CA 1
ATOM 3178 C C . ILE B 1 141 ? 16.297 -19.328 -10.586 1 94.62 141 ILE B C 1
ATOM 3180 O O . ILE B 1 141 ? 16.938 -19.359 -11.641 1 94.62 141 ILE B O 1
ATOM 3184 N N . LYS B 1 142 ? 16.422 -20.234 -9.68 1 95.62 142 LYS B N 1
ATOM 3185 C CA . LYS B 1 142 ? 17.297 -21.391 -9.844 1 95.62 142 LYS B CA 1
ATOM 3186 C C . LYS B 1 142 ? 16.875 -22.219 -11.047 1 95.62 142 LYS B C 1
ATOM 3188 O O . LYS B 1 142 ? 17.719 -22.703 -11.812 1 95.62 142 LYS B O 1
ATOM 3193 N N . ALA B 1 143 ? 15.617 -22.438 -11.258 1 94.94 143 ALA B N 1
ATOM 3194 C CA . ALA B 1 143 ? 15.07 -23.219 -12.375 1 94.94 143 ALA B CA 1
ATOM 3195 C C . ALA B 1 143 ? 15.211 -22.453 -13.688 1 94.94 143 ALA B C 1
ATOM 3197 O O . ALA B 1 143 ? 15.148 -23.047 -14.766 1 94.94 143 ALA B O 1
ATOM 3198 N N . GLY B 1 144 ? 15.336 -21.109 -13.664 1 93.69 144 GLY B N 1
ATOM 3199 C CA . GLY B 1 144 ? 15.492 -20.25 -14.828 1 93.69 144 GLY B CA 1
ATOM 3200 C C . GLY B 1 144 ? 14.188 -20.016 -15.57 1 93.69 144 GLY B C 1
ATOM 3201 O O . GLY B 1 144 ? 14.188 -19.734 -16.766 1 93.69 144 GLY B O 1
ATOM 3202 N N . ASN B 1 145 ? 13.125 -20.281 -14.906 1 91.81 145 ASN B N 1
ATOM 3203 C CA . ASN B 1 145 ? 11.805 -20.094 -15.492 1 91.81 145 ASN B CA 1
ATOM 3204 C C . ASN B 1 145 ? 10.734 -19.891 -14.414 1 91.81 145 ASN B C 1
ATOM 3206 O O . ASN B 1 145 ? 10.867 -20.406 -13.305 1 91.81 145 ASN B O 1
ATOM 3210 N N . GLY B 1 146 ? 9.734 -19.094 -14.742 1 94.06 146 GLY B N 1
ATOM 3211 C CA . GLY B 1 146 ? 8.633 -18.891 -13.812 1 94.06 146 GLY B CA 1
ATOM 3212 C C . GLY B 1 146 ? 7.695 -17.781 -14.234 1 94.06 146 GLY B C 1
ATOM 3213 O O . GLY B 1 146 ? 8.094 -16.875 -14.961 1 94.06 146 GLY B O 1
ATOM 3214 N N . HIS B 1 147 ? 6.43 -17.922 -13.82 1 93.88 147 HIS B N 1
ATOM 3215 C CA . HIS B 1 147 ? 5.406 -16.891 -13.992 1 93.88 147 HIS B CA 1
ATOM 3216 C C . HIS B 1 147 ? 4.781 -16.516 -12.648 1 93.88 147 HIS B C 1
ATOM 3218 O O . HIS B 1 147 ? 4.367 -17.391 -11.883 1 93.88 147 HIS B O 1
ATOM 3224 N N . ILE B 1 148 ? 4.852 -15.281 -12.406 1 94.44 148 ILE B N 1
ATOM 3225 C CA . ILE B 1 148 ? 4.176 -14.75 -11.227 1 94.44 148 ILE B CA 1
ATOM 3226 C C . ILE B 1 148 ? 3.041 -13.82 -11.664 1 94.44 148 ILE B C 1
ATOM 3228 O O . ILE B 1 148 ? 3.279 -12.789 -12.297 1 94.44 148 ILE B O 1
ATOM 3232 N N . VAL B 1 149 ? 1.805 -14.219 -11.289 1 91.88 149 VAL B N 1
ATOM 3233 C CA . VAL B 1 149 ? 0.614 -13.523 -11.758 1 91.88 149 VAL B CA 1
ATOM 3234 C C . VAL B 1 149 ? -0.108 -12.883 -10.578 1 91.88 149 VAL B C 1
ATOM 3236 O O . VAL B 1 149 ? -0.291 -13.516 -9.539 1 91.88 149 VAL B O 1
ATOM 3239 N N . SER B 1 150 ? -0.383 -11.641 -10.742 1 89.88 150 SER B N 1
ATOM 3240 C CA . SER B 1 150 ? -1.229 -10.953 -9.773 1 89.88 150 SER B CA 1
ATOM 3241 C C . SER B 1 150 ? -2.613 -10.672 -10.352 1 89.88 150 SER B C 1
ATOM 3243 O O . SER B 1 150 ? -2.738 -10.148 -11.453 1 89.88 150 SER B O 1
ATOM 3245 N N . VAL B 1 151 ? -3.646 -11.094 -9.594 1 82.94 151 VAL B N 1
ATOM 3246 C CA . VAL B 1 151 ? -5.023 -10.836 -9.992 1 82.94 151 VAL B CA 1
ATOM 3247 C C . VAL B 1 151 ? -5.688 -9.898 -8.984 1 82.94 151 VAL B C 1
ATOM 3249 O O . VAL B 1 151 ? -5.672 -10.164 -7.781 1 82.94 151 VAL B O 1
ATOM 3252 N N . SER B 1 152 ? -6.043 -8.688 -9.398 1 71.94 152 SER B N 1
ATOM 3253 C CA . SER B 1 152 ? -6.73 -7.734 -8.539 1 71.94 152 SER B CA 1
ATOM 3254 C C . SER B 1 152 ? -8.203 -7.617 -8.914 1 71.94 152 SER B C 1
ATOM 3256 O O . SER B 1 152 ? -8.562 -7.699 -10.086 1 71.94 152 SER B O 1
ATOM 3258 N N . ASN B 1 153 ? -9.094 -7.641 -7.875 1 61.84 153 ASN B N 1
ATOM 3259 C CA . ASN B 1 153 ? -10.516 -7.488 -8.133 1 61.84 153 ASN B CA 1
ATOM 3260 C C . ASN B 1 153 ? -11.016 -6.102 -7.746 1 61.84 153 ASN B C 1
ATOM 3262 O O . ASN B 1 153 ? -10.555 -5.523 -6.762 1 61.84 153 ASN B O 1
ATOM 3266 N N . ALA B 1 154 ? -11.656 -5.371 -8.695 1 50.53 154 ALA B N 1
ATOM 3267 C CA . ALA B 1 154 ? -12.164 -4.023 -8.453 1 50.53 154 ALA B CA 1
ATOM 3268 C C . ALA B 1 154 ? -13.453 -4.062 -7.637 1 50.53 154 ALA B C 1
ATOM 3270 O O . ALA B 1 154 ? -14.547 -3.971 -8.195 1 50.53 154 ALA B O 1
ATOM 3271 N N . SER B 1 155 ? -13.516 -4.66 -6.582 1 48.84 155 SER B N 1
ATOM 3272 C CA . SER B 1 155 ? -14.859 -4.742 -6.035 1 48.84 155 SER B CA 1
ATOM 3273 C C . SER B 1 155 ? -15.07 -3.717 -4.922 1 48.84 155 SER B C 1
ATOM 3275 O O . SER B 1 155 ? -16.203 -3.412 -4.559 1 48.84 155 SER B O 1
ATOM 3277 N N . SER B 1 156 ? -14.062 -3.234 -4.254 1 51.5 156 SER B N 1
ATOM 3278 C CA . SER B 1 156 ? -14.359 -2.369 -3.119 1 51.5 156 SER B CA 1
ATOM 3279 C C . SER B 1 156 ? -13.617 -1.041 -3.225 1 51.5 156 SER B C 1
ATOM 3281 O O . SER B 1 156 ? -12.523 -0.978 -3.793 1 51.5 156 SER B O 1
ATOM 3283 N N . PHE B 1 157 ? -14.422 -0.014 -2.721 1 57.53 157 PHE B N 1
ATOM 3284 C CA . PHE B 1 157 ? -13.898 1.347 -2.775 1 57.53 157 PHE B CA 1
ATOM 3285 C C . PHE B 1 157 ? -13.523 1.838 -1.383 1 57.53 157 PHE B C 1
ATOM 3287 O O . PHE B 1 157 ? -13.43 3.045 -1.148 1 57.53 157 PHE B O 1
ATOM 3294 N N . SER B 1 158 ? -13.289 0.875 -0.539 1 72.06 158 SER B N 1
ATOM 3295 C CA . SER B 1 158 ? -12.852 1.372 0.76 1 72.06 158 SER B CA 1
ATOM 3296 C C . SER B 1 158 ? -11.383 1.783 0.727 1 72.06 158 SER B C 1
ATOM 3298 O O . SER B 1 158 ? -10.617 1.312 -0.119 1 72.06 158 SER B O 1
ATOM 3300 N N . SER B 1 159 ? -11.031 2.672 1.662 1 74.38 159 SER B N 1
ATOM 3301 C CA . SER B 1 159 ? -9.664 3.174 1.741 1 74.38 159 SER B CA 1
ATOM 3302 C C . SER B 1 159 ? -8.68 2.051 2.047 1 74.38 159 SER B C 1
ATOM 3304 O O . SER B 1 159 ? -7.582 2.014 1.487 1 74.38 159 SER B O 1
ATOM 3306 N N . SER B 1 160 ? -9.086 1.155 2.959 1 87.12 160 SER B N 1
ATOM 3307 C CA . SER B 1 160 ? -8.195 0.065 3.346 1 87.12 160 SER B CA 1
ATOM 3308 C C . SER B 1 160 ? -7.938 -0.877 2.174 1 87.12 160 SER B C 1
ATOM 3310 O O . SER B 1 160 ? -6.801 -1.301 1.95 1 87.12 160 SER B O 1
ATOM 3312 N N . TYR B 1 161 ? -8.945 -1.159 1.46 1 83.44 161 TYR B N 1
ATOM 3313 C CA . TYR B 1 161 ? -8.797 -2.016 0.29 1 83.44 161 TYR B CA 1
ATOM 3314 C C . TYR B 1 161 ? -7.965 -1.325 -0.787 1 83.44 161 TYR B C 1
ATOM 3316 O O . TYR B 1 161 ? -7.027 -1.915 -1.33 1 83.44 161 TYR B O 1
ATOM 3324 N N . ALA B 1 162 ? -8.344 -0.106 -1.106 1 78.62 162 ALA B N 1
ATOM 3325 C CA . ALA B 1 162 ? -7.605 0.657 -2.111 1 78.62 162 ALA B CA 1
ATOM 3326 C C . ALA B 1 162 ? -6.117 0.721 -1.771 1 78.62 162 ALA B C 1
ATOM 3328 O O . ALA B 1 162 ? -5.266 0.523 -2.643 1 78.62 162 ALA B O 1
ATOM 3329 N N . ALA B 1 163 ? -5.844 1 -0.553 1 87.62 163 ALA B N 1
ATOM 3330 C CA . ALA B 1 163 ? -4.453 1.093 -0.117 1 87.62 163 ALA B CA 1
ATOM 3331 C C . ALA B 1 163 ? -3.727 -0.233 -0.319 1 87.62 163 ALA B C 1
ATOM 3333 O O . ALA B 1 163 ? -2.611 -0.263 -0.845 1 87.62 163 ALA 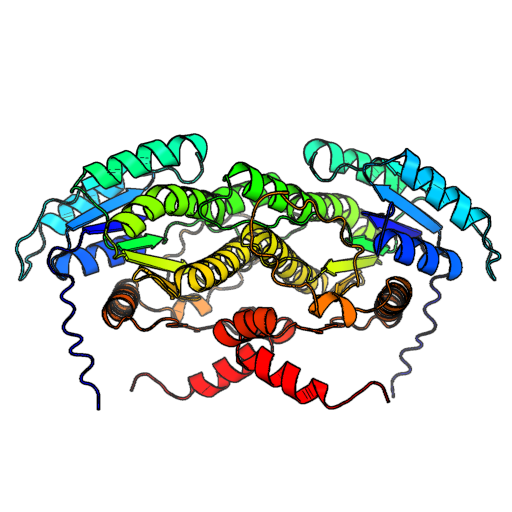B O 1
ATOM 3334 N N . SER B 1 164 ? -4.32 -1.314 0.09 1 90.5 164 SER B N 1
ATOM 3335 C CA . SER B 1 164 ? -3.682 -2.621 -0.029 1 90.5 164 SER B CA 1
ATOM 3336 C C . SER B 1 164 ? -3.475 -3.004 -1.49 1 90.5 164 SER B C 1
ATOM 3338 O O . SER B 1 164 ? -2.432 -3.553 -1.852 1 90.5 164 SER B O 1
ATOM 3340 N N . GLU B 1 165 ? -4.434 -2.713 -2.285 1 83.5 165 GLU B N 1
ATOM 3341 C CA . GLU B 1 165 ? -4.328 -3.021 -3.709 1 83.5 165 GLU B CA 1
ATOM 3342 C C . GLU B 1 165 ? -3.238 -2.191 -4.375 1 83.5 165 GLU B C 1
ATOM 3344 O O . GLU B 1 165 ? -2.494 -2.697 -5.219 1 83.5 165 GLU B O 1
ATOM 3349 N N . HIS B 1 166 ? -3.172 -0.998 -4.074 1 80.81 166 HIS B N 1
ATOM 3350 C CA . HIS B 1 166 ? -2.141 -0.142 -4.652 1 80.81 166 HIS B CA 1
ATOM 3351 C C . HIS B 1 166 ? -0.751 -0.562 -4.184 1 80.81 166 HIS B C 1
ATOM 3353 O O . HIS B 1 166 ? 0.217 -0.465 -4.941 1 80.81 166 HIS B O 1
ATOM 3359 N N . ALA B 1 167 ? -0.66 -0.883 -2.949 1 88.94 167 ALA B N 1
ATOM 3360 C CA . ALA B 1 167 ? 0.609 -1.418 -2.461 1 88.94 167 ALA B CA 1
ATOM 3361 C C . ALA B 1 167 ? 1.023 -2.654 -3.254 1 88.94 167 ALA B C 1
ATOM 3363 O O . ALA B 1 167 ? 2.176 -2.773 -3.676 1 88.94 167 ALA B O 1
ATOM 3364 N N . LYS B 1 168 ? 0.051 -3.521 -3.439 1 88.88 168 LYS B N 1
ATOM 3365 C CA . LYS B 1 168 ? 0.292 -4.742 -4.203 1 88.88 168 LYS B CA 1
ATOM 3366 C C . LYS B 1 168 ? 0.738 -4.422 -5.625 1 88.88 168 LYS B C 1
ATOM 3368 O O . LYS B 1 168 ? 1.719 -4.984 -6.117 1 88.88 168 LYS B O 1
ATOM 3373 N N . GLN B 1 169 ? 0.086 -3.572 -6.211 1 79.62 169 GLN B N 1
ATOM 3374 C CA . GLN B 1 169 ? 0.407 -3.195 -7.586 1 79.62 169 GLN B CA 1
ATOM 3375 C C . GLN B 1 169 ? 1.813 -2.609 -7.68 1 79.62 169 GLN B C 1
ATOM 3377 O O . GLN B 1 169 ? 2.57 -2.943 -8.594 1 79.62 169 GLN B O 1
ATOM 3382 N N . ALA B 1 170 ? 2.156 -1.718 -6.836 1 79.12 170 ALA B N 1
ATOM 3383 C CA . ALA B 1 170 ? 3.488 -1.119 -6.82 1 79.12 170 ALA B CA 1
ATOM 3384 C C . ALA B 1 170 ? 4.566 -2.186 -6.656 1 79.12 170 ALA B C 1
ATOM 3386 O O . ALA B 1 170 ? 5.594 -2.15 -7.34 1 79.12 170 ALA B O 1
ATOM 3387 N N . PHE B 1 171 ? 4.316 -3.107 -5.797 1 87.19 171 PHE B N 1
ATOM 3388 C CA . PHE B 1 171 ? 5.246 -4.207 -5.578 1 87.19 171 PHE B CA 1
ATOM 3389 C C . PHE B 1 171 ? 5.477 -4.988 -6.867 1 87.19 171 PHE B C 1
ATOM 3391 O O . PHE B 1 171 ? 6.621 -5.266 -7.234 1 87.19 171 PHE B O 1
ATOM 3398 N N . PHE B 1 172 ? 4.434 -5.285 -7.512 1 83.88 172 PHE B N 1
ATOM 3399 C CA . PHE B 1 172 ? 4.535 -6.117 -8.703 1 83.88 172 PHE B CA 1
ATOM 3400 C C . PHE B 1 172 ? 5.234 -5.367 -9.836 1 83.88 172 PHE B C 1
ATOM 3402 O O . PHE B 1 172 ? 5.949 -5.973 -10.641 1 83.88 172 PHE B O 1
ATOM 3409 N N . GLU B 1 173 ? 5.055 -4.133 -9.867 1 74.94 173 GLU B N 1
ATOM 3410 C CA . GLU B 1 173 ? 5.77 -3.342 -10.867 1 74.94 173 GLU B CA 1
ATOM 3411 C C . GLU B 1 173 ? 7.273 -3.371 -10.617 1 74.94 173 GLU B C 1
ATOM 3413 O O . GLU B 1 173 ? 8.055 -3.516 -11.562 1 74.94 173 GLU B O 1
ATOM 3418 N N . VAL B 1 174 ? 7.637 -3.203 -9.383 1 79.25 174 VAL B N 1
ATOM 3419 C CA . VAL B 1 174 ? 9.055 -3.234 -9.047 1 79.25 174 VAL B CA 1
ATOM 3420 C C . VAL B 1 174 ? 9.609 -4.641 -9.266 1 79.25 174 VAL B C 1
ATOM 3422 O O . VAL B 1 174 ? 10.719 -4.809 -9.773 1 79.25 174 VAL B O 1
ATOM 3425 N N . LEU B 1 175 ? 8.812 -5.617 -8.883 1 85.06 175 LEU B N 1
ATOM 3426 C CA . LEU B 1 175 ? 9.203 -7.008 -9.102 1 85.06 175 LEU B CA 1
ATOM 3427 C C . LEU B 1 175 ? 9.477 -7.27 -10.578 1 85.06 175 LEU B C 1
ATOM 3429 O O . LEU B 1 175 ? 10.484 -7.887 -10.93 1 85.06 175 LEU B O 1
ATOM 3433 N N . ARG B 1 176 ? 8.578 -6.805 -11.375 1 81.56 176 ARG B N 1
ATOM 3434 C CA . ARG B 1 176 ? 8.727 -6.957 -12.82 1 81.56 176 ARG B CA 1
ATOM 3435 C C . ARG B 1 176 ? 10.016 -6.32 -13.312 1 81.56 176 ARG B C 1
ATOM 3437 O O . ARG B 1 176 ? 10.75 -6.914 -14.109 1 81.56 176 ARG B O 1
ATOM 3444 N N . ALA B 1 177 ? 10.266 -5.125 -12.852 1 74.5 177 ALA B N 1
ATOM 3445 C CA . ALA B 1 177 ? 11.469 -4.398 -13.25 1 74.5 177 ALA B CA 1
ATOM 3446 C C . ALA B 1 177 ? 12.727 -5.148 -12.82 1 74.5 177 ALA B C 1
ATOM 3448 O O . ALA B 1 177 ? 13.688 -5.254 -13.594 1 74.5 177 ALA B O 1
ATOM 3449 N N . GLU B 1 178 ? 12.789 -5.691 -11.664 1 79.62 178 GLU B N 1
ATOM 3450 C CA . GLU B 1 178 ? 13.969 -6.371 -11.141 1 79.62 178 GLU B CA 1
ATOM 3451 C C . GLU B 1 178 ? 14.211 -7.695 -11.859 1 79.62 178 GLU B C 1
ATOM 3453 O O . GLU B 1 178 ? 15.352 -8.148 -11.961 1 79.62 178 GLU B O 1
ATOM 3458 N N . LEU B 1 179 ? 13.094 -8.289 -12.359 1 82.38 179 LEU B N 1
ATOM 3459 C CA . LEU B 1 179 ? 13.211 -9.609 -12.977 1 82.38 179 LEU B CA 1
ATOM 3460 C C . LEU B 1 179 ? 13.289 -9.5 -14.492 1 82.38 179 LEU B C 1
ATOM 3462 O O . LEU B 1 179 ? 13.305 -10.516 -15.195 1 82.38 179 LEU B O 1
ATOM 3466 N N . ALA B 1 180 ? 13.383 -8.312 -15.008 1 77.25 180 ALA B N 1
ATOM 3467 C CA . ALA B 1 180 ? 13.336 -8.047 -16.453 1 77.25 180 ALA B CA 1
ATOM 3468 C C . ALA B 1 180 ? 14.469 -8.766 -17.172 1 77.25 180 ALA B C 1
ATOM 3470 O O . ALA B 1 180 ? 14.328 -9.148 -18.328 1 77.25 180 ALA B O 1
ATOM 3471 N N . SER B 1 181 ? 15.555 -9.016 -16.484 1 79.19 181 SER B N 1
ATOM 3472 C CA . SER B 1 181 ? 16.703 -9.641 -17.125 1 79.19 181 SER B CA 1
ATOM 3473 C C . SER B 1 181 ? 16.688 -11.156 -16.953 1 79.19 181 SER B C 1
ATOM 3475 O O . SER B 1 181 ? 17.609 -11.844 -17.406 1 79.19 181 SER B O 1
ATOM 3477 N N . THR B 1 182 ? 15.703 -11.648 -16.281 1 85.81 182 THR B N 1
ATOM 3478 C CA . THR B 1 182 ? 15.57 -13.086 -16.062 1 85.81 182 THR B CA 1
ATOM 3479 C C . THR B 1 182 ? 14.477 -13.664 -16.953 1 85.81 182 THR B C 1
ATOM 3481 O O . THR B 1 182 ? 13.828 -12.93 -17.703 1 85.81 182 THR B O 1
ATOM 3484 N N . ASN B 1 183 ? 14.328 -14.945 -16.938 1 88.88 183 ASN B N 1
ATOM 3485 C CA . ASN B 1 183 ? 13.273 -15.625 -17.688 1 88.88 183 ASN B CA 1
ATOM 3486 C C . ASN B 1 183 ? 12.023 -15.812 -16.828 1 88.88 183 ASN B C 1
ATOM 3488 O O . ASN B 1 183 ? 11.195 -16.672 -17.109 1 88.88 183 ASN B O 1
ATOM 3492 N N . ILE B 1 184 ? 12.008 -15.07 -15.789 1 91.25 184 ILE B N 1
ATOM 3493 C CA . ILE B 1 184 ? 10.828 -15.078 -14.93 1 91.25 184 ILE B CA 1
ATOM 3494 C C . ILE B 1 184 ? 9.906 -13.93 -15.32 1 91.25 184 ILE B C 1
ATOM 3496 O O . ILE B 1 184 ? 10.32 -12.773 -15.352 1 91.25 184 ILE B O 1
ATOM 3500 N N . HIS B 1 185 ? 8.617 -14.273 -15.578 1 88.44 185 HIS B N 1
ATOM 3501 C CA . HIS B 1 185 ? 7.648 -13.305 -16.078 1 88.44 185 HIS B CA 1
ATOM 3502 C C . HIS B 1 185 ? 6.66 -12.906 -14.992 1 88.44 185 HIS B C 1
ATOM 3504 O O . HIS B 1 185 ? 6.141 -13.758 -14.273 1 88.44 185 HIS B O 1
ATOM 3510 N N . VAL B 1 186 ? 6.488 -11.594 -14.906 1 87.25 186 VAL B N 1
ATOM 3511 C CA . VAL B 1 186 ? 5.531 -11.047 -13.953 1 87.25 186 VAL B CA 1
ATOM 3512 C C . VAL B 1 186 ? 4.344 -10.445 -14.703 1 87.25 186 VAL B C 1
ATOM 3514 O O . VAL B 1 186 ? 4.516 -9.57 -15.547 1 87.25 186 VAL B O 1
ATOM 3517 N N . VAL B 1 187 ? 3.133 -10.992 -14.406 1 81.94 187 VAL B N 1
ATOM 3518 C CA . VAL B 1 187 ? 1.903 -10.516 -15.031 1 81.94 187 VAL B CA 1
ATOM 3519 C C . VAL B 1 187 ? 1 -9.883 -13.977 1 81.94 187 VAL B C 1
ATOM 3521 O O . VAL B 1 187 ? 0.698 -10.5 -12.953 1 81.94 187 VAL B O 1
ATOM 3524 N N . ASN B 1 188 ? 0.741 -8.664 -14.125 1 75.75 188 ASN B N 1
ATOM 3525 C CA . ASN B 1 188 ? -0.166 -7.953 -13.234 1 75.75 188 ASN B CA 1
ATOM 3526 C C . ASN B 1 188 ? -1.499 -7.652 -13.914 1 75.75 188 ASN B C 1
ATOM 3528 O O . ASN B 1 188 ? -1.569 -6.801 -14.805 1 75.75 188 ASN B O 1
ATOM 3532 N N . LEU B 1 189 ? -2.459 -8.445 -13.539 1 70.81 189 LEU B N 1
ATOM 3533 C CA . LEU B 1 189 ? -3.771 -8.242 -14.141 1 70.81 189 LEU B CA 1
ATOM 3534 C C . LEU B 1 189 ? -4.594 -7.25 -13.328 1 70.81 189 LEU B C 1
ATOM 3536 O O . LEU B 1 189 ? -4.684 -7.363 -12.102 1 70.81 189 LEU B O 1
ATOM 3540 N N . GLY B 1 190 ? -4.805 -6.07 -13.852 1 58.44 190 GLY B N 1
ATOM 3541 C CA . GLY B 1 190 ? -5.559 -4.996 -13.227 1 58.44 190 GLY B CA 1
ATOM 3542 C C . GLY B 1 190 ? -6.941 -5.426 -12.766 1 58.44 190 GLY B C 1
ATOM 3543 O O . GLY B 1 190 ? -7.238 -6.621 -12.703 1 58.44 190 GLY B O 1
ATOM 3544 N N . TYR B 1 191 ? -7.793 -4.531 -12.531 1 52.16 191 TYR B N 1
ATOM 3545 C CA . TYR B 1 191 ? -9.094 -4.629 -11.883 1 52.16 191 TYR B CA 1
ATOM 3546 C C . TYR B 1 191 ? -10.094 -5.355 -12.773 1 52.16 191 TYR B C 1
ATOM 3548 O O . TYR B 1 191 ? -10.422 -4.879 -13.867 1 52.16 191 TYR B O 1
ATOM 3556 N N . LEU B 1 192 ? -10.18 -6.727 -12.5 1 56.12 192 LEU B N 1
ATOM 3557 C CA . LEU B 1 192 ? -11.242 -7.496 -13.141 1 56.12 192 LEU B CA 1
ATOM 3558 C C . LEU B 1 192 ? -12.578 -7.258 -12.445 1 56.12 192 LEU B C 1
ATOM 3560 O O . LEU B 1 192 ? -12.648 -7.203 -11.219 1 56.12 192 LEU B O 1
ATOM 3564 N N . LYS B 1 193 ? -13.477 -6.668 -13.148 1 53.53 193 LYS B N 1
ATOM 3565 C CA . LYS B 1 193 ? -14.828 -6.605 -12.594 1 53.53 193 LYS B CA 1
ATOM 3566 C C . LYS B 1 193 ? -15.508 -7.973 -12.641 1 53.53 193 LYS B C 1
ATOM 3568 O O . LYS B 1 193 ? -15.766 -8.5 -13.727 1 53.53 193 LYS B O 1
ATOM 3573 N N . ILE B 1 194 ? -15.359 -8.664 -11.469 1 53.78 194 ILE B N 1
ATOM 3574 C CA . ILE B 1 194 ? -15.953 -9.992 -11.438 1 53.78 194 ILE B CA 1
ATOM 3575 C C . ILE B 1 194 ? -17.328 -9.93 -10.789 1 53.78 194 ILE B C 1
ATOM 3577 O O . ILE B 1 194 ? -17.547 -9.172 -9.836 1 53.78 194 ILE B O 1
ATOM 3581 N N . LYS B 1 195 ? -18.281 -10.273 -11.445 1 47.94 195 LYS B N 1
ATOM 3582 C CA . LYS B 1 195 ? -19.609 -10.422 -10.867 1 47.94 195 LYS B CA 1
ATOM 3583 C C . LYS B 1 195 ? -19.578 -11.352 -9.656 1 47.94 195 LYS B C 1
ATOM 3585 O O . LYS B 1 195 ? -19.203 -12.516 -9.773 1 47.94 195 LYS B O 1
ATOM 3590 N N . LEU B 1 196 ? -19.094 -10.734 -8.477 1 45.53 196 LEU B N 1
ATOM 3591 C CA . LEU B 1 196 ? -19.109 -11.625 -7.324 1 45.53 196 LEU B CA 1
ATOM 3592 C C . LEU B 1 196 ? -20.531 -11.805 -6.797 1 45.53 196 LEU B C 1
ATOM 3594 O O . LEU B 1 196 ? -21.328 -10.875 -6.844 1 45.53 196 LEU B O 1
ATOM 3598 N N . PRO B 1 197 ? -20.844 -12.953 -6.488 1 39.25 197 PRO B N 1
ATOM 3599 C CA . PRO B 1 197 ? -22.109 -13.07 -5.746 1 39.25 197 PRO B CA 1
ATOM 3600 C C . PRO B 1 197 ? -22.094 -12.258 -4.449 1 39.25 197 PRO B C 1
ATOM 3602 O O . PRO B 1 197 ? -21.031 -11.977 -3.9 1 39.25 197 PRO B O 1
ATOM 3605 N N . SER B 1 198 ? -23.125 -11.461 -4.121 1 37.44 198 SER B N 1
ATOM 3606 C CA . SER B 1 198 ? -23.453 -10.523 -3.053 1 37.44 198 SER B CA 1
ATOM 3607 C C . SER B 1 198 ? -22.844 -10.969 -1.724 1 37.44 198 SER B C 1
ATOM 3609 O O . SER B 1 198 ? -23.234 -10.469 -0.664 1 37.44 198 SER B O 1
ATOM 3611 N N . ASN B 1 199 ? -21.969 -11.906 -1.521 1 34.47 199 ASN B N 1
ATOM 3612 C CA . ASN B 1 199 ? -21.75 -12.266 -0.126 1 34.47 199 ASN B CA 1
ATOM 3613 C C . ASN B 1 199 ? -20.672 -11.383 0.512 1 34.47 199 ASN B C 1
ATOM 3615 O O . ASN B 1 199 ? -20.031 -11.773 1.489 1 34.47 199 ASN B O 1
ATOM 3619 N N . GLY B 1 200 ? -20.359 -10.359 0.023 1 39 200 GLY B N 1
ATOM 3620 C CA . GLY B 1 200 ? -19.281 -9.617 0.66 1 39 200 GLY B CA 1
ATOM 3621 C C . GLY B 1 200 ? -19.547 -9.344 2.131 1 39 200 GLY B C 1
ATOM 3622 O O . GLY B 1 200 ? -20.672 -9.445 2.598 1 39 200 GLY B O 1
ATOM 3623 N N . LEU B 1 201 ? -18.578 -9.508 2.939 1 35.75 201 LEU B N 1
ATOM 3624 C CA . LEU B 1 201 ? -18.719 -9.141 4.344 1 35.75 201 LEU B CA 1
ATOM 3625 C C . LEU B 1 201 ? -19.438 -7.805 4.488 1 35.75 201 LEU B C 1
ATOM 3627 O O . LEU B 1 201 ? -18.844 -6.746 4.277 1 35.75 201 LEU B O 1
ATOM 3631 N N . GLN B 1 202 ? -20.719 -7.832 4.023 1 34.19 202 GLN B N 1
ATOM 3632 C CA . GLN B 1 202 ? -21.531 -6.633 4.242 1 34.19 202 GLN B CA 1
ATOM 3633 C C . GLN B 1 202 ? -21.672 -6.328 5.734 1 34.19 202 GLN B C 1
ATOM 3635 O O . GLN B 1 202 ? -22.047 -7.207 6.516 1 34.19 202 GLN B O 1
ATOM 3640 N N . ASN B 1 203 ? -20.969 -5.516 6.219 1 31.48 203 ASN B N 1
ATOM 3641 C CA . ASN B 1 203 ? -21.594 -5.066 7.461 1 31.48 203 ASN B CA 1
ATOM 3642 C C . ASN B 1 203 ? -23.078 -4.738 7.262 1 31.48 203 ASN B C 1
ATOM 3644 O O . ASN B 1 203 ? -23.438 -4.086 6.285 1 31.48 203 ASN B O 1
ATOM 3648 N N . ALA B 1 204 ? -24.078 -5.477 7.906 1 30.58 204 ALA B N 1
ATOM 3649 C CA . ALA B 1 204 ? -25.531 -5.34 7.93 1 30.58 204 ALA B CA 1
ATOM 3650 C C . ALA B 1 204 ? -25.938 -3.873 7.914 1 30.58 204 ALA B C 1
ATOM 3652 O O . ALA B 1 204 ? -27 -3.525 7.387 1 30.58 204 ALA B O 1
ATOM 3653 N N . ASP B 1 205 ? -25.453 -3.037 8.805 1 29.58 205 ASP B N 1
ATOM 3654 C CA . ASP B 1 205 ? -26.234 -1.859 9.148 1 29.58 205 ASP B CA 1
ATOM 3655 C C . ASP B 1 205 ? -26.094 -0.773 8.086 1 29.58 205 ASP B C 1
ATOM 3657 O O . ASP B 1 205 ? -26.672 0.308 8.219 1 29.58 205 ASP B O 1
ATOM 3661 N N . SER B 1 206 ? -24.984 -0.517 7.562 1 30.16 206 SER B N 1
ATOM 3662 C CA . SER B 1 206 ? -24.938 0.837 7.02 1 30.16 206 SER B CA 1
ATOM 3663 C C . SER B 1 206 ? -25.719 0.928 5.707 1 30.16 206 SER B C 1
ATOM 3665 O O . SER B 1 206 ? -25.766 -0.033 4.938 1 30.16 206 SER B O 1
ATOM 3667 N N . LYS B 1 207 ? -26.672 1.917 5.57 1 32.41 207 LYS B N 1
ATOM 3668 C CA . LYS B 1 207 ? -27.609 2.459 4.594 1 32.41 207 LYS B CA 1
ATOM 3669 C C . LYS B 1 207 ? -26.969 2.576 3.215 1 32.41 207 LYS B C 1
ATOM 3671 O O . LYS B 1 207 ? -27.609 2.998 2.256 1 32.41 207 LYS B O 1
ATOM 3676 N N . TYR B 1 208 ? -25.812 2.645 3.176 1 27.23 208 TYR B N 1
ATOM 3677 C CA . TYR B 1 208 ? -25.359 2.99 1.832 1 27.23 208 TYR B CA 1
ATOM 3678 C C . TYR B 1 208 ? -25.453 1.787 0.9 1 27.23 208 TYR B C 1
ATOM 3680 O O . TYR B 1 208 ? -24.547 0.938 0.883 1 27.23 208 TYR B O 1
ATOM 3688 N N . LYS B 1 209 ? -26.703 1.296 0.727 1 29.16 209 LYS B N 1
ATOM 3689 C CA . LYS B 1 209 ? -27.047 0.459 -0.42 1 29.16 209 LYS B CA 1
ATOM 3690 C C . LYS B 1 209 ? -26.516 1.059 -1.717 1 29.16 209 LYS B C 1
ATOM 3692 O O . LYS B 1 209 ? -27.203 1.825 -2.387 1 29.16 209 LYS B O 1
ATOM 3697 N N . VAL B 1 210 ? -25.5 1.786 -1.748 1 29.39 210 VAL B N 1
ATOM 3698 C CA . VAL B 1 210 ? -25.125 2.074 -3.125 1 29.39 210 VAL B CA 1
ATOM 3699 C C . VAL B 1 210 ? -25.25 0.812 -3.973 1 29.39 210 VAL B C 1
ATOM 3701 O O . VAL B 1 210 ? -24.625 -0.213 -3.67 1 29.39 210 VAL B O 1
ATOM 3704 N N . ILE B 1 211 ? -26.406 0.575 -4.449 1 29.59 211 ILE B N 1
ATOM 3705 C CA . ILE B 1 211 ? -26.797 -0.388 -5.469 1 29.59 211 ILE B CA 1
ATOM 3706 C C . ILE B 1 211 ? -25.625 -0.66 -6.41 1 29.59 211 ILE B C 1
ATOM 3708 O O . ILE B 1 211 ? -25.078 0.267 -7.012 1 29.59 211 ILE B O 1
ATOM 3712 N N . ASP B 1 212 ? -24.875 -1.704 -6.25 1 34.66 212 ASP B N 1
ATOM 3713 C CA . ASP B 1 212 ? -23.891 -2.414 -7.074 1 34.66 212 ASP B CA 1
ATOM 3714 C C . ASP B 1 212 ? -24.406 -2.578 -8.5 1 34.66 212 ASP B C 1
ATOM 3716 O O . ASP B 1 212 ? -25 -3.604 -8.844 1 34.66 212 ASP B O 1
ATOM 3720 N N . GLN B 1 213 ? -25.203 -1.769 -8.945 1 34.84 213 GLN B N 1
ATOM 3721 C CA . GLN B 1 213 ? -25.516 -1.892 -10.367 1 34.84 213 GLN B CA 1
ATOM 3722 C C . GLN B 1 213 ? -24.266 -2.184 -11.18 1 34.84 213 GLN B C 1
ATOM 3724 O O . GLN B 1 213 ? -24.359 -2.639 -12.328 1 34.84 213 GLN B O 1
ATOM 3729 N N . THR B 1 214 ? -23.156 -1.789 -10.734 1 36.62 214 THR B N 1
ATOM 3730 C CA . THR B 1 214 ? -21.906 -2.066 -11.422 1 36.62 214 THR B CA 1
ATOM 3731 C C . THR B 1 214 ? -21.578 -3.559 -11.391 1 36.62 214 THR B C 1
ATOM 3733 O O . THR B 1 214 ? -20.719 -4.031 -12.133 1 36.62 214 THR B O 1
ATOM 3736 N N . THR B 1 215 ? -22.203 -4.289 -10.602 1 39.38 215 THR B N 1
ATOM 3737 C CA . THR B 1 215 ? -22.031 -5.734 -10.523 1 39.38 215 THR B CA 1
ATOM 3738 C C . THR B 1 215 ? -22.562 -6.41 -11.789 1 39.38 215 THR B C 1
ATOM 3740 O O . THR B 1 215 ? -22.047 -7.449 -12.203 1 39.38 215 THR B O 1
ATOM 3743 N N . ALA B 1 216 ? -23.562 -5.789 -12.391 1 42.31 216 ALA B N 1
ATOM 3744 C CA . ALA B 1 216 ? -24.172 -6.434 -13.555 1 42.31 216 ALA B CA 1
ATOM 3745 C C . ALA B 1 216 ? -23.188 -6.512 -14.719 1 42.31 216 ALA B C 1
ATOM 3747 O O . ALA B 1 216 ? -23.266 -7.426 -15.539 1 42.31 216 ALA B O 1
ATOM 3748 N N . GLU B 1 217 ? -22.234 -5.625 -14.789 1 49.28 217 GLU B N 1
ATOM 3749 C CA . GLU B 1 217 ? -21.406 -5.613 -16 1 49.28 217 GLU B CA 1
ATOM 3750 C C . GLU B 1 217 ? -20.062 -6.277 -15.758 1 49.28 217 GLU B C 1
ATOM 3752 O O . GLU B 1 217 ? -19.141 -6.152 -16.578 1 49.28 217 GLU B O 1
ATOM 3757 N N . GLY B 1 218 ? -20.062 -7.184 -14.812 1 56.94 218 GLY B N 1
ATOM 3758 C CA . GLY B 1 218 ? -18.781 -7.828 -14.594 1 56.94 218 GLY B CA 1
ATOM 3759 C C . GLY B 1 218 ? -18.625 -9.117 -15.375 1 56.94 218 GLY B C 1
ATOM 3760 O O . GLY B 1 218 ? -19.594 -9.648 -15.914 1 56.94 218 GLY B O 1
ATOM 3761 N N . MET B 1 219 ? -17.312 -9.516 -15.711 1 62.34 219 MET B N 1
ATOM 3762 C CA . MET B 1 219 ? -16.984 -10.766 -16.391 1 62.34 219 MET B CA 1
ATOM 3763 C C . MET B 1 219 ? -17.297 -11.969 -15.492 1 62.34 219 MET B C 1
ATOM 3765 O O . MET B 1 219 ? -17.172 -11.883 -14.273 1 62.34 219 MET B O 1
ATOM 3769 N N . ASN B 1 220 ? -17.859 -12.992 -16.188 1 75.31 220 ASN B N 1
ATOM 3770 C CA . ASN B 1 220 ? -17.969 -14.266 -15.5 1 75.31 220 ASN B CA 1
ATOM 3771 C C . ASN B 1 220 ? -16.609 -14.805 -15.086 1 75.31 220 ASN B C 1
ATOM 3773 O O . ASN B 1 220 ? -15.625 -14.633 -15.812 1 75.31 220 ASN B O 1
ATOM 3777 N N . PRO B 1 221 ? -16.547 -15.391 -13.914 1 78.44 221 PRO B N 1
ATOM 3778 C CA . PRO B 1 221 ? -15.273 -15.906 -13.422 1 78.44 221 PRO B CA 1
ATOM 3779 C C . PRO B 1 221 ? -14.57 -16.812 -14.43 1 78.44 221 PRO B C 1
ATOM 3781 O O . PRO B 1 221 ? -13.344 -16.75 -14.57 1 78.44 221 PRO B O 1
ATOM 3784 N N . ASP B 1 222 ? -15.297 -17.547 -15.203 1 82.62 222 ASP B N 1
ATOM 3785 C CA . ASP B 1 222 ? -14.695 -18.469 -16.172 1 82.62 222 ASP B CA 1
ATOM 3786 C C . ASP B 1 222 ? -14.039 -17.703 -17.312 1 82.62 222 ASP B C 1
ATOM 3788 O O . ASP B 1 222 ? -12.938 -18.047 -17.75 1 82.62 222 ASP B O 1
ATOM 3792 N N . GLU B 1 223 ? -14.711 -16.688 -17.719 1 78.94 223 GLU B N 1
ATOM 3793 C CA . GLU B 1 223 ? -14.148 -15.859 -18.781 1 78.94 223 GLU B CA 1
ATOM 3794 C C . GLU B 1 223 ? -12.891 -15.133 -18.297 1 78.94 223 GLU B C 1
ATOM 3796 O O . GLU B 1 223 ? -11.906 -15.039 -19.031 1 78.94 223 GLU B O 1
ATOM 3801 N N . ALA B 1 224 ? -13.008 -14.734 -17.109 1 79.12 224 ALA B N 1
ATOM 3802 C CA . ALA B 1 224 ? -11.859 -14.047 -16.516 1 79.12 224 ALA B CA 1
ATOM 3803 C C . ALA B 1 224 ? -10.672 -14.992 -16.375 1 79.12 224 ALA B C 1
ATOM 3805 O O . ALA B 1 224 ? -9.531 -14.617 -16.672 1 79.12 224 ALA B O 1
ATOM 3806 N N . ALA B 1 225 ? -10.961 -16.203 -16 1 84.5 225 ALA B N 1
ATOM 3807 C CA . ALA B 1 225 ? -9.906 -17.203 -15.812 1 84.5 225 ALA B CA 1
ATOM 3808 C C . ALA B 1 225 ? -9.211 -17.516 -17.141 1 84.5 225 ALA B C 1
ATOM 3810 O O . ALA B 1 225 ? -7.98 -17.609 -17.203 1 84.5 225 ALA B O 1
ATOM 3811 N N . ASP B 1 226 ? -10 -17.562 -18.188 1 82.94 226 ASP B N 1
ATOM 3812 C CA . ASP B 1 226 ? -9.438 -17.828 -19.516 1 82.94 226 ASP B CA 1
ATOM 3813 C C . ASP B 1 226 ? -8.539 -16.672 -19.953 1 82.94 226 ASP B C 1
ATOM 3815 O O . ASP B 1 226 ? -7.496 -16.891 -20.578 1 82.94 226 ASP B O 1
ATOM 3819 N N . CYS B 1 227 ? -8.969 -15.555 -19.594 1 76.12 227 CYS B N 1
ATOM 3820 C CA . CYS B 1 227 ? -8.18 -14.375 -19.922 1 76.12 227 CYS B CA 1
ATOM 3821 C C . CYS B 1 227 ? -6.836 -14.391 -19.203 1 76.12 227 CYS B C 1
ATOM 3823 O O . CYS B 1 227 ? -5.805 -14.078 -19.797 1 76.12 227 CYS B O 1
ATOM 3825 N N . VAL B 1 228 ? -6.926 -14.742 -17.984 1 82.06 228 VAL B N 1
ATOM 3826 C CA . VAL B 1 228 ? -5.707 -14.797 -17.172 1 82.06 228 VAL B CA 1
ATOM 3827 C C . VAL B 1 228 ? -4.758 -15.844 -17.766 1 82.06 228 VAL B C 1
ATOM 3829 O O . VAL B 1 228 ? -3.564 -15.578 -17.938 1 82.06 228 VAL B O 1
ATOM 3832 N N . LEU B 1 229 ? -5.254 -17.016 -18.141 1 85 229 LEU B N 1
ATOM 3833 C CA . LEU B 1 229 ? -4.43 -18.094 -18.688 1 85 229 LEU B CA 1
ATOM 3834 C C . LEU B 1 229 ? -3.826 -17.703 -20.031 1 85 229 LEU B C 1
ATOM 3836 O O . LEU B 1 229 ? -2.668 -18.016 -20.312 1 85 229 LEU B O 1
ATOM 3840 N N . ASN B 1 230 ? -4.629 -17.031 -20.766 1 80.69 230 ASN B N 1
ATOM 3841 C CA . ASN B 1 230 ? -4.129 -16.562 -22.062 1 80.69 230 ASN B CA 1
ATOM 3842 C C . ASN B 1 230 ? -3.002 -15.547 -21.891 1 80.69 230 ASN B C 1
ATOM 3844 O O . ASN B 1 230 ? -2.045 -15.547 -22.672 1 80.69 230 ASN B O 1
ATOM 3848 N N . ALA B 1 231 ? -3.193 -14.727 -20.906 1 77.38 231 ALA B N 1
ATOM 3849 C CA . ALA B 1 231 ? -2.16 -13.734 -20.625 1 77.38 231 ALA B CA 1
ATOM 3850 C C . ALA B 1 231 ? -0.854 -14.398 -20.203 1 77.38 231 ALA B C 1
ATOM 3852 O O . ALA B 1 231 ? 0.228 -13.977 -20.609 1 77.38 231 ALA B O 1
ATOM 3853 N N . VAL B 1 232 ? -0.945 -15.406 -19.453 1 81.06 232 VAL B N 1
ATOM 3854 C CA . VAL B 1 232 ? 0.225 -16.156 -19 1 81.06 232 VAL B CA 1
ATOM 3855 C C . VAL B 1 232 ? 0.891 -16.844 -20.188 1 81.06 232 VAL B C 1
ATOM 3857 O O . VAL B 1 232 ? 2.115 -16.812 -20.328 1 81.06 232 VAL B O 1
ATOM 3860 N N . ASN B 1 233 ? 0.069 -17.391 -21.016 1 76.56 233 ASN B N 1
ATOM 3861 C CA . ASN B 1 233 ? 0.564 -18.172 -22.156 1 76.56 233 ASN B CA 1
ATOM 3862 C C . ASN B 1 233 ? 1.243 -17.266 -23.172 1 76.56 233 ASN B C 1
ATOM 3864 O O . ASN B 1 233 ? 2.188 -17.688 -23.844 1 76.56 233 ASN B O 1
ATOM 3868 N N . SER B 1 234 ? 0.671 -16.156 -23.406 1 68.31 234 SER B N 1
ATOM 3869 C CA . SER B 1 234 ? 1.192 -15.273 -24.453 1 68.31 234 SER B CA 1
ATOM 3870 C C . SER B 1 234 ? 2.455 -14.555 -23.984 1 68.31 234 SER B C 1
ATOM 3872 O O . SER B 1 234 ? 3.197 -14 -24.797 1 68.31 234 SER B O 1
ATOM 3874 N N . GLY B 1 235 ? 2.941 -14.859 -22.844 1 59.25 235 GLY B N 1
ATOM 3875 C CA . GLY B 1 235 ? 4.109 -14.164 -22.328 1 59.25 235 GLY B CA 1
ATOM 3876 C C . GLY B 1 235 ? 3.963 -12.656 -22.328 1 59.25 235 GLY B C 1
ATOM 3877 O O . GLY B 1 235 ? 4.957 -11.93 -22.266 1 59.25 235 GLY B O 1
ATOM 3878 N N . GLN B 1 236 ? 2.697 -12.164 -22.766 1 48.25 236 GLN B N 1
ATOM 3879 C CA . GLN B 1 236 ? 2.496 -10.727 -22.875 1 48.25 236 GLN B CA 1
ATOM 3880 C C . GLN B 1 236 ? 2.422 -10.07 -21.5 1 48.25 236 GLN B C 1
ATOM 3882 O O . GLN B 1 236 ? 1.862 -10.648 -20.562 1 48.25 236 GLN B O 1
ATOM 3887 N N . ASN B 1 237 ? 3.385 -9.305 -21.203 1 43.75 237 ASN B N 1
ATOM 3888 C CA . ASN B 1 237 ? 3.441 -8.586 -19.938 1 43.75 237 ASN B CA 1
ATOM 3889 C C . ASN B 1 237 ? 2.068 -8.07 -19.516 1 43.75 237 ASN B C 1
ATOM 3891 O O . ASN B 1 237 ? 1.057 -8.422 -20.125 1 43.75 237 ASN B O 1
ATOM 3895 N N . ASP B 1 238 ? 1.711 -6.797 -19.594 1 41.47 238 ASP B N 1
ATOM 3896 C CA . ASP B 1 238 ? 0.68 -6.012 -18.922 1 41.47 238 ASP B CA 1
ATOM 3897 C C . ASP B 1 238 ? -0.689 -6.246 -19.562 1 41.47 238 ASP B C 1
ATOM 3899 O O . ASP B 1 238 ? -0.871 -6.02 -20.766 1 41.47 238 ASP B O 1
ATOM 3903 N N . VAL B 1 239 ? -1.438 -7.391 -19.312 1 37.69 239 VAL B N 1
ATOM 3904 C CA . VAL B 1 239 ? -2.826 -7.348 -19.75 1 37.69 239 VAL B CA 1
ATOM 3905 C C . VAL B 1 239 ? -3.652 -6.5 -18.781 1 37.69 239 VAL B C 1
ATOM 3907 O O . VAL B 1 239 ? -3.744 -6.816 -17.594 1 37.69 239 VAL B O 1
ATOM 3910 N N . ILE B 1 240 ? -3.746 -5.227 -18.891 1 36.34 240 ILE B N 1
ATOM 3911 C CA . ILE B 1 240 ? -4.605 -4.395 -18.047 1 36.34 240 ILE B CA 1
ATOM 3912 C C . ILE B 1 240 ? -6.066 -4.605 -18.438 1 36.34 240 ILE B C 1
ATOM 3914 O O . ILE B 1 240 ? -6.449 -4.371 -19.594 1 36.34 240 ILE B O 1
ATOM 3918 N N . PHE B 1 241 ? -6.832 -5.508 -17.766 1 35.06 241 PHE B N 1
ATOM 3919 C CA . PHE B 1 241 ? -8.266 -5.598 -18.016 1 35.06 241 PHE B CA 1
ATOM 3920 C C . PHE B 1 241 ? -9 -4.422 -17.375 1 35.06 241 PHE B C 1
ATOM 3922 O O . PHE B 1 241 ? -9.117 -4.348 -16.156 1 35.06 241 PHE B O 1
ATOM 3929 N N . ALA B 1 242 ? -8.914 -3.236 -17.656 1 34.62 242 ALA B N 1
ATOM 3930 C CA . ALA B 1 242 ? -9.43 -2.012 -17.047 1 34.62 242 ALA B CA 1
ATOM 3931 C C . ALA B 1 242 ? -10.953 -1.942 -17.156 1 34.62 242 ALA B C 1
ATOM 3933 O O . ALA B 1 242 ? -11.484 -1.71 -18.25 1 34.62 242 ALA B O 1
ATOM 3934 N N . SER B 1 243 ? -11.93 -2.814 -16.906 1 33.66 243 SER B N 1
ATOM 3935 C CA . SER B 1 243 ? -13.25 -2.207 -16.828 1 33.66 243 SER B CA 1
ATOM 3936 C C . SER B 1 243 ? -13.336 -1.21 -15.672 1 33.66 243 SER B C 1
ATOM 3938 O O . SER B 1 243 ? -13.609 -1.591 -14.531 1 33.66 243 SER B O 1
ATOM 3940 N N . LEU B 1 244 ? -12.578 -0.218 -15.602 1 35.84 244 LEU B N 1
ATOM 3941 C CA . LEU B 1 244 ? -12.539 0.738 -14.5 1 35.84 244 LEU B CA 1
ATOM 3942 C C . LEU B 1 244 ? -13.898 1.407 -14.305 1 35.84 244 LEU B C 1
ATOM 3944 O O . LEU B 1 244 ? -14.445 1.987 -15.25 1 35.84 244 LEU B O 1
ATOM 3948 N N . THR B 1 245 ? -14.703 1.009 -13.438 1 36.22 245 THR B N 1
ATOM 3949 C CA . THR B 1 245 ? -15.883 1.809 -13.102 1 36.22 245 THR B CA 1
ATOM 3950 C C . THR B 1 245 ? -15.523 3.291 -13.047 1 36.22 245 THR B C 1
ATOM 3952 O O . THR B 1 245 ? -14.375 3.648 -12.773 1 36.22 245 THR B O 1
ATOM 3955 N N . PRO B 1 246 ? -16.562 4.195 -13.383 1 35.09 246 PRO B N 1
ATOM 3956 C CA . PRO B 1 246 ? -16.359 5.645 -13.375 1 35.09 246 PRO B CA 1
ATOM 3957 C C . PRO B 1 246 ? -15.695 6.145 -12.094 1 35.09 246 PRO B C 1
ATOM 3959 O O . PRO B 1 246 ? -14.844 7.039 -12.141 1 35.09 246 PRO B O 1
ATOM 3962 N N . LYS B 1 247 ? -16.219 5.773 -11.055 1 36.88 247 LYS B N 1
ATOM 3963 C CA . LYS B 1 247 ? -15.695 6.285 -9.797 1 36.88 247 LYS B CA 1
ATOM 3964 C C . LYS B 1 247 ? -14.25 5.859 -9.586 1 36.88 247 LYS B C 1
ATOM 3966 O O . LYS B 1 247 ? -13.422 6.66 -9.141 1 36.88 247 LYS B O 1
ATOM 3971 N N . LEU B 1 248 ? -14.062 4.57 -9.75 1 38.06 248 LEU B N 1
ATOM 3972 C CA . LEU B 1 248 ? -12.656 4.199 -9.781 1 38.06 248 LEU B CA 1
ATOM 3973 C C . LEU B 1 248 ? -11.938 4.891 -10.93 1 38.06 248 LEU B C 1
ATOM 3975 O O . LEU B 1 248 ? -10.766 5.254 -10.805 1 38.06 248 LEU B O 1
ATOM 3979 N N . ALA B 1 249 ? -12.797 5.121 -11.961 1 39.44 249 ALA B N 1
ATOM 3980 C CA . ALA B 1 249 ? -12.359 5.973 -13.062 1 39.44 249 ALA B CA 1
ATOM 3981 C C . ALA B 1 249 ? -12.055 7.387 -12.578 1 39.44 249 ALA B C 1
ATOM 3983 O O . ALA B 1 249 ? -11.07 7.996 -13.008 1 39.44 249 ALA B O 1
ATOM 3984 N N . GLY B 1 250 ? -12.93 7.84 -11.805 1 39.19 250 GLY B N 1
ATOM 3985 C CA . GLY B 1 250 ? -12.75 9.117 -11.141 1 39.19 250 GLY B CA 1
ATOM 3986 C C . GLY B 1 250 ? -11.57 9.133 -10.188 1 39.19 250 GLY B C 1
ATOM 3987 O O . GLY B 1 250 ? -10.781 10.078 -10.172 1 39.19 250 GLY B O 1
ATOM 3988 N N . LEU B 1 251 ? -11.594 8.242 -9.297 1 38.66 251 LEU B N 1
ATOM 3989 C CA . LEU B 1 251 ? -10.422 8.117 -8.445 1 38.66 251 LEU B CA 1
ATOM 3990 C C . LEU B 1 251 ? -9.164 7.91 -9.281 1 38.66 251 LEU B C 1
ATOM 3992 O O . LEU B 1 251 ? -8.125 8.516 -9 1 38.66 251 LEU B O 1
ATOM 3996 N N . LEU B 1 252 ? -9.375 7.102 -10.281 1 41.38 252 LEU B N 1
ATOM 3997 C CA . LEU B 1 252 ? -8.32 6.961 -11.281 1 41.38 252 LEU B CA 1
ATOM 3998 C C . LEU B 1 252 ? -8.133 8.258 -12.062 1 41.38 252 LEU B C 1
ATOM 4000 O O . LEU B 1 252 ? -7.004 8.656 -12.352 1 41.38 252 LEU B O 1
ATOM 4004 N N . TYR B 1 253 ? -9.367 8.859 -12.445 1 41.47 253 TYR B N 1
ATOM 4005 C CA . TYR B 1 253 ? -9.383 10.133 -13.164 1 41.47 253 TYR B CA 1
ATOM 4006 C C . TYR B 1 253 ? -8.719 11.234 -12.344 1 41.47 253 TYR B C 1
ATOM 4008 O O . TYR B 1 253 ? -7.969 12.047 -12.883 1 41.47 253 TYR B O 1
ATOM 4016 N N . ASN B 1 254 ? -9.156 11.469 -11.227 1 40.16 254 ASN B N 1
ATOM 4017 C CA . ASN B 1 254 ? -8.68 12.555 -10.375 1 40.16 254 ASN B CA 1
ATOM 4018 C C . ASN B 1 254 ? -7.258 12.297 -9.875 1 40.16 254 ASN B C 1
ATOM 4020 O O . ASN B 1 254 ? -6.48 13.234 -9.695 1 40.16 254 ASN B O 1
ATOM 4024 N N . PHE B 1 255 ? -6.91 11.109 -9.742 1 42.19 255 PHE B N 1
ATOM 4025 C CA . PHE B 1 255 ? -5.605 10.812 -9.164 1 42.19 255 PHE B CA 1
ATOM 4026 C C . PHE B 1 255 ? -4.645 10.312 -10.234 1 42.19 255 PHE B C 1
ATOM 4028 O O . PHE B 1 255 ? -3.428 10.469 -10.109 1 42.19 255 PHE B O 1
ATOM 4035 N N . PHE B 1 256 ? -5.41 9.625 -11.508 1 37.16 256 PHE B N 1
ATOM 4036 C CA . PHE B 1 256 ? -4.734 9.211 -12.734 1 37.16 256 PHE B CA 1
ATOM 4037 C C . PHE B 1 256 ? -5.551 9.602 -13.961 1 37.16 256 PHE B C 1
ATOM 4039 O O . PHE B 1 256 ? -6.023 8.734 -14.695 1 37.16 256 PHE B O 1
ATOM 4046 N N . PRO B 1 257 ? -5.938 10.812 -14.078 1 39.56 257 PRO B N 1
ATOM 4047 C CA . PRO B 1 257 ? -6.859 11.219 -15.148 1 39.56 257 PRO B CA 1
ATOM 4048 C C . PRO B 1 257 ? -6.441 10.68 -16.516 1 39.56 257 PRO B C 1
ATOM 4050 O O . PRO B 1 257 ? -7.293 10.312 -17.328 1 39.56 257 PRO B O 1
ATOM 4053 N N . SER B 1 258 ? -5.34 10.695 -16.906 1 35.28 258 SER B N 1
ATOM 4054 C CA . SER B 1 258 ? -4.859 10.234 -18.203 1 35.28 258 SER B CA 1
ATOM 4055 C C . SER B 1 258 ? -5.09 8.742 -18.375 1 35.28 258 SER B C 1
ATOM 4057 O O . SER B 1 258 ? -5.414 8.281 -19.484 1 35.28 258 SER B O 1
ATOM 4059 N N . VAL B 1 259 ? -4.98 7.973 -17.406 1 37.78 259 VAL B N 1
ATOM 4060 C CA . VAL B 1 259 ? -5.379 6.57 -17.484 1 37.78 259 VAL B CA 1
ATOM 4061 C C . VAL B 1 259 ? -6.898 6.477 -17.641 1 37.78 259 VAL B C 1
ATOM 4063 O O . VAL B 1 259 ? -7.398 5.668 -18.422 1 37.78 259 VAL B O 1
ATOM 4066 N N . TYR B 1 260 ? -7.426 7.379 -16.922 1 39.12 260 TYR B N 1
ATOM 4067 C CA . TYR B 1 260 ? -8.867 7.477 -17.141 1 39.12 260 TYR B CA 1
ATOM 4068 C C . TYR B 1 260 ? -9.188 7.738 -18.594 1 39.12 260 TYR B C 1
ATOM 4070 O O . TYR B 1 260 ? -10.047 7.07 -19.188 1 39.12 260 TYR B O 1
ATOM 4078 N N . PHE B 1 261 ? -8.562 8.703 -19.234 1 37.19 261 PHE B N 1
ATOM 4079 C CA . PHE B 1 261 ? -8.836 9.016 -20.625 1 37.19 261 PHE B CA 1
ATOM 4080 C C . PHE B 1 261 ? -8.32 7.906 -21.531 1 37.19 261 PHE B C 1
ATOM 4082 O O . PHE B 1 261 ? -8.961 7.559 -22.531 1 37.19 261 PHE B O 1
ATOM 4089 N N . TYR B 1 262 ? -7.285 7.316 -21.328 1 34.16 262 TYR B N 1
ATOM 4090 C CA . TYR B 1 262 ? -6.781 6.191 -22.109 1 34.16 262 TYR B CA 1
ATOM 4091 C C . TYR B 1 262 ? -7.711 4.988 -21.984 1 34.16 262 TYR B C 1
ATOM 4093 O O . TYR B 1 262 ? -8.016 4.324 -22.984 1 34.16 262 TYR B O 1
ATOM 4101 N N . LEU B 1 263 ? -8.188 4.82 -20.891 1 35.16 263 LEU B N 1
ATOM 4102 C CA . LEU B 1 263 ? -9.086 3.695 -20.672 1 35.16 263 LEU B CA 1
ATOM 4103 C C . LEU B 1 263 ? -10.469 3.979 -21.266 1 35.16 263 LEU B C 1
ATOM 4105 O O . LEU B 1 263 ? -11.164 3.055 -21.688 1 35.16 263 LEU B O 1
ATOM 4109 N N . THR B 1 264 ? -10.688 5.219 -21.219 1 38.59 264 THR B N 1
ATOM 4110 C CA . THR B 1 264 ? -11.953 5.562 -21.859 1 38.59 264 THR B CA 1
ATOM 4111 C C . THR B 1 264 ? -11.781 5.656 -23.375 1 38.59 264 THR B C 1
ATOM 4113 O O . THR B 1 264 ? -12.758 5.562 -24.125 1 38.59 264 THR B O 1
ATOM 4116 N N . LYS B 1 265 ? -10.664 5.918 -23.797 1 34.78 265 LYS B N 1
ATOM 4117 C CA . LYS B 1 265 ? -10.508 5.898 -25.234 1 34.78 265 LYS B CA 1
ATOM 4118 C C . LYS B 1 265 ? -10.492 4.469 -25.781 1 34.78 265 LYS B C 1
ATOM 4120 O O . LYS B 1 265 ? -11.086 4.184 -26.812 1 34.78 265 LYS B O 1
ATOM 4125 N N . ASN B 1 266 ? -9.641 3.604 -25.266 1 31.31 266 ASN B N 1
ATOM 4126 C CA . ASN B 1 266 ? -9.633 2.266 -25.844 1 31.31 266 ASN B CA 1
ATOM 4127 C C . ASN B 1 266 ? -10.852 1.461 -25.422 1 31.31 266 ASN B C 1
ATOM 4129 O O . ASN B 1 266 ? -11.039 0.321 -25.859 1 31.31 266 ASN B O 1
ATOM 4133 N N . LYS B 1 267 ? -11.562 1.854 -24.516 1 34.25 267 LYS B N 1
ATOM 4134 C CA . LYS B 1 267 ? -12.867 1.214 -24.375 1 34.25 267 LYS B CA 1
ATOM 4135 C C . LYS B 1 267 ? -13.656 1.274 -25.672 1 34.25 267 LYS B C 1
ATOM 4137 O O . LYS B 1 267 ? -14.758 0.729 -25.766 1 34.25 267 LYS B O 1
ATOM 4142 N N . THR B 1 268 ? -13.133 1.986 -26.656 1 31.72 268 THR B N 1
ATOM 4143 C CA . THR B 1 268 ? -13.898 1.757 -27.875 1 31.72 268 THR B CA 1
ATOM 4144 C C . THR B 1 268 ? -13.477 0.452 -28.547 1 31.72 268 THR B C 1
ATOM 4146 O O . THR B 1 268 ? -14.055 0.057 -29.562 1 31.72 268 THR B O 1
ATOM 4149 N N . ARG B 1 269 ? -12.234 -0.106 -28.359 1 29.73 269 ARG B N 1
ATOM 4150 C CA . ARG B 1 269 ? -12.117 -1.271 -29.234 1 29.73 269 ARG B CA 1
ATOM 4151 C C . ARG B 1 269 ? -12.594 -2.535 -28.531 1 29.73 269 ARG B C 1
ATOM 4153 O O . ARG B 1 269 ? -11.992 -2.961 -27.531 1 29.73 269 ARG B O 1
ATOM 4160 N N . ARG B 1 270 ? -13.789 -2.92 -28.344 1 30.48 270 ARG B N 1
ATOM 4161 C CA . ARG B 1 270 ? -14.617 -4.094 -28.062 1 30.48 270 ARG B CA 1
ATOM 4162 C C . ARG B 1 270 ? -13.953 -5.363 -28.578 1 30.48 270 ARG B C 1
ATOM 4164 O O . ARG B 1 270 ? -13.445 -5.387 -29.703 1 30.48 270 ARG B O 1
ATOM 4171 N N . CYS B 1 271 ? -13.359 -6.289 -27.734 1 25.28 271 CYS B N 1
ATOM 4172 C CA . CYS B 1 271 ? -13.203 -7.637 -28.266 1 25.28 271 CYS B CA 1
ATOM 4173 C C . CYS B 1 271 ? -14.367 -8 -29.188 1 25.28 271 CYS B C 1
ATOM 4175 O O . CYS B 1 271 ? -15.508 -8.141 -28.719 1 25.28 271 CYS B O 1
ATOM 4177 N N . SER B 1 272 ? -14.477 -7.305 -30.375 1 22.67 272 SER B N 1
ATOM 4178 C CA . SER B 1 272 ? -15.25 -7.957 -31.422 1 22.67 272 SER B CA 1
ATOM 4179 C C . SER B 1 272 ? -14.648 -9.312 -31.781 1 22.67 272 SER B C 1
ATOM 4181 O O . SER B 1 272 ? -13.43 -9.469 -31.812 1 22.67 272 SER B O 1
#

Foldseek 3Di:
DPPPVLPLQLAAAEEEFAPCLDFLNVLLQLVSQQSHYAYEYEEQDQVSVVVSQVVSVPDDHPYDGDRHHYQNDDLLCLVCLLVSLVVSCPPSPAHAEYEAEDAADDADEPVPDDVVVLVSRLSGLAVSLVSNCVNRVVRCQVVQHHEYEYDAAPDYDYPSNVVSVVNRVVVLVVVQVVCVPTNYAYAYEAHALELDDPPHPDPPDDPPCPPCPVSVPGDYSNVVSVVRVVCVSSSPHYPHPCPPPVVSLVVCCVVVVVVSVVVVVVVPPPPD/DPPPVLPLQLAAAEEEFAPCLDFLNVLLQLVSQQSHYAYEYEEQDQVSVVVSQVVSVPDDHPYDGDRHHYQNDDLLCLVCLLVSLVVSCPPSVAHAEYEAEDAADDADEPVPDDVVVLVSRLSGLAVSVVSNCVNRVVRCQVVQHHEYEYDAAPDYDYPSNVVSVVNRVVVLVVVQVVCVPTNYAYAYEAHALELDDPPHPPPPDDPPCVPCPVSVPGDYSNVVSVVRVVCVSNSPHYPHPCPPPVVSLVVCCVVVVVVSVVVVVVVPPPPD

Nearest PDB structures (foldseek):
  3enn-assembly1_B  TM=8.143E-01  e=9.174E-16  Brucella melitensis
  2ztv-assembly1_C  TM=8.206E-01  e=8.639E-16  Pseudomonas fragi
  1yxm-assembly1_B  TM=7.703E-01  e=2.358E-14  Homo sapiens
  1yxm-assembly1_A  TM=7.817E-01  e=4.050E-14  Homo sapiens
  3u9l-assembly1_A-2  TM=7.538E-01  e=5.503E-11  Sinorhizobium meliloti

pLDDT: mean 75.61, std 25.05, range [20.92, 98.75]

Solvent-accessible surface area (backbone atoms only — not comparable to full-atom values): 28696 Å² total; per-residue (Å²): 127,81,73,70,79,55,79,58,68,50,54,69,38,28,34,38,32,30,32,25,52,46,68,51,25,31,28,34,50,50,52,41,44,57,49,17,21,34,40,33,42,22,26,71,51,58,70,45,39,52,50,47,45,54,53,56,71,69,50,90,55,93,42,78,81,56,84,58,43,80,39,78,42,55,44,72,43,63,84,53,34,51,60,49,39,50,51,53,30,59,72,75,69,47,59,43,29,40,37,47,46,45,68,71,76,49,74,54,55,72,86,76,46,56,66,66,56,38,50,49,39,29,31,37,42,23,49,21,52,52,45,40,45,58,52,45,44,62,59,22,59,75,70,56,36,29,36,41,34,38,53,40,72,59,78,55,85,13,35,46,38,37,12,16,50,34,17,35,51,36,30,50,52,40,49,33,62,74,30,63,88,52,61,42,43,51,32,53,34,40,32,39,37,52,48,63,76,87,70,59,74,62,69,84,74,69,78,77,69,69,74,66,64,70,44,75,76,26,43,54,39,60,60,48,22,52,51,52,53,48,37,62,44,62,67,50,49,76,53,66,48,68,65,63,51,62,60,59,24,38,54,30,26,78,77,37,39,51,49,32,50,51,54,59,54,54,64,66,69,63,94,116,130,80,72,72,78,57,78,58,70,52,54,67,37,27,34,39,32,31,32,24,52,46,68,52,26,30,29,34,50,50,50,41,44,56,51,16,19,35,41,34,42,22,25,70,52,59,71,45,40,51,52,47,46,53,54,57,69,69,51,88,55,93,41,78,81,55,84,58,44,81,40,78,40,55,43,73,42,62,84,54,34,52,61,49,40,50,51,54,31,59,73,76,68,48,56,40,30,42,36,46,47,46,68,72,78,48,75,54,55,71,87,76,46,56,66,66,57,38,50,50,39,28,32,36,42,24,49,21,53,52,45,38,45,59,52,46,46,61,58,22,58,72,69,56,37,28,34,41,33,39,52,40,70,58,78,57,85,12,34,43,38,37,13,17,51,34,18,35,51,36,30,50,53,40,50,35,61,74,30,62,89,51,63,45,45,50,33,53,35,40,33,40,38,54,47,65,76,86,70,60,77,61,71,83,76,68,79,76,69,70,75,63,65,70,43,74,75,28,43,52,40,58,60,48,23,50,50,51,53,49,38,62,46,63,67,48,49,76,52,67,47,68,66,62,50,63,62,59,23,38,56,31,26,77,78,37,38,47,51,31,50,50,52,59,53,52,64,65,67,62,93,117

Sequence (544 aa):
MHKVHRDKSLVGKIVLVTGASSGLGEALAHACFKAGCKVILASRRKKKLERVKKDLISLKTKWPSYEPYILSLDLNDLKDIPAKAEEALHAFGKIDILINNSGVNYKGEIINTSIDIDVKLMVVNYFGHVALIKSILPSMIKAGNGHIVSVSNASSFSSSYAASEHAKQAFFEVLRAELASTNIHVVNLGYLKIKLPSNGLQNADSKYKVIDQTTAEGMNPDEAADCVLNAVNSGQNDVIFASLTPKLAGLLYNFFPSVYFYLTKNKTRRCSMHKVHRDKSLVGKIVLVTGASSGLGEALAHACFKAGCKVILASRRKKKLERVKKDLISLKTKWPSYEPYILSLDLNDLKDIPAKAEEALHAFGKIDILINNSGVNYKGEIINTSIDIDVKLMVVNYFGHVALIKSILPSMIKAGNGHIVSVSNASSFSSSYAASEHAKQAFFEVLRAELASTNIHVVNLGYLKIKLPSNGLQNADSKYKVIDQTTAEGMNPDEAADCVLNAVNSGQNDVIFASLTPKLAGLLYNFFPSVYFYLTKNKTRRCS

Organism: Limulus polyphemus (NCBI:txid6850)

Secondary structure (DSSP, 8-state):
----------TT-EEEEETTTSHHHHHHHHHHHHTT-EEEEEES-HHHHHHHHHHHHHS--SS---PPEEEE--TT-GGGHHHHHHHHHHHHS--SEEEE---------GGGS-HHHHHHHHIIIIIHHHHHHHHHHHHHHHHT-EEEEEEEE-----HHHHHHHHHHHHHHHHHHHHTTTSSEEEEEEEEE-B---S-S---SS--------TTTTPBPHHHHHHHHHHHHHHT-S--------HHHHHHHHHHSHHHHHHHHHHTTS---/----------TT-EEEEETTTSHHHHHHHHHHHHTT-EEEEEES-HHHHHHHHHHHHHS--SS---PPEEEE--TT-GGGHHHHHHHHHHHHS--SEEEE---------GGGS-HHHHHHHHIIIIIHHHHHHHHHHHHHHHHT-EEEEEEEE-----HHHHHHHHHHHHHHHHHHHHTTTSSEEEEEEEEE-B---S-S---SS--------GGGGPBPHHHHHHHHHHHHHHT-S--------HHHHHHHHHHSHHHHHHHHHHTTS---